Protein AF-A0A7J6SV86-F1 (afdb_monomer_lite)

Radius of gyration: 35.95 Å; chains: 1; bounding box: 94×72×112 Å

Foldseek 3Di:
DVPPPPPDDPQADEDAPPDDDDDDDPDDDPPDDDHDYDHCPWDWDADDLQKIWTDGPQWTKIKGKPAWDAQDDPSLVVQVVDQFEQEAEFEEEDPVAFDPDPVSRVVLNVLRVVLRVLLRQQQVVFFPGNVRHNIYIYMYMYGHHDPVVGRHSLQNNQRRNLRRQLSDLSRGATQWGKGKWKWKDWAPDIDIRDDDPDDDPDDDLQTKIKIWIWIATQVVRDTSDTDIDIDDRPDPDDPHDDTPVVVRVVVRSVNRNVSRVSSCPPPSSPVNPPPDDDPPPPPPDPDDPPDVVCCVPVVVVVVLVVVLVVVLVVVVVVVVVCAPDPPDDHDDDPVLLVVVCVVLVLVVPPDVVLSVVLSVLCVLPVPADPCQDPPDDPPPPPPPFFQHQLDRSSLLVVCLVVLLVLLVVLQVVLVVVDDWAFDFAFDPCDVDDDPVLVVLLVLLVCLLVCLVVVLQVVLVVCVVVCVDDQVSLQSNCLCLAVLSVLSVLVNVLSVPLVDPVSLVVLQLLQLQLVVLVVCLVVPPCPVVVVVVPVVVVVSSNSSSVSSNVVSLVCLLNSSHTHIQGDLSNSLSVVSNSCSVNVSSSCSSSSGCHPQSRHHDPDDLVVVRNCSVVVVSVVSSVSSCCSRVPVVVVSNVVSVVPRVVVVVVVVVVVVVVVVVPPDPDDPPDDDDD

Secondary structure (DSSP, 8-state):
--GGGS---S------------PPPS---TTS---------EEEEE-STTEEEEEETTEEEEEEE---EE--TTHHHHHHS-SSPEEEEEEEE-TTTS-S-HHHHHHHHHHHHHHHHHHHHHHHTTB-GGGSTTEEEEEEEEEEE--TT---HHHHHHHHHHHHHHHHHHHS-BSS-EEEEEEEEETTEEEESPPTT-PPTT--TTSPPEEEEEEEETTT--EEEEEEEEPPPS-TT--PPPP-HHHHHHHHHHHHHHHHHHHHHSTTTTTS--TTS-----SS----TTHHHIIIIIHHHHHHHHHHHHHHHHHHHHHHHHTTSTTSPPPPPHHHHHHHHHHTTGGG-SSHHHHHHHHHHHHT-TTS------TT----TT-TTB---SS-HHHHHHHHHHHHHHHHHHHHHHHHT--PEEEEPPPP--SSPPHHHHHHHHHHHHHHHHHHHHHHHHHHHHHHTT--THHHHHHHHGGGSHHHHHHHHHHHHHHTTTSHHHHHHHHHHHHHTHHHHHHHHT---HHHHHHT-HHHHHHHHHHHHHHHHHHHHHHHTT-S-EEE--HHHHHHHHHHIIIIIIHHHHHHH-B--TTSSSPPSSGGGGGGGGHHHHHHHHHHHHHHHIIIIIHHHHHHHIIIIIHHHHHHHHHHHHHHHHHSS-----------

Sequence (672 aa):
MAAHAFGLPADVSLYSPFSTTSTPSKGRPQDSTTPFGVRSGLNIRLAGEFAAVVEWGDYIVFAKASGPRQATGALVAVGRQHDRLALDVSVSASSLGVSQTEKEKNDAEAICEDIGSTIASGLSAVVVAEHYPKSVLPLNVSVVSCPPGGFSAERVLPCAMAAAMTATALCVHVSDIVSIANVVSRGNTVLADPAVGEDLPDGDKTERKHLTTLGLTYITKEVLLLRSASFPGESEGSRGGKPNMSKILSYGFSATTQVSREIEKEPVIVQVPSFMQHDEFNTGSSGRPSVIRTYCVVLPVVLVTLWIGTAIVLEAWKADRTRGQPGVPDALTRDEYLYREERLGIPNISFAPLRKAARWLFYCQPELSLDVGSAGGVHSAGDERFASWYLSPQQQILEYLIYSVIFVASIVGGVMRGHWTLRAPARDKSSKMSLIELLNATITTLLALGAICYKSATAILARREGLSSSADVLATWFLLQPCHVFCIALAVIYWSRRWKGSIYFFNLYLHLMWGVALALVFAEMEEYYKRQYPLEILHFYLDHWVLVIAPFVLIALRTYPVFKPRLWFCYSFAAAFHSCILQPLHFVLLVQINYQTHPPGGPLRHFGKLYRPVQYIFCWLLTYLFSQCIIPAWVSFCEAHIWPRLGRLQQSEDSSVKESDPVNGRVGKKTL

pLDDT: mean 76.04, std 20.12, range [24.56, 97.75]

Structure (mmCIF, N/CA/C/O backbone):
data_AF-A0A7J6SV86-F1
#
_entry.id   AF-A0A7J6SV86-F1
#
loop_
_atom_site.group_PDB
_atom_site.id
_atom_site.type_symbol
_atom_site.label_atom_id
_atom_site.label_alt_id
_atom_site.label_comp_id
_atom_site.label_asym_id
_atom_site.label_entity_id
_atom_site.label_seq_id
_atom_site.pdbx_PDB_ins_code
_atom_site.Cartn_x
_atom_site.Cartn_y
_atom_site.Cartn_z
_atom_site.occupancy
_atom_site.B_iso_or_equiv
_atom_site.auth_seq_id
_atom_site.auth_comp_id
_atom_site.auth_asym_id
_atom_site.auth_atom_id
_atom_site.pdbx_PDB_model_num
ATOM 1 N N . MET A 1 1 ? -11.188 28.694 5.144 1.00 28.52 1 MET A N 1
ATOM 2 C CA . MET A 1 1 ? -11.795 28.365 3.830 1.00 28.52 1 MET A CA 1
ATOM 3 C C . MET A 1 1 ? -12.749 27.162 3.849 1.00 28.52 1 MET A C 1
ATOM 5 O O . MET A 1 1 ? -13.603 27.121 2.982 1.00 28.52 1 MET A O 1
ATOM 9 N N . ALA A 1 2 ? -12.717 26.245 4.831 1.00 24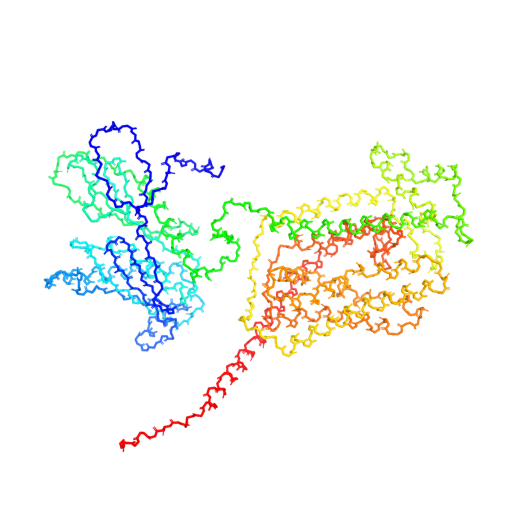.56 2 ALA A N 1
ATOM 10 C CA . ALA A 1 2 ? -13.707 25.153 4.935 1.00 24.56 2 ALA A CA 1
ATOM 11 C C . ALA A 1 2 ? -15.055 25.542 5.601 1.00 24.56 2 ALA A C 1
ATOM 13 O O . ALA A 1 2 ? -16.018 24.792 5.512 1.00 24.56 2 ALA A O 1
ATOM 14 N N . ALA A 1 3 ? -15.153 26.723 6.226 1.00 24.75 3 ALA A N 1
ATOM 15 C CA . ALA A 1 3 ? -16.362 27.179 6.928 1.00 24.75 3 ALA A CA 1
ATOM 16 C C . ALA A 1 3 ? -17.473 27.729 6.005 1.00 24.75 3 ALA A C 1
ATOM 18 O O . ALA A 1 3 ? -18.625 27.812 6.411 1.00 24.75 3 ALA A O 1
ATOM 19 N N . HIS A 1 4 ? -17.159 28.067 4.749 1.00 27.72 4 HIS A N 1
ATOM 20 C CA . HIS A 1 4 ? -18.119 28.693 3.827 1.00 27.72 4 HIS A CA 1
ATOM 21 C C . HIS A 1 4 ? -19.001 27.700 3.050 1.00 27.72 4 HIS A C 1
ATOM 23 O O . HIS A 1 4 ? -19.950 28.122 2.398 1.00 27.72 4 HIS A O 1
ATOM 29 N N . ALA A 1 5 ? -18.721 26.394 3.119 1.00 29.55 5 ALA A N 1
ATOM 30 C CA . ALA A 1 5 ? -19.434 25.386 2.329 1.00 29.55 5 ALA A CA 1
ATOM 31 C C . ALA A 1 5 ? -20.749 24.884 2.966 1.00 29.55 5 ALA A C 1
ATOM 33 O O . ALA A 1 5 ? -21.465 24.127 2.320 1.00 29.55 5 ALA A O 1
ATOM 34 N N . PHE A 1 6 ? -21.082 25.293 4.199 1.00 31.78 6 PHE A N 1
ATOM 35 C CA . PHE A 1 6 ? -22.169 24.665 4.973 1.00 31.78 6 PHE A CA 1
ATOM 36 C C . PHE A 1 6 ? -23.204 25.615 5.592 1.00 31.78 6 PHE A C 1
ATOM 38 O O . PHE A 1 6 ? -24.023 25.165 6.384 1.00 31.78 6 PHE A O 1
ATOM 45 N N . GLY A 1 7 ? -23.215 26.908 5.247 1.00 29.47 7 GLY A N 1
ATOM 46 C CA . GLY A 1 7 ? -24.296 27.814 5.676 1.00 29.47 7 GLY A CA 1
ATOM 47 C C . GLY A 1 7 ? -24.492 27.929 7.197 1.00 29.47 7 GLY A C 1
ATOM 48 O O . GLY A 1 7 ? -25.592 28.236 7.648 1.00 29.47 7 GLY A O 1
ATOM 49 N N . LEU A 1 8 ? -23.447 27.673 7.990 1.00 31.77 8 LEU A N 1
ATOM 50 C CA . LEU A 1 8 ? -23.462 27.912 9.432 1.00 31.77 8 LEU A CA 1
ATOM 51 C C . LEU A 1 8 ? -23.277 29.419 9.700 1.00 31.77 8 LEU A C 1
ATOM 53 O O . LEU A 1 8 ? -22.461 30.049 9.020 1.00 31.77 8 LEU A O 1
ATOM 57 N N . PRO A 1 9 ? -24.007 30.015 10.662 1.00 31.55 9 PRO A N 1
ATOM 58 C CA . PRO A 1 9 ? -23.822 31.417 11.026 1.00 31.55 9 PRO A CA 1
ATOM 59 C C . PRO A 1 9 ? -22.392 31.666 11.537 1.00 31.55 9 PRO A C 1
ATOM 61 O O . PRO A 1 9 ? -21.809 30.828 12.221 1.00 31.55 9 PRO A O 1
ATOM 64 N N . ALA A 1 10 ? -21.832 32.826 11.186 1.00 29.70 10 ALA A N 1
ATOM 65 C CA . ALA A 1 10 ? -20.411 33.170 11.314 1.00 29.70 10 ALA A CA 1
ATOM 66 C C . ALA A 1 10 ? -19.891 33.385 12.758 1.00 29.70 10 ALA A C 1
ATOM 68 O O . ALA A 1 10 ? -18.703 33.652 12.934 1.00 29.70 10 ALA A O 1
ATOM 69 N N . ASP A 1 11 ? -20.726 33.204 13.785 1.00 29.30 11 ASP A N 1
ATOM 70 C CA . ASP A 1 11 ? -20.453 33.647 15.163 1.00 29.30 11 ASP A CA 1
ATOM 71 C C . ASP A 1 11 ? -20.212 32.484 16.147 1.00 29.30 11 ASP A C 1
ATOM 73 O O . ASP A 1 11 ? -20.773 32.425 17.244 1.00 29.30 11 ASP A O 1
ATOM 77 N N . VAL A 1 12 ? -19.362 31.528 15.765 1.00 33.41 12 VAL A N 1
ATOM 78 C CA . VAL A 1 12 ? -18.951 30.415 16.637 1.00 33.41 12 VAL A CA 1
ATOM 79 C C . VAL A 1 12 ? -17.526 30.671 17.138 1.00 33.41 12 VAL A C 1
ATOM 81 O O . VAL A 1 12 ? -16.561 30.408 16.423 1.00 33.41 12 VAL A O 1
ATOM 84 N N . SER A 1 13 ? -17.379 31.196 18.359 1.00 27.39 13 SER A N 1
ATOM 85 C CA . SER A 1 13 ? -16.089 31.232 19.069 1.00 27.39 13 SER A CA 1
ATOM 86 C C . SER A 1 13 ? -16.009 30.073 20.074 1.00 27.39 13 SER A C 1
ATOM 88 O O . SER A 1 13 ? -17.021 29.471 20.408 1.00 27.39 13 SER A O 1
ATOM 90 N N . LEU A 1 14 ? -14.801 29.679 20.482 1.00 30.11 14 LEU A N 1
ATOM 91 C CA . LEU A 1 14 ? -14.562 28.618 21.465 1.00 30.11 14 LEU A CA 1
ATOM 92 C C . LEU A 1 14 ? -14.133 29.278 22.779 1.00 30.11 14 LEU A C 1
ATOM 94 O O . LEU A 1 14 ? -13.117 29.973 22.802 1.00 30.11 14 LEU A O 1
ATOM 98 N N . TYR A 1 15 ? -14.879 29.055 23.863 1.00 29.08 15 TYR A N 1
ATOM 99 C CA . TYR A 1 15 ? -14.507 29.508 25.206 1.00 29.08 15 TYR A CA 1
ATOM 100 C C . TYR A 1 15 ? -14.063 28.319 26.068 1.00 29.08 15 TYR A C 1
ATOM 102 O O . TYR A 1 15 ? -14.767 27.318 26.161 1.00 29.08 15 TYR A O 1
ATOM 110 N N . SER A 1 16 ? -12.901 28.442 26.713 1.00 26.31 16 SER A N 1
ATOM 111 C CA . SER A 1 16 ? -12.370 27.496 27.703 1.00 26.31 16 SER A CA 1
ATOM 112 C C . SER A 1 16 ? -12.603 28.067 29.106 1.00 26.31 16 SER A C 1
ATOM 114 O O . SER A 1 16 ? -12.048 29.129 29.399 1.00 26.31 16 SER A O 1
ATOM 116 N N . PRO A 1 17 ? -13.378 27.428 30.002 1.00 34.50 17 PRO A N 1
ATOM 117 C CA . PRO A 1 17 ? -13.576 27.943 31.345 1.00 34.50 17 PRO A CA 1
ATOM 118 C C . PRO A 1 17 ? -12.521 27.360 32.294 1.00 34.50 17 PRO A C 1
ATOM 120 O O . PRO A 1 17 ? -12.776 26.414 33.025 1.00 34.50 17 PRO A O 1
ATOM 123 N N . PHE A 1 18 ? -11.343 27.977 32.322 1.00 27.77 18 PHE A N 1
ATOM 124 C CA . PHE A 1 18 ? -10.531 28.048 33.540 1.00 27.77 18 PHE A CA 1
ATOM 125 C C . PHE A 1 18 ? -10.137 29.509 33.746 1.00 27.77 18 PHE A C 1
ATOM 127 O O . PHE A 1 18 ? -9.034 29.946 33.437 1.00 27.77 18 PHE A O 1
ATOM 134 N N . SER A 1 19 ? -11.103 30.285 34.227 1.00 25.47 19 SER A N 1
ATOM 135 C CA . SER A 1 19 ? -10.867 31.573 34.865 1.00 25.47 19 SER A CA 1
ATOM 136 C C . SER A 1 19 ? -11.749 31.607 36.102 1.00 25.47 19 SER A C 1
ATOM 138 O O . SER A 1 19 ? -12.959 31.826 36.037 1.00 25.47 19 SER A O 1
ATOM 140 N N . THR A 1 20 ? -11.148 31.294 37.244 1.00 32.44 20 THR A N 1
ATOM 141 C CA . THR A 1 20 ? -11.706 31.659 38.540 1.00 32.44 20 THR A CA 1
ATOM 142 C C . THR A 1 20 ? -11.816 33.181 38.587 1.00 32.44 20 THR A C 1
ATOM 144 O O . THR A 1 20 ? -10.837 33.876 38.329 1.00 32.44 20 THR A O 1
ATOM 147 N N . THR A 1 21 ? -12.997 33.677 38.961 1.00 33.81 21 THR A N 1
ATOM 148 C CA . THR A 1 21 ? -13.332 35.078 39.285 1.00 33.81 21 THR A CA 1
ATOM 149 C C . THR A 1 21 ? -13.441 36.075 38.120 1.00 33.81 21 THR A C 1
ATOM 151 O O . THR A 1 21 ? -12.511 36.796 37.790 1.00 33.81 21 THR A O 1
ATOM 154 N N . SER A 1 22 ? -14.653 36.235 37.582 1.00 27.25 22 SER A N 1
ATOM 155 C CA . SER A 1 22 ? -15.223 37.576 37.365 1.00 27.25 22 SER A CA 1
ATOM 156 C C . SER A 1 22 ? -16.747 37.492 37.259 1.00 27.25 22 SER A C 1
ATOM 158 O O . SER A 1 22 ? -17.307 36.761 36.447 1.00 27.25 22 SER A O 1
ATOM 160 N N . THR A 1 23 ? -17.430 38.212 38.141 1.00 30.78 23 THR A N 1
ATOM 161 C CA . THR A 1 23 ? -18.862 38.497 38.055 1.00 30.78 23 THR A CA 1
ATOM 162 C C . THR A 1 23 ? -19.131 39.369 36.821 1.00 30.78 23 THR A C 1
ATOM 164 O O . THR A 1 23 ? -18.391 40.329 36.594 1.00 30.78 23 THR A O 1
ATOM 167 N N . PRO A 1 24 ? -20.171 39.094 36.010 1.00 35.03 24 PRO A N 1
ATOM 168 C CA . PRO A 1 24 ? -20.488 39.945 34.873 1.00 35.03 24 PRO A CA 1
ATOM 169 C C . PRO A 1 24 ? -21.088 41.263 35.377 1.00 35.03 24 PRO A C 1
ATOM 171 O O . PRO A 1 24 ? -22.092 41.282 36.094 1.00 35.03 24 PRO A O 1
ATOM 174 N N . SER A 1 25 ? -20.456 42.380 35.019 1.00 29.36 25 SER A N 1
ATOM 175 C CA . SER A 1 25 ? -20.971 43.716 35.297 1.00 29.36 25 SER A CA 1
ATOM 176 C C . SER A 1 25 ? -22.229 43.987 34.463 1.00 29.36 25 SER A C 1
ATOM 178 O O . SER A 1 25 ? -22.278 43.757 33.254 1.00 29.36 25 SER A O 1
ATOM 180 N N . LYS A 1 26 ? -23.272 44.485 35.136 1.00 36.72 26 LYS A N 1
ATOM 181 C CA . LYS A 1 26 ? -24.512 44.974 34.524 1.00 36.72 26 LYS A CA 1
ATOM 182 C C . LYS A 1 26 ? -24.193 46.144 33.587 1.00 36.72 26 LYS A C 1
ATOM 184 O O . LYS A 1 26 ? -23.734 47.178 34.064 1.00 36.72 26 LYS A O 1
ATOM 189 N N . GLY A 1 27 ? -24.479 46.008 32.289 1.00 37.94 27 GLY A N 1
ATOM 190 C CA . GLY A 1 27 ? -24.518 47.159 31.375 1.00 37.94 27 GLY A CA 1
ATOM 191 C C . GLY A 1 27 ? -24.010 46.937 29.949 1.00 37.94 27 GLY A C 1
ATOM 192 O O . GLY A 1 27 ? -23.236 47.761 29.467 1.00 37.94 27 GLY A O 1
ATOM 193 N N . ARG A 1 28 ? -24.441 45.881 29.242 1.00 29.67 28 ARG A N 1
ATOM 194 C CA . ARG A 1 28 ? -24.240 45.783 27.782 1.00 29.67 28 ARG A CA 1
ATOM 195 C C . ARG A 1 28 ? -25.577 45.681 27.030 1.00 29.67 28 ARG A C 1
ATOM 197 O O . ARG A 1 28 ? -26.488 45.051 27.560 1.00 29.67 28 ARG A O 1
ATOM 204 N N . PRO A 1 29 ? -25.711 46.300 25.839 1.00 33.47 29 PRO A N 1
ATOM 205 C CA . PRO A 1 29 ? -26.968 46.342 25.089 1.00 33.47 29 PRO A CA 1
ATOM 206 C C . PRO A 1 29 ? -27.364 44.961 24.550 1.00 33.47 29 PRO A C 1
ATOM 208 O O . PRO A 1 29 ? -26.500 44.157 24.209 1.00 33.47 29 PRO A O 1
ATOM 211 N N . GLN A 1 30 ? -28.674 44.730 24.438 1.00 36.38 30 GLN A N 1
ATOM 212 C CA . GLN A 1 30 ? -29.340 43.458 24.109 1.00 36.38 30 GLN A CA 1
ATOM 213 C C . GLN A 1 30 ? -29.090 42.883 22.695 1.00 36.38 30 GLN A C 1
ATOM 215 O O . GLN A 1 30 ? -29.565 41.785 22.424 1.00 36.38 30 GLN A O 1
ATOM 220 N N . ASP A 1 31 ? -28.317 43.541 21.825 1.00 31.61 31 ASP A N 1
ATOM 221 C CA . ASP A 1 31 ? -28.204 43.154 20.404 1.00 31.61 31 ASP A CA 1
ATOM 222 C C . ASP A 1 31 ? -26.886 42.464 20.007 1.00 31.61 31 ASP A C 1
ATOM 224 O O . ASP A 1 31 ? -26.678 42.159 18.833 1.00 31.61 31 ASP A O 1
ATOM 228 N N . SER A 1 32 ? -25.981 42.172 20.949 1.00 32.66 32 SER A N 1
ATOM 229 C CA . SER A 1 32 ? -24.801 41.354 20.639 1.00 32.66 32 SER A CA 1
ATOM 230 C C . SER A 1 32 ? -25.089 39.880 20.911 1.00 32.66 32 SER A C 1
ATOM 232 O O . SER A 1 32 ? -25.159 39.474 22.073 1.00 32.66 32 SER A O 1
ATOM 234 N N . THR A 1 33 ? -25.219 39.084 19.849 1.00 36.44 33 THR A N 1
ATOM 235 C CA . THR A 1 33 ? -25.151 37.619 19.890 1.00 36.44 33 THR A CA 1
ATOM 236 C C . THR A 1 33 ? -23.920 37.206 20.694 1.00 36.44 33 THR A C 1
ATOM 238 O O . THR A 1 33 ? -22.780 37.391 20.270 1.00 36.44 33 THR A O 1
ATOM 241 N N . THR A 1 34 ? -24.131 36.715 21.916 1.00 36.31 34 THR A N 1
ATOM 242 C CA . THR A 1 34 ? -23.045 36.183 22.735 1.00 36.31 34 THR A CA 1
ATOM 243 C C . THR A 1 34 ? -22.427 35.002 21.988 1.00 36.31 34 THR A C 1
ATOM 245 O O . THR A 1 34 ? -23.156 34.094 21.577 1.00 36.31 34 THR A O 1
ATOM 248 N N . PRO A 1 35 ? -21.104 35.012 21.758 1.00 37.25 35 PRO A N 1
ATOM 249 C CA . PRO A 1 35 ? -20.469 33.948 21.013 1.00 37.25 35 PRO A CA 1
ATOM 250 C C . PRO A 1 35 ? -20.587 32.627 21.777 1.00 37.25 35 PRO A C 1
ATOM 252 O O . PRO A 1 35 ? -20.531 32.578 23.006 1.00 37.25 35 PRO A O 1
ATOM 255 N N . PHE A 1 36 ? -20.782 31.577 20.987 1.00 45.12 36 PHE A N 1
ATOM 256 C CA . PHE A 1 36 ? -20.874 30.174 21.366 1.00 45.12 36 PHE A CA 1
ATOM 257 C C . PHE A 1 36 ? -19.848 29.762 22.441 1.00 45.12 36 PHE A C 1
ATOM 259 O O . PHE A 1 36 ? -18.697 30.184 22.437 1.00 45.12 36 PHE A O 1
ATOM 266 N N . GLY A 1 37 ? -20.262 28.899 23.363 1.00 44.03 37 GLY A N 1
ATOM 267 C CA . GLY A 1 37 ? -19.377 28.281 24.341 1.00 44.03 37 GLY A CA 1
ATOM 268 C C . GLY A 1 37 ? -20.047 27.036 24.887 1.00 44.03 37 GLY A C 1
ATOM 269 O O . GLY A 1 37 ? -20.811 27.112 25.841 1.00 44.03 37 GLY A O 1
ATOM 270 N N . VAL A 1 38 ? -19.800 25.886 24.265 1.00 48.53 38 VAL A N 1
ATOM 271 C CA . VAL A 1 38 ? -20.107 24.605 24.908 1.00 48.53 38 VAL A CA 1
ATOM 272 C C . VAL A 1 38 ? -19.152 24.486 26.086 1.00 48.53 38 VAL A C 1
ATOM 274 O O . VAL A 1 38 ? -17.934 24.475 25.896 1.00 48.53 38 VAL A O 1
ATOM 277 N N . ARG A 1 39 ? -19.689 24.422 27.305 1.00 53.88 39 ARG A N 1
ATOM 278 C CA . ARG A 1 39 ? -18.903 24.061 28.485 1.00 53.88 39 ARG A CA 1
ATOM 279 C C . ARG A 1 39 ? -18.466 22.606 28.331 1.00 53.88 39 ARG A C 1
ATOM 281 O O . ARG A 1 39 ? -19.150 21.700 28.786 1.00 53.88 39 ARG A O 1
ATOM 288 N N . SER A 1 40 ? -17.317 22.351 27.713 1.00 54.72 40 SER A N 1
ATOM 289 C CA . SER A 1 40 ? -16.695 21.029 27.810 1.00 54.72 40 SER A CA 1
ATOM 290 C C . SER A 1 40 ? -15.988 20.921 29.160 1.00 54.72 40 SER A C 1
ATOM 292 O O . SER A 1 40 ? -14.767 20.995 29.248 1.00 54.72 40 SER A O 1
ATOM 294 N N . GLY A 1 41 ? -16.780 20.770 30.223 1.00 68.88 41 GLY A N 1
ATOM 295 C CA . GLY A 1 41 ? -16.324 20.209 31.497 1.00 68.88 41 GLY A CA 1
ATOM 296 C C . GLY A 1 41 ? -16.269 18.678 31.458 1.00 68.88 41 GLY A C 1
ATOM 297 O O . GLY A 1 41 ? -16.298 18.054 32.511 1.00 68.88 41 GLY A O 1
ATOM 298 N N . LEU A 1 42 ? -16.269 18.093 30.254 1.00 83.69 42 LEU A N 1
ATOM 299 C CA . LEU A 1 42 ? -16.159 16.664 30.015 1.00 83.69 42 LEU A CA 1
ATOM 300 C C . LEU A 1 42 ? -14.696 16.247 30.180 1.00 83.69 42 LEU A C 1
ATOM 302 O O . LEU A 1 42 ? -13.836 16.675 29.413 1.00 83.69 42 LEU A O 1
ATOM 306 N N . ASN A 1 43 ? -14.430 15.415 31.174 1.00 87.75 43 ASN A N 1
ATOM 307 C CA . ASN A 1 43 ? -13.122 14.852 31.467 1.00 87.75 43 ASN A CA 1
ATOM 308 C C . ASN A 1 43 ? -13.258 13.332 31.537 1.00 87.75 43 ASN A C 1
ATOM 310 O O . ASN A 1 43 ? -13.988 12.804 32.376 1.00 87.75 43 ASN A O 1
ATOM 314 N N . ILE A 1 44 ? -12.576 12.632 30.637 1.00 88.94 44 ILE A N 1
ATOM 315 C CA . ILE A 1 44 ? -12.610 11.175 30.543 1.00 88.94 44 ILE A CA 1
ATOM 316 C C . ILE A 1 44 ? -11.283 10.652 31.090 1.00 88.94 44 ILE A C 1
ATOM 318 O O . ILE A 1 44 ? -10.215 11.116 30.711 1.00 88.94 44 ILE A O 1
ATOM 322 N N . ARG A 1 45 ? -11.335 9.689 32.011 1.00 90.38 45 ARG A N 1
ATOM 323 C CA . ARG A 1 45 ? -10.150 9.035 32.576 1.00 90.38 45 ARG A CA 1
ATOM 324 C C . ARG A 1 45 ? -10.300 7.528 32.501 1.00 90.38 45 ARG A C 1
ATOM 326 O O . ARG A 1 45 ? -11.320 6.977 32.909 1.00 90.38 45 ARG A O 1
ATOM 333 N N . LEU A 1 46 ? -9.264 6.841 32.039 1.00 89.81 46 LEU A N 1
ATOM 334 C CA . LEU A 1 46 ? -9.240 5.380 32.024 1.00 89.81 46 LEU A CA 1
ATOM 335 C C . LEU A 1 46 ? -8.941 4.840 33.429 1.00 89.81 46 LEU A C 1
ATOM 337 O O . LEU A 1 46 ? -8.006 5.282 34.094 1.00 89.81 46 LEU A O 1
ATOM 341 N N . ALA A 1 47 ? -9.740 3.875 33.879 1.00 82.88 47 ALA A N 1
ATOM 342 C CA . ALA A 1 47 ? -9.712 3.323 35.234 1.00 82.88 47 ALA A CA 1
ATOM 343 C C . ALA A 1 47 ? -9.467 1.800 35.236 1.00 82.88 47 ALA A C 1
ATOM 345 O O . ALA A 1 47 ? -10.105 1.049 35.974 1.00 82.88 47 ALA A O 1
ATOM 346 N N . GLY A 1 48 ? -8.554 1.336 34.379 1.00 84.69 48 GLY A N 1
ATOM 347 C CA . GLY A 1 48 ? -8.216 -0.078 34.172 1.00 84.69 48 GLY A CA 1
ATOM 348 C C . GLY A 1 48 ? -8.300 -0.477 32.697 1.00 84.69 48 GLY A C 1
ATOM 349 O O . GLY A 1 48 ? -8.497 0.377 31.840 1.00 84.69 48 GLY A O 1
ATOM 350 N N . GLU A 1 49 ? -8.165 -1.775 32.398 1.00 78.75 49 GLU A N 1
ATOM 351 C CA . GLU A 1 49 ? -8.140 -2.274 31.007 1.00 78.75 49 GLU A CA 1
ATOM 352 C C . GLU A 1 49 ? -9.452 -2.018 30.249 1.00 78.75 49 GLU A C 1
ATOM 354 O O . GLU A 1 49 ? -9.427 -1.770 29.049 1.00 78.75 49 GLU A O 1
ATOM 359 N N . PHE A 1 50 ? -10.589 -2.011 30.950 1.00 92.19 50 PHE A N 1
ATOM 360 C CA . PHE A 1 50 ? -11.928 -1.939 30.352 1.00 92.19 50 PHE A CA 1
ATOM 361 C C . PHE A 1 50 ? -12.881 -1.035 31.138 1.00 92.19 50 PHE A C 1
ATOM 363 O O . PHE A 1 50 ? -14.078 -1.311 31.256 1.00 92.19 50 PHE A O 1
ATOM 370 N N . ALA A 1 51 ? -12.339 0.008 31.759 1.00 94.81 51 ALA A N 1
ATOM 371 C CA . ALA A 1 51 ? -13.115 0.900 32.602 1.00 94.81 51 ALA A CA 1
ATOM 372 C C . ALA A 1 51 ? -12.790 2.365 32.334 1.00 94.81 51 ALA A C 1
ATOM 374 O O . ALA A 1 51 ? -11.644 2.726 32.066 1.00 94.81 51 ALA A O 1
ATOM 375 N N . ALA A 1 52 ? -13.814 3.200 32.452 1.00 95.44 52 ALA A N 1
ATOM 376 C CA . ALA A 1 52 ? -13.750 4.631 32.233 1.00 95.44 52 ALA A CA 1
ATOM 377 C C . ALA A 1 52 ? -14.479 5.368 33.356 1.00 95.44 52 ALA A C 1
ATOM 379 O O . ALA A 1 52 ? -15.554 4.957 33.788 1.00 95.44 52 ALA A O 1
ATOM 380 N N . VAL A 1 53 ? -13.893 6.467 33.813 1.00 96.25 53 VAL A N 1
ATOM 381 C CA . VAL A 1 53 ? -14.532 7.473 34.658 1.00 96.25 53 VAL A CA 1
ATOM 382 C C . VAL A 1 53 ? -14.769 8.691 33.784 1.00 96.25 53 VAL A C 1
ATOM 384 O O . VAL A 1 53 ? -13.835 9.189 33.161 1.00 96.25 53 VAL A O 1
ATOM 387 N N . VAL A 1 54 ? -16.003 9.168 33.742 1.00 95.06 54 VAL A N 1
ATOM 388 C CA . VAL A 1 54 ? -16.371 10.398 33.052 1.00 95.06 54 VAL A CA 1
ATOM 389 C C . VAL A 1 54 ? -16.868 11.391 34.085 1.00 95.06 54 VAL A C 1
ATOM 391 O O . VAL A 1 54 ? -17.821 11.119 34.813 1.00 95.06 54 VAL A O 1
ATOM 394 N N . GLU A 1 55 ? -16.194 12.530 34.157 1.00 94.19 55 GLU A N 1
ATOM 395 C CA . GLU A 1 55 ? -16.637 13.707 34.893 1.00 94.19 55 GLU A CA 1
ATOM 396 C C . GLU A 1 55 ? -17.261 14.655 33.865 1.00 94.19 55 GLU A C 1
ATOM 398 O O . GLU A 1 55 ? -16.627 14.988 32.865 1.00 94.19 55 GLU A O 1
ATOM 403 N N . TRP A 1 56 ? -18.511 15.059 34.067 1.00 91.12 56 TRP A N 1
ATOM 404 C CA . TRP A 1 56 ? -19.202 15.999 33.189 1.00 91.12 56 TRP A CA 1
ATOM 405 C C . TRP A 1 56 ? -19.950 17.015 34.050 1.00 91.12 56 TRP A C 1
ATOM 407 O O . TRP A 1 56 ? -21.052 16.763 34.537 1.00 91.12 56 TRP 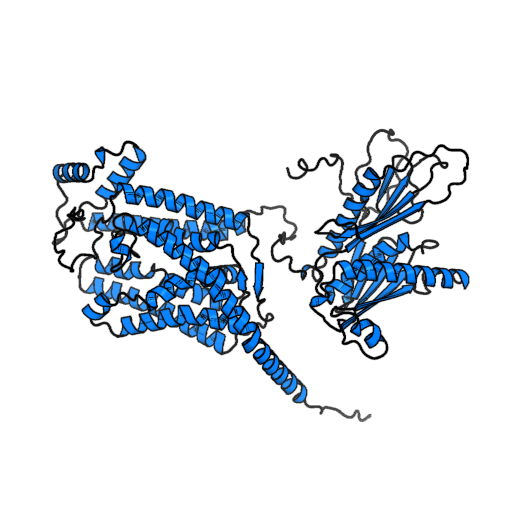A O 1
ATOM 417 N N . GLY A 1 57 ? -19.314 18.164 34.289 1.00 89.19 57 GLY A N 1
ATOM 418 C CA . GLY A 1 57 ? -19.770 19.093 35.327 1.00 89.19 57 GLY A CA 1
ATOM 419 C C . GLY A 1 57 ? -19.659 18.442 36.709 1.00 89.19 57 GLY A C 1
ATOM 420 O O . GLY A 1 57 ? -18.604 17.917 37.052 1.00 89.19 57 GLY A O 1
ATOM 421 N N . ASP A 1 58 ? -20.753 18.430 37.472 1.00 88.06 58 ASP A N 1
ATOM 422 C CA . ASP A 1 58 ? -20.815 17.802 38.805 1.00 88.06 58 ASP A CA 1
ATOM 423 C C . ASP A 1 58 ? -21.210 16.311 38.765 1.00 88.06 58 ASP A C 1
ATOM 425 O O . ASP A 1 58 ? -21.361 15.660 39.805 1.00 88.06 58 ASP A O 1
ATOM 429 N N . TYR A 1 59 ? -21.412 15.759 37.564 1.00 91.12 59 TYR A N 1
ATOM 430 C CA . TYR A 1 59 ? -21.736 14.351 37.368 1.00 91.12 59 TYR A CA 1
ATOM 431 C C . TYR A 1 59 ? -20.458 13.535 37.227 1.00 91.12 59 TYR A C 1
ATOM 433 O O . TYR A 1 59 ? -19.643 13.809 36.349 1.00 91.12 59 TYR A O 1
ATOM 441 N N . ILE A 1 60 ? -20.312 12.496 38.046 1.00 94.62 60 ILE A N 1
ATOM 442 C CA . ILE A 1 60 ? -19.211 11.536 37.939 1.00 94.62 60 ILE A CA 1
ATOM 443 C C . ILE A 1 60 ? -19.816 10.163 37.697 1.00 94.62 60 ILE A C 1
ATOM 445 O O . ILE A 1 60 ? -20.530 9.639 38.555 1.00 94.62 60 ILE A O 1
ATOM 449 N N . VAL A 1 61 ? -19.526 9.573 36.541 1.00 96.31 61 VAL A N 1
ATOM 450 C CA . VAL A 1 61 ? -20.002 8.241 36.167 1.00 96.31 61 VAL A CA 1
ATOM 451 C C . VAL A 1 61 ? -18.821 7.320 35.907 1.00 96.31 61 VAL A C 1
ATOM 453 O O . VAL A 1 61 ? -17.895 7.654 35.175 1.00 96.31 61 VAL A O 1
ATOM 456 N N . PHE A 1 62 ? -18.864 6.135 36.503 1.00 96.88 62 PHE A N 1
ATOM 457 C CA . PHE A 1 62 ? -17.911 5.061 36.275 1.00 96.88 62 PHE A CA 1
ATOM 458 C C . PHE A 1 62 ? -18.564 3.974 35.426 1.00 96.88 62 PHE A C 1
ATOM 460 O O . PHE A 1 62 ? -19.622 3.473 35.787 1.00 96.88 62 PHE A O 1
ATOM 467 N N . ALA A 1 63 ? -17.935 3.562 34.334 1.00 97.62 63 ALA A N 1
ATOM 468 C CA . ALA A 1 63 ? -18.376 2.431 33.530 1.00 97.62 63 ALA A CA 1
ATOM 469 C C . ALA A 1 63 ? -17.279 1.372 33.451 1.00 97.62 63 ALA A C 1
ATOM 471 O O . ALA A 1 63 ? -16.104 1.697 33.285 1.00 97.62 63 ALA A O 1
ATOM 472 N N . LYS A 1 64 ? -17.660 0.097 33.539 1.00 97.12 64 LYS A N 1
ATOM 473 C CA . LYS A 1 64 ? -16.755 -1.047 33.410 1.00 97.12 64 LYS A CA 1
ATOM 474 C C . LYS A 1 64 ? -17.380 -2.135 32.551 1.00 97.12 64 LYS A C 1
ATOM 476 O O . LYS A 1 64 ? -18.415 -2.696 32.907 1.00 97.12 64 LYS A O 1
ATOM 481 N N . ALA A 1 65 ? -16.698 -2.476 31.467 1.00 96.38 65 ALA A N 1
ATOM 482 C CA . ALA A 1 65 ? -17.016 -3.616 30.626 1.00 96.38 65 ALA A CA 1
ATOM 483 C C . ALA A 1 65 ? -16.166 -4.831 31.039 1.00 96.38 65 ALA A C 1
ATOM 485 O O . ALA A 1 65 ? -15.021 -4.701 31.466 1.00 96.38 65 ALA A O 1
ATOM 486 N N . SER A 1 66 ? -16.737 -6.034 30.964 1.00 91.69 66 SER A N 1
ATOM 487 C CA . SER A 1 66 ? -16.070 -7.276 31.405 1.00 91.69 66 SER A CA 1
ATOM 488 C C . SER A 1 66 ? -15.507 -8.134 30.262 1.00 91.69 66 SER A C 1
ATOM 490 O O . SER A 1 66 ? -15.190 -9.310 30.489 1.00 91.69 66 SER A O 1
ATOM 492 N N . GLY A 1 67 ? -15.396 -7.549 29.063 1.00 89.50 67 GLY A N 1
ATOM 493 C CA . GLY A 1 67 ? -15.084 -8.231 27.805 1.00 89.50 67 GLY A CA 1
ATOM 494 C C . GLY A 1 67 ? -16.209 -9.171 27.331 1.00 89.50 67 GLY A C 1
ATOM 495 O O . GLY A 1 67 ? -17.067 -9.556 28.132 1.00 89.50 67 GLY A O 1
ATOM 496 N N . PRO A 1 68 ? -16.232 -9.563 26.043 1.00 91.44 68 PRO A N 1
ATOM 497 C CA . PRO A 1 68 ? -17.150 -10.588 25.551 1.00 91.44 68 PRO A CA 1
ATOM 498 C C . PRO A 1 68 ? -16.909 -11.918 26.266 1.00 91.44 68 PRO A C 1
ATOM 500 O O . PRO A 1 68 ? -15.789 -12.429 26.293 1.00 91.44 68 PRO A O 1
ATOM 503 N N . ARG A 1 69 ? -17.963 -12.498 26.837 1.00 91.38 69 ARG A N 1
ATOM 504 C CA . ARG A 1 69 ? -17.933 -13.814 27.486 1.00 91.38 69 ARG A CA 1
ATOM 505 C C . ARG A 1 69 ? -18.946 -14.726 26.831 1.00 91.38 69 ARG A C 1
ATOM 507 O O . ARG A 1 69 ? -20.012 -14.279 26.422 1.00 91.38 69 ARG A O 1
ATOM 514 N N . GLN A 1 70 ? -18.637 -16.013 26.759 1.00 88.50 70 GLN A N 1
ATOM 515 C CA . GLN A 1 70 ? -19.601 -16.993 26.277 1.00 88.50 70 GLN A CA 1
ATOM 516 C C . GLN A 1 70 ? -20.836 -16.984 27.189 1.00 88.50 70 GLN A C 1
ATOM 518 O O . GLN A 1 70 ? -20.698 -17.008 28.414 1.00 88.50 70 GLN A O 1
ATOM 523 N N . ALA A 1 71 ? -22.033 -16.929 26.601 1.00 81.31 71 ALA A N 1
ATOM 524 C CA . ALA A 1 71 ? -23.271 -16.945 27.372 1.00 81.31 71 ALA A CA 1
ATOM 525 C C . ALA A 1 71 ? -23.363 -18.244 28.198 1.00 81.31 71 ALA A C 1
ATOM 527 O O . ALA A 1 71 ? -23.293 -19.339 27.636 1.00 81.31 71 ALA A O 1
ATOM 528 N N . THR A 1 72 ? -23.524 -18.143 29.520 1.00 78.88 72 THR A N 1
ATOM 529 C CA . THR A 1 72 ? -23.720 -19.289 30.427 1.00 78.88 72 THR A CA 1
ATOM 530 C C . THR A 1 72 ? -24.999 -19.117 31.255 1.00 78.88 72 THR A C 1
ATOM 532 O O . THR A 1 72 ? -25.430 -18.002 31.543 1.00 78.88 72 THR A O 1
ATOM 535 N N . GLY A 1 73 ? -25.659 -20.226 31.608 1.00 78.12 73 GLY A N 1
ATOM 536 C CA . GLY A 1 73 ? -26.875 -20.207 32.435 1.00 78.12 73 GLY A CA 1
ATOM 537 C C . GLY A 1 73 ? -28.085 -19.530 31.774 1.00 78.12 73 GLY A C 1
ATOM 538 O O . GLY A 1 73 ? -28.357 -19.754 30.597 1.00 78.12 73 GLY A O 1
ATOM 539 N N . ALA A 1 74 ? -28.825 -18.708 32.528 1.00 64.69 74 ALA A N 1
ATOM 540 C CA . ALA A 1 74 ? -30.033 -18.017 32.051 1.00 64.69 74 ALA A CA 1
ATOM 541 C C . ALA A 1 74 ? -29.766 -17.079 30.854 1.00 64.69 74 ALA A C 1
ATOM 543 O O . ALA A 1 74 ? -30.621 -16.922 29.983 1.00 64.69 74 ALA A O 1
ATOM 544 N N . LEU A 1 75 ? -28.543 -16.549 30.743 1.00 62.06 75 LEU A N 1
ATOM 545 C CA . LEU A 1 75 ? -28.098 -15.733 29.609 1.00 62.06 75 LEU A CA 1
ATOM 546 C C . LEU A 1 75 ? -27.987 -16.535 28.301 1.00 62.06 75 LEU A C 1
ATOM 548 O O . LEU A 1 75 ? -27.962 -15.947 27.223 1.00 62.06 75 LEU A O 1
ATOM 552 N N . VAL A 1 76 ? -27.975 -17.874 28.357 1.00 62.41 76 VAL A N 1
ATOM 553 C CA . VAL A 1 76 ? -28.021 -18.737 27.164 1.00 62.41 76 VAL A CA 1
ATOM 554 C C . VAL A 1 76 ? -29.347 -18.582 26.424 1.00 62.41 76 VAL A C 1
ATOM 556 O O . VAL A 1 76 ? -29.357 -18.706 25.205 1.00 62.41 76 VAL A O 1
ATOM 559 N N . ALA A 1 77 ? -30.458 -18.291 27.109 1.00 61.72 77 ALA A N 1
ATOM 560 C CA . ALA A 1 77 ? -31.743 -18.066 26.444 1.00 61.72 77 ALA A CA 1
ATOM 561 C C . ALA A 1 77 ? -31.726 -16.774 25.608 1.00 61.72 77 ALA A C 1
ATOM 563 O O . ALA A 1 77 ? -32.188 -16.779 24.470 1.00 61.72 77 ALA A O 1
ATOM 564 N N . VAL A 1 78 ? -31.099 -15.717 26.137 1.00 56.84 78 VAL A N 1
ATOM 565 C CA . VAL A 1 78 ? -30.907 -14.429 25.450 1.00 56.84 78 VAL A CA 1
ATOM 566 C C . VAL A 1 78 ? -29.877 -14.561 24.317 1.00 56.84 78 VAL A C 1
ATOM 568 O O . VAL A 1 78 ? -30.111 -14.106 23.202 1.00 56.84 78 VAL A O 1
ATOM 571 N N . GLY A 1 79 ? -28.764 -15.263 24.560 1.00 53.34 79 GLY A N 1
ATOM 572 C CA . GLY A 1 79 ? -27.700 -15.479 23.573 1.00 53.34 79 GLY A CA 1
ATOM 573 C C . GLY A 1 79 ? -28.002 -16.528 22.491 1.00 53.34 79 GLY A C 1
ATOM 574 O O . GLY A 1 79 ? -27.328 -16.543 21.467 1.00 53.34 79 GLY A O 1
ATOM 575 N N . ARG A 1 80 ? -28.988 -17.421 22.678 1.00 51.12 80 ARG A N 1
ATOM 576 C CA . ARG A 1 80 ? -29.382 -18.426 21.665 1.00 51.12 80 ARG A CA 1
ATOM 577 C C . ARG A 1 80 ? -30.291 -17.874 20.572 1.00 51.12 80 ARG A C 1
ATOM 579 O O . ARG A 1 80 ? -30.367 -18.501 19.521 1.00 51.12 80 ARG A O 1
ATOM 586 N N . GLN A 1 81 ? -30.978 -16.755 20.801 1.00 53.06 81 GLN A N 1
ATOM 587 C CA . GLN A 1 81 ? -31.860 -16.168 19.787 1.00 53.06 81 GLN A CA 1
ATOM 588 C C . GLN A 1 81 ? -31.114 -15.341 18.734 1.00 53.06 81 GLN A C 1
ATOM 590 O O . GLN A 1 81 ? -31.681 -15.064 17.678 1.00 53.06 81 GLN A O 1
ATOM 595 N N . HIS A 1 82 ? -29.846 -14.989 18.967 1.00 57.38 82 HIS A N 1
ATOM 596 C CA . HIS A 1 82 ? -29.106 -14.105 18.076 1.00 57.38 82 HIS A CA 1
ATOM 597 C C . HIS A 1 82 ? -27.689 -14.631 17.811 1.00 57.38 82 HIS A C 1
ATOM 599 O O . HIS A 1 82 ? -26.901 -14.821 18.732 1.00 57.38 82 HIS A O 1
ATOM 605 N N . ASP A 1 83 ? -27.322 -14.795 16.535 1.00 79.31 83 ASP A N 1
ATOM 606 C CA . ASP A 1 83 ? -25.945 -15.063 16.070 1.00 79.31 83 ASP A CA 1
ATOM 607 C C . ASP A 1 83 ? -25.005 -13.847 16.269 1.00 79.31 83 ASP A C 1
ATOM 609 O O . ASP A 1 83 ? -24.052 -13.629 15.523 1.00 79.31 83 ASP A O 1
ATOM 613 N N . ARG A 1 84 ? -25.289 -13.013 17.271 1.00 86.69 84 ARG A N 1
ATOM 614 C CA . ARG A 1 84 ? -24.700 -11.697 17.518 1.00 86.69 84 ARG A CA 1
ATOM 615 C C . ARG A 1 84 ? -24.373 -11.541 19.004 1.00 86.69 84 ARG A C 1
ATOM 617 O O . ARG A 1 84 ? -24.969 -12.210 19.845 1.00 86.69 84 ARG A O 1
ATOM 624 N N . LEU A 1 85 ? -23.425 -10.662 19.317 1.00 91.25 85 LEU A N 1
ATOM 625 C CA . LEU A 1 85 ? -23.121 -10.239 20.686 1.00 91.25 85 LEU A CA 1
ATOM 626 C C . LEU A 1 85 ? -24.363 -9.641 21.369 1.00 91.25 85 LEU A C 1
ATOM 628 O O . LEU A 1 85 ? -24.955 -8.699 20.843 1.00 91.25 85 LEU A O 1
ATOM 632 N N . ALA A 1 86 ? -24.718 -10.138 22.553 1.00 91.88 86 ALA A N 1
ATOM 633 C CA . ALA A 1 86 ? -25.732 -9.528 23.411 1.00 91.88 86 ALA A CA 1
ATOM 634 C C . ALA A 1 86 ? -25.086 -8.519 24.376 1.00 91.88 86 ALA A C 1
ATOM 636 O O . ALA A 1 86 ? -24.045 -8.803 24.969 1.00 91.88 86 ALA A O 1
ATOM 637 N N . LEU A 1 87 ? -25.696 -7.348 24.550 1.00 94.12 87 LEU A N 1
ATOM 638 C CA . LEU A 1 87 ? -25.264 -6.340 25.523 1.00 94.12 87 LEU A CA 1
ATOM 639 C C . LEU A 1 87 ? -26.081 -6.503 26.806 1.00 94.12 87 LEU A C 1
ATOM 641 O O . LEU A 1 87 ? -27.306 -6.448 26.757 1.00 94.12 87 LEU A O 1
ATOM 645 N N . ASP A 1 88 ? -25.402 -6.697 27.934 1.00 95.00 88 ASP A N 1
ATOM 646 C CA . ASP A 1 88 ? -26.023 -6.793 29.258 1.00 95.00 88 ASP A CA 1
ATOM 647 C C . ASP A 1 88 ? -25.615 -5.559 30.066 1.00 95.00 88 ASP A C 1
ATOM 649 O O . ASP A 1 88 ? -24.499 -5.487 30.585 1.00 95.00 88 ASP A O 1
ATOM 653 N N . VAL A 1 89 ? -26.472 -4.535 30.053 1.00 97.12 89 VAL A N 1
ATOM 654 C CA . VAL A 1 89 ? -26.180 -3.218 30.632 1.00 97.12 89 VAL A CA 1
ATOM 655 C C . VAL A 1 89 ? -26.896 -3.072 31.969 1.00 97.12 89 VAL A C 1
ATOM 657 O O . VAL A 1 89 ? -28.121 -3.015 32.015 1.00 97.12 89 VAL A O 1
ATOM 660 N N . SER A 1 90 ? -26.127 -2.938 33.047 1.00 97.25 90 SER A N 1
ATOM 661 C CA . SER A 1 90 ? -26.633 -2.667 34.394 1.00 97.25 90 SER A CA 1
ATOM 662 C C . SER A 1 90 ? -26.231 -1.261 34.820 1.00 97.25 90 SER A C 1
ATOM 664 O O . SER A 1 90 ? -25.040 -0.945 34.859 1.00 97.25 90 SER A O 1
ATOM 666 N N . VAL A 1 91 ? -27.206 -0.425 35.179 1.00 97.25 91 VAL A N 1
ATOM 667 C CA . VAL A 1 91 ? -26.965 0.934 35.680 1.00 97.25 91 VAL A CA 1
ATOM 668 C C . VAL A 1 91 ? -27.346 1.008 37.153 1.00 97.25 91 VAL A C 1
ATOM 670 O O . VAL A 1 91 ? -28.410 0.540 37.539 1.00 97.25 91 VAL A O 1
ATOM 673 N N . SER A 1 92 ? -26.490 1.602 37.980 1.00 95.81 92 SER A N 1
ATOM 674 C CA . SER A 1 92 ? -26.741 1.791 39.411 1.00 95.81 92 SER A CA 1
ATOM 675 C C . SER A 1 92 ? -26.356 3.195 39.865 1.00 95.81 92 SER A C 1
ATOM 677 O O . SER A 1 92 ? -25.357 3.746 39.403 1.00 95.81 92 SER A O 1
ATOM 679 N N . ALA A 1 93 ? -27.090 3.760 40.818 1.00 92.81 93 ALA A N 1
ATOM 680 C CA . ALA A 1 93 ? -26.719 5.005 41.484 1.00 92.81 93 ALA A CA 1
ATOM 681 C C . ALA A 1 93 ? -26.045 4.716 42.831 1.00 92.81 93 ALA A C 1
ATOM 683 O O . ALA A 1 93 ? -26.513 3.874 43.598 1.00 92.81 93 ALA A O 1
ATOM 684 N N . SER A 1 94 ? -24.940 5.402 43.131 1.00 86.81 94 SER A N 1
ATOM 685 C CA . SER A 1 94 ? -24.308 5.300 44.445 1.00 86.81 94 SER A CA 1
ATOM 686 C C . SER A 1 94 ? -25.174 5.991 45.503 1.00 86.81 94 SER A C 1
ATOM 688 O O . SER A 1 94 ? -25.755 7.054 45.268 1.00 86.81 94 SER A O 1
ATOM 690 N N . SER A 1 95 ? -25.216 5.419 46.708 1.00 72.88 95 SER A N 1
ATOM 691 C CA . SER A 1 95 ? -25.955 5.976 47.848 1.00 72.88 95 SER A CA 1
ATOM 692 C C . SER A 1 95 ? -25.423 7.331 48.333 1.00 72.88 95 SER A C 1
ATOM 694 O O . SER A 1 95 ? -26.039 7.948 49.192 1.00 72.88 95 SER A O 1
ATOM 696 N N . LEU A 1 96 ? -24.267 7.784 47.834 1.00 65.62 96 LEU A N 1
ATOM 697 C CA . LEU A 1 96 ? -23.664 9.069 48.199 1.00 65.62 96 LEU A CA 1
ATOM 698 C C . LEU A 1 96 ? -24.273 10.251 47.424 1.00 65.62 96 LEU A C 1
ATOM 700 O O . LEU A 1 96 ? -24.098 11.387 47.853 1.00 65.62 96 LEU A O 1
ATOM 704 N N . GLY A 1 97 ? -24.976 9.999 46.311 1.00 58.66 97 GLY A N 1
ATOM 705 C CA . GLY A 1 97 ? -25.583 11.044 45.472 1.00 58.66 97 GLY A CA 1
ATOM 706 C C . GLY A 1 97 ? -27.112 11.121 45.524 1.00 58.66 97 GLY A C 1
ATOM 707 O O . GLY A 1 97 ? -27.683 12.152 45.175 1.00 58.66 97 GLY A O 1
ATOM 708 N N . VAL A 1 98 ? -27.783 10.053 45.965 1.00 64.81 98 VAL A N 1
ATOM 709 C CA . VAL A 1 98 ? -29.250 9.984 46.052 1.00 64.81 98 VAL A CA 1
ATOM 710 C C . VAL A 1 98 ? -29.684 10.239 47.497 1.00 64.81 98 VAL A C 1
ATOM 712 O O . VAL A 1 98 ? -29.105 9.698 48.436 1.00 64.81 98 VAL A O 1
ATOM 715 N N . SER A 1 99 ? -30.682 11.104 47.672 1.00 64.06 99 SER A N 1
ATOM 716 C CA . SER A 1 99 ? -31.322 11.422 48.954 1.00 64.06 99 SER A CA 1
ATOM 717 C C . SER A 1 99 ? -31.734 10.181 49.758 1.00 64.06 99 SER A C 1
ATOM 719 O O . SER A 1 99 ? -31.996 9.114 49.209 1.00 64.06 99 SER A O 1
ATOM 721 N N . GLN A 1 100 ? -31.843 10.340 51.080 1.00 68.94 100 GLN A N 1
ATOM 722 C CA . GLN A 1 100 ? -32.079 9.254 52.038 1.00 68.94 100 GLN A CA 1
ATOM 723 C C . GLN A 1 100 ? -33.512 8.692 52.054 1.00 68.94 100 GLN A C 1
ATOM 725 O O . GLN A 1 100 ? -33.770 7.746 52.801 1.00 68.94 100 GLN A O 1
ATOM 730 N N . THR A 1 101 ? -34.462 9.247 51.294 1.00 83.62 101 THR A N 1
ATOM 731 C CA . THR A 1 101 ? -35.845 8.747 51.330 1.00 83.62 101 THR A CA 1
ATOM 732 C C . THR A 1 101 ? -36.014 7.493 50.465 1.00 83.62 101 THR A C 1
ATOM 734 O O . THR A 1 101 ? -35.496 7.398 49.354 1.00 83.62 101 THR A O 1
ATOM 737 N N . GLU A 1 102 ? -36.775 6.511 50.959 1.00 84.62 102 GLU A N 1
ATOM 738 C CA . GLU A 1 102 ? -37.052 5.251 50.243 1.00 84.62 102 GLU A CA 1
ATOM 739 C C . GLU A 1 102 ? -37.739 5.491 48.889 1.00 84.62 102 GLU A C 1
ATOM 741 O O . GLU A 1 102 ? -37.472 4.795 47.913 1.00 84.62 102 GLU A O 1
ATOM 746 N N . LYS A 1 103 ? -38.564 6.542 48.805 1.00 86.12 103 LYS A N 1
ATOM 747 C CA . LYS A 1 103 ? -39.198 6.968 47.558 1.00 86.12 103 LYS A CA 1
ATOM 748 C C . LYS A 1 103 ? -38.171 7.426 46.519 1.00 86.12 103 LYS A C 1
ATOM 750 O O . LYS A 1 103 ? -38.227 6.967 45.388 1.00 86.12 103 LYS A O 1
ATOM 755 N N . GLU A 1 104 ? -37.224 8.281 46.899 1.00 82.75 104 GLU A N 1
ATOM 756 C CA . GLU A 1 104 ? -36.192 8.770 45.974 1.00 82.75 104 GLU A CA 1
ATOM 757 C C . GLU A 1 104 ? -35.242 7.657 45.529 1.00 82.75 104 GLU A C 1
ATOM 759 O O . GLU A 1 104 ? -34.770 7.671 44.395 1.00 82.75 104 GLU A O 1
ATOM 764 N N . LYS A 1 105 ? -35.019 6.650 46.380 1.00 86.06 105 LYS A N 1
ATOM 765 C CA . LYS A 1 105 ? -34.308 5.433 45.987 1.00 86.06 105 LYS A CA 1
ATOM 766 C C . LYS A 1 105 ? -35.074 4.645 44.917 1.00 86.06 105 LYS A C 1
ATOM 768 O O . LYS A 1 105 ? -34.479 4.288 43.905 1.00 86.06 105 LYS A O 1
ATOM 773 N N . ASN A 1 106 ? -36.374 4.415 45.111 1.00 88.62 106 ASN A N 1
ATOM 774 C CA . ASN A 1 106 ? -37.209 3.706 44.133 1.00 88.62 106 ASN A CA 1
ATOM 775 C C . ASN A 1 106 ? -37.309 4.478 42.804 1.00 88.62 106 ASN A C 1
ATOM 777 O O . ASN A 1 106 ? -37.206 3.884 41.732 1.00 88.62 106 ASN A O 1
ATOM 781 N N . ASP A 1 107 ? -37.445 5.806 42.868 1.00 88.12 107 ASP A N 1
ATOM 782 C CA . ASP A 1 107 ? -37.442 6.673 41.686 1.00 88.12 107 ASP A CA 1
ATOM 783 C C . ASP A 1 107 ? -36.080 6.613 40.963 1.00 88.12 107 ASP A C 1
ATOM 785 O O . ASP A 1 107 ? -36.025 6.549 39.733 1.00 88.12 107 ASP A O 1
ATOM 789 N N . ALA A 1 108 ? -34.968 6.566 41.708 1.00 89.50 108 ALA A N 1
ATOM 790 C CA . ALA A 1 108 ? -33.632 6.421 41.136 1.00 89.50 108 ALA A CA 1
ATOM 791 C C . ALA A 1 108 ? -33.416 5.056 40.464 1.00 89.50 108 ALA A C 1
ATOM 793 O O . ALA A 1 108 ? -32.798 5.004 39.401 1.00 89.50 108 ALA A O 1
ATOM 794 N N . GLU A 1 109 ? -33.940 3.968 41.036 1.00 92.38 109 GLU A N 1
ATOM 795 C CA . GLU A 1 109 ? -33.891 2.630 40.430 1.00 92.38 109 GLU A CA 1
ATOM 796 C C . GLU A 1 109 ? -34.649 2.594 39.092 1.00 92.38 109 GLU A C 1
ATOM 798 O O . GLU A 1 109 ? -34.092 2.138 38.092 1.00 92.38 109 GLU A O 1
ATOM 803 N N . ALA A 1 110 ? -35.853 3.175 39.032 1.00 93.94 110 ALA A N 1
ATOM 804 C CA . ALA A 1 110 ? -36.624 3.282 37.790 1.00 93.94 110 ALA A CA 1
ATOM 805 C C . ALA A 1 110 ? -35.904 4.129 36.719 1.00 93.94 110 ALA A C 1
ATOM 807 O O . ALA A 1 110 ? -35.882 3.775 35.539 1.00 93.94 110 ALA A O 1
ATOM 808 N N . ILE A 1 111 ? -35.266 5.233 37.126 1.00 92.88 111 ILE A N 1
ATOM 809 C CA . ILE A 1 111 ? -34.445 6.065 36.233 1.00 92.88 111 ILE A CA 1
ATOM 810 C C . ILE A 1 111 ? -33.222 5.288 35.724 1.00 92.88 111 ILE A C 1
ATOM 812 O O . ILE A 1 111 ? -32.889 5.370 34.542 1.00 92.88 111 ILE A O 1
ATOM 816 N N . CYS A 1 112 ? -32.545 4.528 36.587 1.00 95.50 112 CYS A N 1
ATOM 817 C CA . CYS A 1 112 ? -31.409 3.695 36.196 1.00 95.50 112 CYS A CA 1
ATOM 818 C C . CYS A 1 112 ? -31.807 2.626 35.170 1.00 95.50 112 CYS A C 1
ATOM 820 O O . CYS A 1 112 ? -31.062 2.409 34.214 1.00 95.50 112 CYS A O 1
ATOM 822 N N . GLU A 1 113 ? -32.977 2.004 35.319 1.00 95.88 113 GLU A N 1
ATOM 823 C CA . GLU A 1 113 ? -33.495 1.029 34.355 1.00 95.88 113 GLU A CA 1
ATOM 824 C C . GLU A 1 113 ? -33.740 1.664 32.972 1.00 95.88 113 GLU A C 1
ATOM 826 O O . GLU A 1 113 ? -33.278 1.141 31.950 1.00 95.88 113 GLU A O 1
ATOM 831 N N . ASP A 1 114 ? -34.366 2.846 32.924 1.00 95.19 114 ASP A N 1
ATOM 832 C CA . ASP A 1 114 ? -34.574 3.593 31.674 1.00 95.19 114 ASP A CA 1
ATOM 833 C C . ASP A 1 114 ? -33.243 3.996 31.008 1.00 95.19 114 ASP A C 1
ATOM 835 O O . ASP A 1 114 ? -33.053 3.796 29.800 1.00 95.19 114 ASP A O 1
ATOM 839 N N . ILE A 1 115 ? -32.275 4.487 31.790 1.00 96.25 115 ILE A N 1
ATOM 840 C CA . ILE A 1 115 ? -30.926 4.803 31.295 1.00 96.25 115 ILE A CA 1
ATOM 841 C C . ILE A 1 115 ? -30.251 3.539 30.743 1.00 96.25 115 ILE A C 1
ATOM 843 O O . ILE A 1 115 ? -29.673 3.585 29.656 1.00 96.25 115 ILE A O 1
ATOM 847 N N . GLY A 1 116 ? -30.344 2.410 31.450 1.00 97.12 116 GLY A N 1
ATOM 848 C CA . GLY A 1 116 ? -29.755 1.136 31.035 1.00 97.12 116 GLY A CA 1
ATOM 849 C C . GLY A 1 116 ? -30.304 0.646 29.702 1.00 97.12 116 GLY A C 1
ATOM 850 O O . GLY A 1 116 ? -29.527 0.332 28.798 1.00 97.12 116 GLY A O 1
ATOM 851 N N . SER A 1 117 ? -31.629 0.682 29.535 1.00 96.25 117 SER A N 1
ATOM 852 C CA . SER A 1 117 ? -32.282 0.316 28.272 1.00 96.25 117 SER A CA 1
ATOM 853 C C . SER A 1 117 ? -31.853 1.225 27.110 1.00 96.25 117 SER A C 1
ATOM 855 O O . SER A 1 117 ? -31.576 0.753 26.003 1.00 96.25 117 SER A O 1
ATOM 857 N N . THR A 1 118 ? -31.701 2.527 27.374 1.00 96.19 118 THR A N 1
ATOM 858 C CA . THR A 1 118 ? -31.282 3.519 26.375 1.00 96.19 118 THR A CA 1
ATOM 859 C C . THR A 1 118 ? -29.825 3.323 25.956 1.00 96.19 118 THR A C 1
ATOM 861 O O . THR A 1 118 ? -29.512 3.382 24.765 1.00 96.19 118 THR A O 1
ATOM 864 N N . ILE A 1 119 ? -28.934 3.046 26.914 1.00 97.44 119 ILE A N 1
ATOM 865 C CA . ILE A 1 119 ? -27.525 2.731 26.647 1.00 97.44 119 ILE A CA 1
ATOM 866 C C . ILE A 1 119 ? -27.414 1.438 25.838 1.00 97.44 119 ILE A C 1
ATOM 868 O O . ILE A 1 119 ? -26.719 1.421 24.823 1.00 97.44 119 ILE A O 1
ATOM 872 N N . ALA A 1 120 ? -28.129 0.381 26.234 1.00 96.44 120 ALA A N 1
ATOM 873 C CA . ALA A 1 120 ? -28.131 -0.889 25.512 1.00 96.44 120 ALA A CA 1
ATOM 874 C C . ALA A 1 120 ? -28.585 -0.709 24.055 1.00 96.44 120 ALA A C 1
ATOM 876 O O . ALA A 1 120 ? -27.901 -1.164 23.136 1.00 96.44 120 ALA A O 1
ATOM 877 N N . SER A 1 121 ? -29.682 0.025 23.832 1.00 95.56 121 SER A N 1
ATOM 878 C CA . SER A 1 121 ? -30.183 0.326 22.488 1.00 95.56 121 SER A CA 1
ATOM 879 C C . SER A 1 121 ? -29.173 1.132 21.667 1.00 95.56 121 SER A C 1
ATOM 881 O O . SER A 1 121 ? -28.886 0.761 20.529 1.00 95.56 121 SER A O 1
ATOM 883 N N . GLY A 1 122 ? -28.602 2.204 22.227 1.00 95.75 122 GLY A N 1
ATOM 884 C CA . GLY A 1 122 ? -27.633 3.048 21.523 1.00 95.75 122 GLY A CA 1
ATOM 885 C C . GLY A 1 122 ? -26.356 2.296 21.145 1.00 95.75 122 GLY A C 1
ATOM 886 O O . GLY A 1 122 ? -25.917 2.360 19.999 1.00 95.75 122 GLY A O 1
ATOM 887 N N . LEU A 1 123 ? -25.794 1.519 22.074 1.00 96.31 123 LEU A N 1
ATOM 888 C CA . LEU A 1 123 ? -24.591 0.725 21.819 1.00 96.31 123 LEU A CA 1
ATOM 889 C C . LEU A 1 123 ? -24.847 -0.415 20.828 1.00 96.31 123 LEU A C 1
ATOM 891 O O . LEU A 1 123 ? -23.992 -0.690 19.989 1.00 96.31 123 LEU A O 1
ATOM 895 N N . SER A 1 124 ? -26.026 -1.044 20.860 1.00 94.88 124 SER A N 1
ATOM 896 C CA . SER A 1 124 ? -26.368 -2.115 19.911 1.00 94.88 124 SER A CA 1
ATOM 897 C C . SER A 1 124 ? -26.370 -1.654 18.449 1.00 94.88 124 SER A C 1
ATOM 899 O O . SER A 1 124 ? -26.135 -2.468 17.558 1.00 94.88 124 SER A O 1
ATOM 901 N N . ALA A 1 125 ? -26.579 -0.355 18.202 1.00 94.44 125 ALA A N 1
ATOM 902 C CA . ALA A 1 125 ? -26.551 0.230 16.865 1.00 94.44 125 ALA A CA 1
ATOM 903 C C . ALA A 1 125 ? -25.128 0.417 16.309 1.00 94.44 125 ALA A C 1
ATOM 905 O O . ALA A 1 125 ? -24.962 0.490 15.094 1.00 94.44 125 ALA A O 1
ATOM 906 N N . VAL A 1 126 ? -24.105 0.495 17.172 1.00 95.00 126 VAL A N 1
ATOM 907 C CA . VAL A 1 126 ? -22.714 0.768 16.760 1.00 95.00 126 VAL A CA 1
ATOM 908 C C . VAL A 1 126 ? -21.737 -0.362 17.058 1.00 95.00 126 VAL A C 1
ATOM 910 O O . VAL A 1 126 ? -20.640 -0.380 16.509 1.00 95.00 126 VAL A O 1
ATOM 913 N N . VAL A 1 127 ? -22.075 -1.317 17.921 1.00 94.56 127 VAL A N 1
ATOM 914 C CA . VAL A 1 127 ? -21.211 -2.472 18.188 1.00 94.56 127 VAL A CA 1
ATOM 915 C C . VAL A 1 127 ? -21.311 -3.464 17.027 1.00 94.56 127 VAL A C 1
ATOM 917 O O . VAL A 1 127 ? -22.402 -3.901 16.664 1.00 94.56 127 VAL A O 1
ATOM 920 N N . VAL A 1 128 ? -20.166 -3.878 16.470 1.00 91.31 128 VAL A N 1
ATOM 921 C CA . VAL A 1 128 ? -20.111 -4.872 15.382 1.00 91.31 128 VAL A CA 1
ATOM 922 C C . VAL A 1 128 ? -20.298 -6.269 15.966 1.00 91.31 128 VAL A C 1
ATOM 924 O O . VAL A 1 128 ? -19.356 -7.030 16.196 1.00 91.31 128 VAL A O 1
ATOM 927 N N . ALA A 1 129 ? -21.555 -6.580 16.268 1.00 87.50 129 ALA A N 1
ATOM 928 C CA . ALA A 1 129 ? -21.950 -7.757 17.023 1.00 87.50 129 ALA A CA 1
ATOM 929 C C . ALA A 1 129 ? -21.623 -9.083 16.307 1.00 87.50 129 ALA A C 1
ATOM 931 O O . ALA A 1 129 ? -21.490 -10.108 16.977 1.00 87.50 129 ALA A O 1
ATOM 932 N N . GLU A 1 130 ? -21.445 -9.074 14.977 1.00 87.06 130 GLU A N 1
ATOM 933 C CA . GLU A 1 130 ? -21.056 -10.260 14.198 1.00 87.06 130 GLU A CA 1
ATOM 934 C C . GLU A 1 130 ? -19.652 -10.784 14.534 1.00 87.06 130 GLU A C 1
ATOM 936 O O . GLU A 1 130 ? -19.371 -11.963 14.322 1.00 87.06 130 GLU A O 1
ATOM 941 N N . HIS A 1 131 ? -18.763 -9.948 15.079 1.00 88.75 131 HIS A N 1
ATOM 942 C CA . HIS A 1 131 ? -17.412 -10.380 15.453 1.00 88.75 131 HIS A CA 1
ATOM 943 C C . HIS A 1 131 ? -17.386 -11.281 16.700 1.00 88.75 131 HIS A C 1
ATOM 945 O O . HIS A 1 131 ? -16.380 -11.945 16.949 1.00 88.75 131 HIS A O 1
ATOM 951 N N . TYR A 1 132 ? -18.476 -11.324 17.474 1.00 90.19 132 TYR A N 1
ATOM 952 C CA . TYR A 1 132 ? -18.541 -12.033 18.755 1.00 90.19 132 TYR A CA 1
ATOM 953 C C . TYR A 1 132 ? -19.841 -12.852 18.882 1.00 90.19 132 TYR A C 1
ATOM 955 O O . TYR A 1 132 ? -20.679 -12.571 19.746 1.00 90.19 132 TYR A O 1
ATOM 963 N N . PRO A 1 133 ? -20.047 -13.875 18.033 1.00 86.56 133 PRO A N 1
ATOM 964 C CA . PRO A 1 133 ? -21.268 -14.673 18.062 1.00 86.56 133 PRO A CA 1
ATOM 965 C C . PRO A 1 133 ? -21.417 -15.406 19.401 1.00 86.56 133 PRO A C 1
ATOM 967 O O . PRO A 1 133 ? -20.431 -15.854 19.996 1.00 86.56 133 PRO A O 1
ATOM 970 N N . LYS A 1 134 ? -22.664 -15.560 19.870 1.00 87.50 134 LYS A N 1
ATOM 971 C CA . LYS A 1 134 ? -23.014 -16.324 21.089 1.00 87.50 134 LYS A CA 1
ATOM 972 C C . LYS A 1 134 ? -22.300 -15.833 22.357 1.00 87.50 134 LYS A C 1
ATOM 974 O O . LYS A 1 134 ? -22.082 -16.599 23.302 1.00 87.50 134 LYS A O 1
ATOM 979 N N . SER A 1 135 ? -21.919 -14.561 22.362 1.00 90.56 135 SER A N 1
ATOM 980 C CA . SER A 1 135 ? -21.253 -13.906 23.480 1.00 90.56 135 SER A CA 1
ATOM 981 C C . SER A 1 135 ? -22.175 -12.868 24.115 1.00 90.56 135 SER A C 1
ATOM 983 O O . SER A 1 135 ? -23.077 -12.344 23.466 1.00 90.56 135 SER A O 1
ATOM 985 N N . VAL A 1 136 ? -21.930 -12.560 25.382 1.00 93.69 136 VAL A N 1
ATOM 986 C CA . VAL A 1 136 ? -22.544 -11.459 26.124 1.00 93.69 136 VAL A CA 1
ATOM 987 C C . VAL A 1 136 ? -21.431 -10.496 26.520 1.00 93.69 136 VAL A C 1
ATOM 989 O O . VAL A 1 136 ? -20.353 -10.945 26.915 1.00 93.69 136 VAL A O 1
ATOM 992 N N . LEU A 1 137 ? -21.671 -9.192 26.421 1.00 95.31 137 LEU A N 1
ATOM 993 C CA . LEU A 1 137 ? -20.801 -8.152 26.960 1.00 95.31 137 LEU A CA 1
ATOM 994 C C . LEU A 1 137 ? -21.474 -7.532 28.194 1.00 95.31 137 LEU A C 1
ATOM 996 O O . LEU A 1 137 ? -22.355 -6.686 28.030 1.00 95.31 137 LEU A O 1
ATOM 1000 N N . PRO A 1 138 ? -21.069 -7.932 29.415 1.00 96.44 138 PRO A N 1
ATOM 1001 C CA . PRO A 1 138 ? -21.547 -7.304 30.638 1.00 96.44 138 PRO A CA 1
ATOM 1002 C C . PRO A 1 138 ? -20.928 -5.914 30.785 1.00 96.44 138 PRO A C 1
ATOM 1004 O O . PRO A 1 138 ? -19.696 -5.780 30.814 1.00 96.44 138 PRO A O 1
ATOM 1007 N N . LEU A 1 139 ? -21.781 -4.901 30.904 1.00 97.38 139 LEU A N 1
ATOM 1008 C CA . LEU A 1 139 ? -21.428 -3.497 31.054 1.00 97.38 139 LEU A CA 1
ATOM 1009 C C . LEU A 1 139 ? -22.108 -2.928 32.302 1.00 97.38 139 LEU A C 1
ATOM 1011 O O . LEU A 1 139 ? -23.322 -2.753 32.341 1.00 97.38 139 LEU A O 1
ATOM 1015 N N . ASN A 1 140 ? -21.309 -2.596 33.311 1.00 97.75 140 ASN A N 1
ATOM 1016 C CA . ASN A 1 140 ? -21.795 -1.983 34.543 1.00 97.75 140 ASN A CA 1
ATOM 1017 C C . ASN A 1 140 ? -21.517 -0.482 34.517 1.00 97.75 140 ASN A C 1
ATOM 1019 O O . ASN A 1 140 ? -20.364 -0.082 34.349 1.00 97.75 140 ASN A O 1
ATOM 1023 N N . VAL A 1 141 ? -22.545 0.337 34.719 1.00 97.69 141 VAL A N 1
ATOM 1024 C CA . VAL A 1 141 ? -22.463 1.801 34.763 1.00 97.69 141 VAL A CA 1
ATOM 1025 C C . VAL A 1 141 ? -22.929 2.276 36.137 1.00 97.69 141 VAL A C 1
ATOM 1027 O O . VAL A 1 141 ? -24.076 2.090 36.519 1.00 97.69 141 VAL A O 1
ATOM 1030 N N . SER A 1 142 ? -22.040 2.895 36.901 1.00 96.75 142 SER A N 1
ATOM 1031 C CA . SER A 1 142 ? -22.309 3.398 38.242 1.00 96.75 142 SER A CA 1
ATOM 1032 C C . SER A 1 142 ? -22.243 4.920 38.266 1.00 96.75 142 SER A C 1
ATOM 1034 O O . SER A 1 142 ? -21.185 5.502 38.030 1.00 96.75 142 SER A O 1
ATOM 1036 N N . VAL A 1 143 ? -23.346 5.575 38.618 1.00 95.62 143 VAL A N 1
ATOM 1037 C CA . VAL A 1 143 ? -23.383 7.019 38.876 1.00 95.62 143 VAL A CA 1
ATOM 1038 C C . VAL A 1 143 ? -22.800 7.258 40.264 1.00 95.62 143 VAL A C 1
ATOM 1040 O O . VAL A 1 143 ? -23.421 6.930 41.272 1.00 95.62 143 VAL A O 1
ATOM 1043 N N . VAL A 1 144 ? -21.566 7.755 40.324 1.00 94.19 144 VAL A N 1
ATOM 1044 C CA . VAL A 1 144 ? -20.805 7.923 41.569 1.00 94.19 144 VAL A CA 1
ATOM 1045 C C . VAL A 1 144 ? -21.244 9.186 42.301 1.00 94.19 144 VAL A C 1
ATOM 1047 O O . VAL A 1 144 ? -21.494 9.129 43.503 1.00 94.19 144 VAL A O 1
ATOM 1050 N N . SER A 1 145 ? -21.369 10.295 41.571 1.00 91.31 145 SER A N 1
ATOM 1051 C CA . SER A 1 145 ? -21.747 11.606 42.103 1.00 91.31 145 SER A CA 1
ATOM 1052 C C . SER A 1 145 ? -22.736 12.295 41.171 1.00 91.31 145 SER A C 1
ATOM 1054 O O . SER A 1 145 ? -22.593 12.225 39.948 1.00 91.31 145 SER A O 1
ATOM 1056 N N . CYS A 1 146 ? -23.713 12.983 41.756 1.00 88.56 146 CYS A N 1
ATOM 1057 C CA . CYS A 1 146 ? -24.611 13.896 41.065 1.00 88.56 146 CYS A CA 1
ATOM 1058 C C . CYS A 1 146 ? -24.890 15.124 41.948 1.00 88.56 146 CYS A C 1
ATOM 1060 O O . CYS A 1 146 ? -24.906 15.001 43.176 1.00 88.56 146 CYS A O 1
ATOM 1062 N N . PRO A 1 147 ? -25.139 16.300 41.354 1.00 82.81 147 PRO A N 1
ATOM 1063 C CA . PRO A 1 147 ? -25.507 17.491 42.108 1.00 82.81 147 PRO A CA 1
ATOM 1064 C C . PRO A 1 147 ? -26.851 17.303 42.846 1.00 82.81 147 PRO A C 1
ATOM 1066 O O . PRO A 1 147 ? -27.724 16.575 42.353 1.00 82.81 147 PRO A O 1
ATOM 1069 N N . PRO A 1 148 ? -27.060 17.971 44.000 1.00 73.19 148 PRO A N 1
ATOM 1070 C CA . PRO A 1 148 ? -28.307 17.888 44.763 1.00 73.19 148 PRO A CA 1
ATOM 1071 C C . PRO A 1 148 ? -29.528 18.251 43.907 1.00 73.19 148 PRO A C 1
ATOM 1073 O O . PRO A 1 148 ? -29.520 19.262 43.205 1.00 73.19 148 PRO A O 1
ATOM 1076 N N . GLY A 1 149 ? -30.578 17.423 43.942 1.00 68.50 149 GLY A N 1
ATOM 1077 C CA . GLY A 1 149 ? -31.778 17.608 43.108 1.00 68.50 149 GLY A CA 1
ATOM 1078 C C . GLY A 1 149 ? -31.545 17.400 41.602 1.00 68.50 149 GLY A C 1
ATOM 1079 O O . GLY A 1 149 ? -32.379 17.787 40.785 1.00 68.50 149 GLY A O 1
ATOM 1080 N N . GLY A 1 150 ? -30.398 16.828 41.217 1.00 66.31 150 GLY A N 1
ATOM 1081 C CA . GLY A 1 150 ? -29.955 16.669 39.833 1.00 66.31 150 GLY A CA 1
ATOM 1082 C C . GLY A 1 150 ? -30.074 15.259 39.254 1.00 66.31 150 GLY A C 1
ATOM 1083 O O . GLY A 1 150 ? -29.618 15.058 38.125 1.00 66.31 150 GLY A O 1
ATOM 1084 N N . PHE A 1 151 ? -30.648 14.295 39.982 1.00 81.69 151 PHE A N 1
ATOM 1085 C CA . PHE A 1 151 ? -30.820 12.923 39.498 1.00 81.69 151 PHE A CA 1
ATOM 1086 C C . PHE A 1 151 ? -32.084 12.815 38.630 1.00 81.69 151 PHE A C 1
ATOM 1088 O O . PHE A 1 151 ? -33.176 12.547 39.121 1.00 81.69 151 PHE A O 1
ATOM 1095 N N . SER A 1 152 ? -31.940 13.074 37.329 1.00 86.06 152 SER A N 1
ATOM 1096 C CA . SER A 1 152 ? -32.978 12.835 36.320 1.00 86.06 152 SER A CA 1
ATOM 1097 C C . SER A 1 152 ? -32.390 12.055 35.148 1.00 86.06 152 SER A C 1
ATOM 1099 O O . SER A 1 152 ? -31.194 12.185 34.857 1.00 86.06 152 SER A O 1
ATOM 1101 N N . ALA A 1 153 ? -33.226 11.268 34.464 1.00 86.44 153 ALA A N 1
ATOM 1102 C CA . ALA A 1 153 ? -32.799 10.472 33.317 1.00 86.44 153 ALA A CA 1
ATOM 1103 C C . ALA A 1 153 ? -32.120 11.347 32.258 1.00 86.44 153 ALA A C 1
ATOM 1105 O O . ALA A 1 153 ? -31.027 11.036 31.797 1.00 86.44 153 ALA A O 1
ATOM 1106 N N . GLU A 1 154 ? -32.713 12.497 31.937 1.00 86.06 154 GLU A N 1
ATOM 1107 C CA . GLU A 1 154 ? -32.203 13.406 30.915 1.00 86.06 154 GLU A CA 1
ATOM 1108 C C . GLU A 1 154 ? -30.826 13.949 31.282 1.00 86.06 154 GLU A C 1
ATOM 1110 O O . GLU A 1 154 ? -29.969 14.052 30.413 1.00 86.06 154 GLU A O 1
ATOM 1115 N N . ARG A 1 155 ? -30.576 14.273 32.555 1.00 86.81 155 ARG A N 1
ATOM 1116 C CA . ARG A 1 155 ? -29.310 14.888 32.981 1.00 86.81 155 ARG A CA 1
ATOM 1117 C C . ARG A 1 155 ? -28.173 13.890 33.141 1.00 86.81 155 ARG A C 1
ATOM 1119 O O . ARG A 1 155 ? -27.036 14.210 32.817 1.00 86.81 155 ARG A O 1
ATOM 1126 N N . VAL A 1 156 ? -28.471 12.686 33.620 1.00 92.06 156 VAL A N 1
ATOM 1127 C CA . VAL A 1 156 ? -27.455 11.651 33.859 1.00 92.06 156 VAL A CA 1
ATOM 1128 C C . VAL A 1 156 ? -27.071 10.937 32.558 1.00 92.06 156 VAL A C 1
ATOM 1130 O O . VAL A 1 156 ? -25.914 10.546 32.387 1.00 92.06 156 VAL A O 1
ATOM 1133 N N . LEU A 1 157 ? -28.012 10.794 31.619 1.00 95.25 157 LEU A N 1
ATOM 1134 C CA . LEU A 1 157 ? -27.837 10.003 30.402 1.00 95.25 157 LEU A CA 1
ATOM 1135 C C . LEU A 1 157 ? -26.653 10.429 29.506 1.00 95.25 157 LEU A C 1
ATOM 1137 O O . LEU A 1 157 ? -25.936 9.527 29.075 1.00 95.25 157 LEU A O 1
ATOM 1141 N N . PRO A 1 158 ? -26.374 11.723 29.228 1.00 95.19 158 PRO A N 1
ATOM 1142 C CA . PRO A 1 158 ? -25.194 12.128 28.456 1.00 95.19 158 PRO A CA 1
ATOM 1143 C C . PRO A 1 158 ? -23.877 11.608 29.043 1.00 95.19 158 PRO A C 1
ATOM 1145 O O . PRO A 1 158 ? -23.083 10.979 28.339 1.00 95.19 158 PRO A O 1
ATOM 1148 N N . CYS A 1 159 ? -23.678 11.803 30.350 1.00 95.38 159 CYS A N 1
ATOM 1149 C CA . CYS A 1 159 ? -22.474 11.373 31.060 1.00 95.38 159 CYS A CA 1
ATOM 1150 C C . CYS A 1 159 ? -22.387 9.842 31.143 1.00 95.38 159 CYS A C 1
ATOM 1152 O O . CYS A 1 159 ? -21.339 9.256 30.861 1.00 95.38 159 CYS A O 1
ATOM 1154 N N . ALA A 1 160 ? -23.512 9.179 31.427 1.00 96.88 160 ALA A N 1
ATOM 1155 C CA . ALA A 1 160 ? -23.583 7.724 31.471 1.00 96.88 160 ALA A CA 1
ATOM 1156 C C . ALA A 1 160 ? -23.314 7.070 30.110 1.00 96.88 160 ALA A C 1
ATOM 1158 O O . ALA A 1 160 ? -22.559 6.100 30.043 1.00 96.88 160 ALA A O 1
ATOM 1159 N N . MET A 1 161 ? -23.856 7.624 29.022 1.00 97.44 161 MET A N 1
ATOM 1160 C CA . MET A 1 161 ? -23.587 7.150 27.666 1.00 97.44 161 MET A CA 1
ATOM 1161 C C . MET A 1 161 ? -22.124 7.370 27.275 1.00 97.44 161 MET A C 1
ATOM 1163 O O . MET A 1 161 ? -21.514 6.460 26.725 1.00 97.44 161 MET A O 1
ATOM 1167 N N . ALA A 1 162 ? -21.527 8.524 27.593 1.00 96.12 162 ALA A N 1
ATOM 1168 C CA . ALA A 1 162 ? -20.112 8.773 27.312 1.00 96.12 162 ALA A CA 1
ATOM 1169 C C . ALA A 1 162 ? -19.197 7.766 28.037 1.00 96.12 162 ALA A C 1
ATOM 1171 O O . ALA A 1 162 ? -18.283 7.206 27.424 1.00 96.12 162 ALA A O 1
ATOM 1172 N N . ALA A 1 163 ? -19.476 7.469 29.312 1.00 96.69 163 ALA A N 1
ATOM 1173 C CA . ALA A 1 163 ? -18.733 6.468 30.078 1.00 96.69 163 ALA A CA 1
ATOM 1174 C C . ALA A 1 163 ? -18.919 5.056 29.502 1.00 96.69 163 ALA A C 1
ATOM 1176 O O . ALA A 1 163 ? -17.942 4.337 29.282 1.00 96.69 163 ALA A O 1
ATOM 1177 N N . ALA A 1 164 ? -20.164 4.676 29.208 1.00 97.56 164 ALA A N 1
ATOM 1178 C CA . ALA A 1 164 ? -20.529 3.384 28.637 1.00 97.56 164 ALA A CA 1
ATOM 1179 C C . ALA A 1 164 ? -19.900 3.150 27.255 1.00 97.56 164 ALA A C 1
ATOM 1181 O O . ALA A 1 164 ? -19.310 2.094 27.018 1.00 97.56 164 ALA A O 1
ATOM 1182 N N . MET A 1 165 ? -19.982 4.143 26.365 1.00 96.88 165 MET A N 1
ATOM 1183 C CA . MET A 1 165 ? -19.368 4.131 25.037 1.00 96.88 165 MET A CA 1
ATOM 1184 C C . MET A 1 165 ? -17.853 3.967 25.143 1.00 96.88 165 MET A C 1
ATOM 1186 O O . MET A 1 165 ? -17.280 3.119 24.460 1.00 96.88 165 MET A O 1
ATOM 1190 N N . THR A 1 166 ? -17.221 4.711 26.057 1.00 95.44 166 THR A N 1
ATOM 1191 C CA . THR A 1 166 ? -15.779 4.623 26.301 1.00 95.44 166 THR A CA 1
ATOM 1192 C C . THR A 1 166 ? -15.383 3.229 26.767 1.00 95.44 166 THR A C 1
ATOM 1194 O O . THR A 1 166 ? -14.565 2.583 26.122 1.00 95.44 166 THR A O 1
ATOM 1197 N N . ALA A 1 167 ? -16.008 2.709 27.827 1.00 95.62 167 ALA A N 1
ATOM 1198 C CA . ALA A 1 167 ? -15.703 1.376 28.347 1.00 95.62 167 ALA A CA 1
ATOM 1199 C C . ALA A 1 167 ? -15.962 0.257 27.318 1.00 95.62 167 ALA A C 1
ATOM 1201 O O . ALA A 1 167 ? -15.208 -0.715 27.252 1.00 95.62 167 ALA A O 1
ATOM 1202 N N . THR A 1 168 ? -17.000 0.404 26.489 1.00 96.06 168 THR A N 1
ATOM 1203 C CA . THR A 1 168 ? -17.350 -0.555 25.430 1.00 96.06 168 THR A CA 1
ATOM 1204 C C . THR A 1 168 ? -16.308 -0.563 24.315 1.00 96.06 168 THR A C 1
ATOM 1206 O O . THR A 1 168 ? -15.841 -1.637 23.935 1.00 96.06 168 THR A O 1
ATOM 1209 N N . ALA A 1 169 ? -15.880 0.609 23.839 1.00 94.38 169 ALA A N 1
ATOM 1210 C CA . ALA A 1 169 ? -14.876 0.727 22.782 1.00 94.38 169 ALA A CA 1
ATOM 1211 C C . ALA A 1 169 ? -13.493 0.174 23.182 1.00 94.38 169 ALA A C 1
ATOM 1213 O O . ALA A 1 169 ? -12.727 -0.229 22.312 1.00 94.38 169 ALA A O 1
ATOM 1214 N N . LEU A 1 170 ? -13.188 0.092 24.485 1.00 92.44 170 LEU A N 1
ATOM 1215 C CA . LEU A 1 170 ? -11.981 -0.583 24.991 1.00 92.44 170 LEU A CA 1
ATOM 1216 C C . LEU A 1 170 ? -12.045 -2.115 24.851 1.00 92.44 170 LEU A C 1
ATOM 1218 O O . LEU A 1 170 ? -11.008 -2.772 24.810 1.00 92.44 170 LEU A O 1
ATOM 1222 N N . CYS A 1 171 ? -13.249 -2.699 24.825 1.00 92.38 171 CYS A N 1
ATOM 1223 C CA . CYS A 1 171 ? -13.456 -4.152 24.835 1.00 92.38 171 CYS A CA 1
ATOM 1224 C C . CYS A 1 171 ? -13.794 -4.746 23.472 1.00 92.38 171 CYS A C 1
ATOM 1226 O O . CYS A 1 171 ? -13.448 -5.897 23.197 1.00 92.38 171 CYS A O 1
ATOM 1228 N N . VAL A 1 172 ? -14.581 -4.025 22.674 1.00 93.25 172 VAL A N 1
ATOM 1229 C CA . VAL A 1 172 ? -15.204 -4.555 21.461 1.00 93.25 172 VAL A CA 1
ATOM 1230 C C . VAL A 1 172 ? -15.099 -3.577 20.309 1.00 93.25 172 VAL A C 1
ATOM 1232 O O . VAL A 1 172 ? -15.076 -2.363 20.487 1.00 93.25 172 VAL A O 1
ATOM 1235 N N . HIS A 1 173 ? -15.077 -4.129 19.100 1.00 91.75 173 HIS A N 1
ATOM 1236 C CA . HIS A 1 173 ? -15.083 -3.333 17.885 1.00 91.75 173 HIS A CA 1
ATOM 1237 C C . HIS A 1 173 ? -16.419 -2.589 17.714 1.00 91.75 173 HIS A C 1
ATOM 1239 O O . HIS A 1 173 ? -17.476 -3.212 17.566 1.00 91.75 173 HIS A O 1
ATOM 1245 N N . VAL A 1 174 ? -16.353 -1.260 17.669 1.00 94.25 174 VAL A N 1
ATOM 1246 C CA . VAL A 1 174 ? -17.480 -0.368 17.364 1.00 94.25 174 VAL A CA 1
ATOM 1247 C C . VAL A 1 174 ? -17.281 0.262 15.984 1.00 94.25 174 VAL A C 1
ATOM 1249 O O . VAL A 1 174 ? -16.161 0.597 15.610 1.00 94.25 174 VAL A O 1
ATOM 1252 N N . SER A 1 175 ? -18.344 0.375 15.190 1.00 93.06 175 SER A N 1
ATOM 1253 C CA . SER A 1 175 ? -18.321 0.984 13.855 1.00 93.06 175 SER A CA 1
ATOM 1254 C C . SER A 1 175 ? -18.415 2.508 13.889 1.00 93.06 175 SER A C 1
ATOM 1256 O O . SER A 1 175 ? -18.021 3.155 12.923 1.00 93.06 175 SER A O 1
ATOM 1258 N N . ASP A 1 176 ? -18.954 3.075 14.971 1.00 96.00 176 ASP A N 1
ATOM 1259 C CA . ASP A 1 176 ? -19.152 4.513 15.161 1.00 96.00 176 ASP A CA 1
ATOM 1260 C C . ASP A 1 176 ? -19.156 4.867 16.667 1.00 96.00 176 ASP A C 1
ATOM 1262 O O . ASP A 1 176 ? -19.240 3.983 17.521 1.00 96.00 176 ASP A O 1
ATOM 1266 N N . ILE A 1 177 ? -19.065 6.157 16.999 1.00 95.62 177 ILE A N 1
ATOM 1267 C CA . ILE A 1 177 ? -19.177 6.687 18.364 1.00 95.62 177 ILE A CA 1
ATOM 1268 C C . ILE A 1 177 ? -20.585 7.245 18.560 1.00 95.62 177 ILE A C 1
ATOM 1270 O O . ILE A 1 177 ? -20.997 8.148 17.832 1.00 95.62 177 ILE A O 1
ATOM 1274 N N . VAL A 1 178 ? -21.296 6.760 19.579 1.00 96.62 178 VAL A N 1
ATOM 1275 C CA . VAL A 1 178 ? -22.573 7.345 20.008 1.00 96.62 178 VAL A CA 1
ATOM 1276 C C . VAL A 1 178 ? -22.314 8.392 21.077 1.00 96.62 178 VAL A C 1
ATOM 1278 O O . VAL A 1 178 ? -21.702 8.106 22.104 1.00 96.62 178 VAL A O 1
ATOM 1281 N N . SER A 1 179 ? -22.811 9.603 20.854 1.00 96.31 179 SER A N 1
ATOM 1282 C CA . SER A 1 179 ? -22.799 10.673 21.847 1.00 96.31 179 SER A CA 1
ATOM 1283 C C . SER A 1 179 ? -24.205 11.211 22.064 1.00 96.31 179 SER A C 1
ATOM 1285 O O . SER A 1 179 ? -25.016 11.291 21.140 1.00 96.31 179 SER A O 1
ATOM 1287 N N . ILE A 1 180 ? -24.502 11.565 23.312 1.00 96.19 180 ILE A N 1
ATOM 1288 C CA . ILE A 1 180 ? -25.769 12.171 23.713 1.00 96.19 180 ILE A CA 1
ATOM 1289 C C . ILE A 1 180 ? -25.465 13.543 24.303 1.00 96.19 180 ILE A C 1
ATOM 1291 O O . ILE A 1 180 ? -24.506 13.691 25.054 1.00 96.19 180 ILE A O 1
ATOM 1295 N N . ALA A 1 181 ? -26.280 14.537 23.965 1.00 94.94 181 ALA A N 1
ATOM 1296 C CA . ALA A 1 181 ? -26.229 15.863 24.559 1.00 94.94 181 ALA A CA 1
ATOM 1297 C C . ALA A 1 181 ? -27.641 16.370 24.860 1.00 94.94 181 ALA A C 1
ATOM 1299 O O . ALA A 1 181 ? -28.602 16.070 24.145 1.00 94.94 181 ALA A O 1
ATOM 1300 N N . ASN A 1 182 ? -27.752 17.177 25.909 1.00 93.38 182 ASN A N 1
ATOM 1301 C CA . ASN A 1 182 ? -28.977 17.887 26.235 1.00 93.38 182 ASN A CA 1
ATOM 1302 C C . ASN A 1 182 ? -28.993 19.259 25.577 1.00 93.38 182 ASN A C 1
ATOM 1304 O O . ASN A 1 182 ? -27.976 19.937 25.489 1.00 93.38 182 ASN A O 1
ATOM 1308 N N . VAL A 1 183 ? -30.166 19.695 25.147 1.00 91.88 183 VAL A N 1
ATOM 1309 C CA . VAL A 1 183 ? -30.386 21.024 24.591 1.00 91.88 183 VAL A CA 1
ATOM 1310 C C . VAL A 1 183 ? -31.639 21.590 25.226 1.00 91.88 183 VAL A C 1
ATOM 1312 O O . VAL A 1 183 ? -32.723 21.027 25.079 1.00 91.88 183 VAL A O 1
ATOM 1315 N N . VAL A 1 184 ? -31.506 22.711 25.928 1.00 88.75 184 VAL A N 1
ATOM 1316 C CA . VAL A 1 184 ? -32.656 23.432 26.471 1.00 88.75 184 VAL A CA 1
ATOM 1317 C C . VAL A 1 184 ? -32.965 24.631 25.600 1.00 88.75 184 VAL A C 1
ATOM 1319 O O . VAL A 1 184 ? -32.079 25.385 25.208 1.00 88.75 184 VAL A O 1
ATOM 1322 N N . SER A 1 185 ? -34.246 24.817 25.309 1.00 85.81 185 SER A N 1
ATOM 1323 C CA . SER A 1 185 ? -34.761 25.995 24.627 1.00 85.81 185 SER A CA 1
ATOM 1324 C C . SER A 1 185 ? -35.753 26.733 25.516 1.00 85.81 185 SER A C 1
ATOM 1326 O O . SER A 1 185 ? -36.599 26.120 26.176 1.00 85.81 185 SER A O 1
ATOM 1328 N N . ARG A 1 186 ? -35.636 28.061 25.510 1.00 78.81 186 ARG A N 1
ATOM 1329 C CA . ARG A 1 186 ? -36.588 29.005 26.098 1.00 78.81 186 ARG A CA 1
ATOM 1330 C C . ARG A 1 186 ? -36.727 30.181 25.135 1.00 78.81 186 ARG A C 1
ATOM 1332 O O . ARG A 1 186 ? -35.742 30.869 24.857 1.00 78.81 186 ARG A O 1
ATOM 1339 N N . GLY A 1 187 ? -37.912 30.326 24.550 1.00 78.38 187 GLY A N 1
ATOM 1340 C CA . GLY A 1 187 ? -38.165 31.307 23.498 1.00 78.38 187 GLY A CA 1
ATOM 1341 C C . GLY A 1 187 ? -37.227 31.115 22.302 1.00 78.38 187 GLY A C 1
ATOM 1342 O O . GLY A 1 187 ? -37.136 30.032 21.723 1.00 78.38 187 GLY A O 1
ATOM 1343 N N . ASN A 1 188 ? -36.500 32.172 21.937 1.00 77.75 188 ASN A N 1
ATOM 1344 C CA . ASN A 1 188 ? -35.514 32.150 20.849 1.00 77.75 188 ASN A CA 1
ATOM 1345 C C . ASN A 1 188 ? -34.101 31.728 21.281 1.00 77.75 188 ASN A C 1
ATOM 1347 O O . ASN A 1 188 ? -33.227 31.591 20.414 1.00 77.75 188 ASN A O 1
ATOM 1351 N N . THR A 1 189 ? -33.889 31.516 22.580 1.00 80.69 189 THR A N 1
ATOM 1352 C CA . THR A 1 189 ? -32.596 31.156 23.160 1.00 80.69 189 THR A CA 1
ATOM 1353 C C . THR A 1 189 ? -32.495 29.642 23.296 1.00 80.69 189 THR A C 1
ATOM 1355 O O . THR A 1 189 ? -33.425 28.968 23.749 1.00 80.69 189 THR A O 1
ATOM 1358 N N . VAL A 1 190 ? -31.355 29.098 22.879 1.00 85.25 190 VAL A N 1
ATOM 1359 C CA . VAL A 1 190 ? -31.038 27.671 22.939 1.00 85.25 190 VAL A CA 1
ATOM 1360 C C . VAL A 1 190 ? -29.688 27.523 23.627 1.00 85.25 190 VAL A C 1
ATOM 1362 O O . VAL A 1 190 ? -28.728 28.190 23.243 1.00 85.25 190 VAL A O 1
ATOM 1365 N N . LEU A 1 191 ? -29.623 26.664 24.639 1.00 86.00 191 LEU A N 1
ATOM 1366 C CA . LEU A 1 191 ? -28.413 26.350 25.387 1.00 86.00 191 LEU A CA 1
ATOM 1367 C C . LEU A 1 191 ? -28.138 24.852 25.276 1.00 86.00 191 LEU A C 1
ATOM 1369 O O . LEU A 1 191 ? -29.027 24.031 25.511 1.00 86.00 191 LEU A O 1
ATOM 1373 N N . ALA A 1 192 ? -26.912 24.506 24.897 1.00 86.88 192 ALA A N 1
ATOM 1374 C CA . ALA A 1 192 ? -26.443 23.131 24.923 1.00 86.88 192 ALA A CA 1
ATOM 1375 C C . ALA A 1 192 ? -25.905 22.812 26.320 1.00 86.88 192 ALA A C 1
ATOM 1377 O O . ALA A 1 192 ? -25.099 23.569 26.852 1.00 86.88 192 ALA A O 1
ATOM 1378 N N . ASP A 1 193 ? -26.365 21.692 26.860 1.00 84.31 193 ASP A N 1
ATOM 1379 C CA . ASP A 1 193 ? -25.933 21.075 28.108 1.00 84.31 193 ASP A CA 1
ATOM 1380 C C . ASP A 1 193 ? -25.942 22.007 29.340 1.00 84.31 193 ASP A C 1
ATOM 1382 O O . ASP A 1 193 ? -24.896 22.366 29.879 1.00 84.31 193 ASP A O 1
ATOM 1386 N N . PRO A 1 194 ? -27.133 22.455 29.783 1.00 81.56 194 PRO A N 1
ATOM 1387 C CA . PRO A 1 194 ? -27.251 23.349 30.933 1.00 81.56 194 PRO A CA 1
ATOM 1388 C C . PRO A 1 194 ? -26.874 22.665 32.249 1.00 81.56 194 PRO A C 1
ATOM 1390 O O . PRO A 1 194 ? -27.338 21.556 32.533 1.00 81.56 194 PRO A O 1
ATOM 1393 N N . ALA A 1 195 ? -26.143 23.376 33.112 1.00 75.56 195 ALA A N 1
ATOM 1394 C CA . ALA A 1 195 ? -25.909 22.921 34.479 1.00 75.56 195 ALA A CA 1
ATOM 1395 C C . ALA A 1 195 ? -27.182 23.007 35.344 1.00 75.56 195 ALA A C 1
ATOM 1397 O O . ALA A 1 195 ? -28.155 23.707 35.036 1.00 75.56 195 ALA A O 1
ATOM 1398 N N . VAL A 1 196 ? -27.179 22.298 36.475 1.00 66.12 196 VAL A N 1
ATOM 1399 C CA . VAL A 1 196 ? -28.274 22.359 37.450 1.00 66.12 196 VAL A CA 1
ATOM 1400 C C . VAL A 1 196 ? -28.394 23.780 38.001 1.00 66.12 196 VAL A C 1
ATOM 1402 O O . VAL A 1 196 ? -27.457 24.306 38.588 1.00 66.12 196 VAL A O 1
ATOM 1405 N N . GLY A 1 197 ? -29.559 24.401 37.807 1.00 63.66 197 GLY A N 1
ATOM 1406 C CA . GLY A 1 197 ? -29.818 25.765 38.275 1.00 63.66 197 GLY A CA 1
ATOM 1407 C C . GLY A 1 197 ? -29.317 26.872 37.343 1.00 63.66 197 GLY A C 1
ATOM 1408 O O . GLY A 1 197 ? -29.515 28.041 37.661 1.00 63.66 197 GLY A O 1
ATOM 1409 N N . GLU A 1 198 ? -28.729 26.547 36.184 1.00 64.69 198 GLU A N 1
ATOM 1410 C CA . GLU A 1 198 ? -28.500 27.556 35.148 1.00 64.69 198 GLU A CA 1
ATOM 1411 C C . GLU A 1 198 ? -29.834 27.961 34.518 1.00 64.69 198 GLU A C 1
ATOM 1413 O O . GLU A 1 198 ? -30.415 27.272 33.673 1.00 64.69 198 GLU A O 1
ATOM 1418 N N . ASP A 1 199 ? -30.343 29.105 34.965 1.00 52.50 199 ASP A N 1
ATOM 1419 C CA . ASP A 1 199 ? -31.437 29.783 34.300 1.00 52.50 199 ASP A CA 1
ATOM 1420 C C . ASP A 1 199 ? -30.931 30.435 33.010 1.00 52.50 199 ASP A C 1
ATOM 1422 O O . ASP A 1 199 ? -29.975 31.210 33.004 1.00 52.50 199 ASP A O 1
ATOM 1426 N N . LEU A 1 200 ? -31.607 30.128 31.898 1.00 54.53 200 LEU A N 1
ATOM 1427 C CA . LEU A 1 200 ? -31.471 30.886 30.655 1.00 54.53 200 LEU A CA 1
ATOM 1428 C C . LEU A 1 200 ? -31.676 32.380 30.969 1.00 54.53 200 LEU A C 1
ATOM 1430 O O . LEU A 1 200 ? -32.698 32.701 31.592 1.00 54.53 200 LEU A O 1
ATOM 1434 N N . PRO A 1 201 ? -30.743 33.263 30.561 1.00 48.88 201 PRO A N 1
ATOM 1435 C CA . PRO A 1 201 ? -30.722 34.662 30.979 1.00 48.88 201 PRO A CA 1
ATOM 1436 C C . PRO A 1 201 ? -32.045 35.357 30.650 1.00 48.88 201 PRO A C 1
ATOM 1438 O O . PRO A 1 201 ? -32.509 35.263 29.516 1.00 48.88 201 PRO A O 1
ATOM 1441 N N . ASP A 1 202 ? -32.639 36.000 31.664 1.00 44.25 202 ASP A N 1
ATOM 1442 C CA . ASP A 1 202 ? -33.745 36.976 31.632 1.00 44.25 202 ASP A CA 1
ATOM 1443 C C . ASP A 1 202 ? -34.811 36.807 30.528 1.00 44.25 202 ASP A C 1
ATOM 1445 O O . ASP A 1 202 ? -35.308 37.776 29.957 1.00 44.25 202 ASP A O 1
ATOM 1449 N N . GLY A 1 203 ? -35.214 35.567 30.242 1.00 50.22 203 GLY A N 1
ATOM 1450 C CA . GLY A 1 203 ? -36.468 35.294 29.544 1.00 50.22 203 GLY A CA 1
ATOM 1451 C C . GLY A 1 203 ? -37.647 35.497 30.494 1.00 50.22 203 GLY A C 1
ATOM 1452 O O . GLY A 1 203 ? -37.529 35.221 31.694 1.00 50.22 203 GLY A O 1
ATOM 1453 N N . ASP A 1 204 ? -38.791 35.939 29.971 1.00 48.47 204 ASP A N 1
ATOM 1454 C CA . ASP A 1 204 ? -40.025 36.085 30.744 1.00 48.47 204 ASP A CA 1
ATOM 1455 C C . ASP A 1 204 ? -40.317 34.777 31.508 1.00 48.47 204 ASP A C 1
ATOM 1457 O O . ASP A 1 204 ? -40.234 33.673 30.951 1.00 48.47 204 ASP A O 1
ATOM 1461 N N . LYS A 1 205 ? -40.576 34.863 32.822 1.00 56.84 205 LYS A N 1
ATOM 1462 C CA . LYS A 1 205 ? -40.798 33.692 33.708 1.00 56.84 205 LYS A CA 1
ATOM 1463 C C . LYS A 1 205 ? -41.982 32.826 33.253 1.00 56.84 205 LYS A C 1
ATOM 1465 O O . LYS A 1 205 ? -42.137 31.706 33.722 1.00 56.84 205 LYS A O 1
ATOM 1470 N N . THR A 1 206 ? -42.771 33.338 32.314 1.00 51.94 206 THR A N 1
ATOM 1471 C CA . THR A 1 206 ? -43.938 32.712 31.697 1.00 51.94 206 THR A CA 1
ATOM 1472 C C . THR A 1 206 ? -43.611 31.725 30.564 1.00 51.94 206 THR A C 1
ATOM 1474 O O . THR A 1 206 ? -44.479 30.939 30.185 1.00 51.94 206 THR A O 1
ATOM 1477 N N . GLU A 1 207 ? -42.393 31.716 30.006 1.00 55.22 207 GLU A N 1
ATOM 1478 C CA . GLU A 1 207 ? -42.053 30.825 28.884 1.00 55.22 207 GLU A CA 1
ATOM 1479 C C . GLU A 1 207 ? -41.736 29.386 29.327 1.00 55.22 207 GLU A C 1
ATOM 1481 O O . GLU A 1 207 ? -40.890 29.150 30.195 1.00 55.22 207 GLU A O 1
ATOM 1486 N N . ARG A 1 208 ? -42.371 28.402 28.667 1.00 58.50 208 ARG A N 1
ATOM 1487 C CA . ARG A 1 208 ? -42.121 26.969 28.899 1.00 58.50 208 ARG A CA 1
ATOM 1488 C C . ARG A 1 208 ? -40.679 26.603 28.540 1.00 58.50 208 ARG A C 1
ATOM 1490 O O . ARG A 1 208 ? -40.216 26.871 27.432 1.00 58.50 208 ARG A O 1
ATOM 1497 N N . LYS A 1 209 ? -39.992 25.928 29.466 1.00 74.62 209 LYS A N 1
ATOM 1498 C CA . LYS A 1 209 ? -38.675 25.327 29.225 1.00 74.62 209 LYS A CA 1
ATOM 1499 C C . LYS A 1 209 ? -38.861 23.986 28.508 1.00 74.62 209 LYS A C 1
ATOM 1501 O O . LYS A 1 209 ? -39.539 23.092 29.019 1.00 74.62 209 LYS A O 1
ATOM 1506 N N . HIS A 1 210 ? -38.245 23.851 27.337 1.00 81.81 210 HIS A N 1
ATOM 1507 C CA . HIS A 1 210 ? -38.187 22.598 26.584 1.00 81.81 210 HIS A CA 1
ATOM 1508 C C . HIS A 1 210 ? -36.790 22.000 26.707 1.00 81.81 210 HIS A C 1
ATOM 1510 O O . HIS A 1 210 ? -35.828 22.628 26.272 1.00 81.81 210 HIS A O 1
ATOM 1516 N N . LEU A 1 211 ? -36.678 20.797 27.268 1.00 87.19 211 LEU A N 1
ATOM 1517 C CA . LEU A 1 211 ? -35.437 20.027 27.311 1.00 87.19 211 LEU A CA 1
ATOM 1518 C C . LEU A 1 211 ? -35.506 18.938 26.248 1.00 87.19 211 LEU A C 1
ATOM 1520 O O . LEU A 1 211 ? -36.429 18.132 26.232 1.00 87.19 211 LEU A O 1
ATOM 1524 N N . THR A 1 212 ? -34.542 18.936 25.338 1.00 91.62 212 THR A N 1
ATOM 1525 C CA . THR A 1 212 ? -34.423 17.930 24.286 1.00 91.62 212 THR A CA 1
ATOM 1526 C C . THR A 1 212 ? -33.101 17.203 24.444 1.00 91.62 212 THR A C 1
ATOM 1528 O O . THR A 1 212 ? -32.044 17.821 24.363 1.00 91.62 212 THR A O 1
ATOM 1531 N N . THR A 1 213 ? -33.155 15.896 24.657 1.00 93.44 213 THR A N 1
ATOM 1532 C CA . THR A 1 213 ? -31.986 15.020 24.676 1.00 93.44 213 THR A CA 1
ATOM 1533 C C . THR A 1 213 ? -31.817 14.419 23.288 1.00 93.44 213 THR A C 1
ATOM 1535 O O . THR A 1 213 ? -32.721 13.751 22.777 1.00 93.44 213 THR A O 1
ATOM 1538 N N . LEU A 1 214 ? -30.669 14.681 22.668 1.00 95.62 214 LEU A N 1
ATOM 1539 C CA . LEU A 1 214 ? -30.339 14.250 21.314 1.00 95.62 214 LEU A CA 1
ATOM 1540 C C . LEU A 1 214 ? -29.151 13.288 21.356 1.00 95.62 214 LEU A C 1
ATOM 1542 O O . LEU A 1 214 ? -28.096 13.644 21.876 1.00 95.62 214 LEU A O 1
ATOM 1546 N N . GLY A 1 215 ? -29.321 12.094 20.791 1.00 95.94 215 GLY A N 1
ATOM 1547 C CA . GLY A 1 215 ? -28.277 11.087 20.615 1.00 95.94 215 GLY A CA 1
ATOM 1548 C C . GLY A 1 215 ? -27.976 10.848 19.145 1.00 95.94 215 GLY A C 1
ATOM 1549 O O . GLY A 1 215 ? -28.891 10.609 18.355 1.00 95.94 215 GLY A O 1
ATOM 1550 N N . LEU A 1 216 ? -26.699 10.920 18.787 1.00 95.25 216 LEU A N 1
ATOM 1551 C CA . LEU A 1 216 ? -26.219 10.886 17.411 1.00 95.25 216 LEU A CA 1
ATOM 1552 C C . LEU A 1 216 ? -25.015 9.958 17.272 1.00 95.25 216 LEU A C 1
ATOM 1554 O O . LEU A 1 216 ? -24.189 9.860 18.181 1.00 95.25 216 LEU A O 1
ATOM 1558 N N . THR A 1 217 ? -24.888 9.335 16.106 1.00 94.31 217 THR A N 1
ATOM 1559 C CA . THR A 1 217 ? -23.633 8.712 15.677 1.00 94.31 217 THR A CA 1
ATOM 1560 C C . THR A 1 217 ? -22.662 9.766 15.137 1.00 94.31 217 THR A C 1
ATOM 1562 O O . THR A 1 217 ? -23.058 10.772 14.533 1.00 94.31 217 THR A O 1
ATOM 1565 N N . TYR A 1 218 ? -21.364 9.576 15.363 1.00 91.69 218 TYR A N 1
ATOM 1566 C CA . TYR A 1 218 ? -20.353 10.567 15.014 1.00 91.69 218 TYR A CA 1
ATOM 1567 C C . TYR A 1 218 ? -20.042 10.609 13.516 1.00 91.69 218 TYR A C 1
ATOM 1569 O O . TYR A 1 218 ? -19.955 11.710 12.964 1.00 91.69 218 TYR A O 1
ATOM 1577 N N . ILE A 1 219 ? -19.894 9.455 12.863 1.00 87.44 219 ILE A N 1
ATOM 1578 C CA . ILE A 1 219 ? -19.518 9.330 11.450 1.00 87.44 219 ILE A CA 1
ATOM 1579 C C . ILE A 1 219 ? -20.762 9.404 10.564 1.00 87.44 219 ILE A C 1
ATOM 1581 O O . ILE A 1 219 ? -20.790 10.224 9.645 1.00 87.44 219 ILE A O 1
ATOM 1585 N N . THR A 1 220 ? -21.796 8.593 10.831 1.00 88.50 220 THR A N 1
ATOM 1586 C CA . THR A 1 220 ? -22.999 8.555 9.972 1.00 88.50 220 THR A CA 1
ATOM 1587 C C . THR A 1 220 ? -23.955 9.725 10.210 1.00 88.50 220 THR A C 1
ATOM 1589 O O . THR A 1 220 ? -24.759 10.033 9.331 1.00 88.50 220 THR A O 1
ATOM 1592 N N . LYS A 1 221 ? -23.829 10.433 11.346 1.00 91.38 221 LYS A N 1
ATOM 1593 C CA . LYS A 1 221 ? -24.716 11.539 11.761 1.00 91.38 221 LYS A CA 1
ATOM 1594 C C . LYS A 1 221 ? -26.191 11.128 11.858 1.00 91.38 221 LYS A C 1
ATOM 1596 O O . LYS A 1 221 ? -27.082 11.964 11.706 1.00 91.38 221 LYS A O 1
ATOM 1601 N N . GLU A 1 222 ? -26.452 9.855 12.129 1.00 93.44 222 GLU A N 1
ATOM 1602 C CA . GLU A 1 222 ? -27.790 9.302 12.308 1.00 93.44 222 GLU A CA 1
ATOM 1603 C C . GLU A 1 222 ? -28.305 9.594 13.718 1.00 93.44 222 GLU A C 1
ATOM 1605 O O . GLU A 1 222 ? -27.588 9.440 14.709 1.00 93.44 222 GLU A O 1
ATOM 1610 N N . VAL A 1 223 ? -29.564 10.032 13.810 1.00 94.44 223 VAL A N 1
ATOM 1611 C CA . VAL A 1 223 ? -30.243 10.290 15.086 1.00 94.44 223 VAL A CA 1
ATOM 1612 C C . VAL A 1 223 ? -30.707 8.959 15.666 1.00 94.44 223 VAL A C 1
ATOM 1614 O O . VAL A 1 223 ? -31.648 8.358 15.155 1.00 94.44 223 VAL A O 1
ATOM 1617 N N . LEU A 1 224 ? -30.061 8.519 16.745 1.00 93.31 224 LEU A N 1
ATOM 1618 C CA . LEU A 1 224 ? -30.418 7.292 17.465 1.00 93.31 224 LEU A CA 1
ATOM 1619 C C . LEU A 1 224 ? -31.402 7.551 18.607 1.00 93.31 224 LEU A C 1
ATOM 1621 O O . LEU A 1 224 ? -32.175 6.670 18.975 1.00 93.31 224 LEU A O 1
ATOM 1625 N N . LEU A 1 225 ? -31.366 8.755 19.182 1.00 94.00 225 LEU A N 1
ATOM 1626 C CA . LEU A 1 225 ? -32.214 9.132 20.304 1.00 94.00 225 LEU A CA 1
ATOM 1627 C C . LEU A 1 225 ? -32.710 10.564 20.132 1.00 94.00 225 LEU A C 1
ATOM 1629 O O . LEU A 1 225 ? -31.921 11.486 19.936 1.00 94.00 225 LEU A O 1
ATOM 1633 N N . LEU A 1 226 ? -34.016 10.755 20.270 1.00 94.31 226 LEU A N 1
ATOM 1634 C CA . LEU A 1 226 ? -34.626 12.073 20.368 1.00 94.31 226 LEU A CA 1
ATOM 1635 C C . LEU A 1 226 ? -35.712 12.022 21.440 1.00 94.31 226 LEU A C 1
ATOM 1637 O O . LEU A 1 226 ? -36.798 11.496 21.207 1.00 94.31 226 LEU A O 1
ATOM 1641 N N . ARG A 1 227 ? -35.412 12.556 22.624 1.00 92.00 227 ARG A N 1
ATOM 1642 C CA . ARG A 1 227 ? -36.375 12.686 23.724 1.00 92.00 227 ARG A CA 1
ATOM 1643 C C . ARG A 1 227 ? -36.641 14.158 23.968 1.00 92.00 227 ARG A C 1
ATOM 1645 O O . ARG A 1 227 ? -35.705 14.946 24.026 1.00 92.00 227 ARG A O 1
ATOM 1652 N N . SER A 1 228 ? -37.907 14.537 24.097 1.00 88.06 228 SER A N 1
ATOM 1653 C CA . SER A 1 228 ? -38.289 15.907 24.430 1.00 88.06 228 SER A CA 1
ATOM 1654 C C . SER A 1 228 ? -39.167 15.892 25.670 1.00 88.06 228 SER A C 1
ATOM 1656 O O . SER A 1 228 ? -40.237 15.289 25.665 1.00 88.06 228 SER A O 1
ATOM 1658 N N . ALA A 1 229 ? -38.698 16.550 26.724 1.00 83.06 229 ALA A N 1
ATOM 1659 C CA . ALA A 1 229 ? -39.434 16.779 27.952 1.00 83.06 229 ALA A CA 1
ATOM 1660 C C . ALA A 1 229 ? -39.871 18.248 27.998 1.00 83.06 229 ALA A C 1
ATOM 1662 O O . ALA A 1 229 ? -39.064 19.176 27.864 1.00 83.06 229 ALA A O 1
ATOM 1663 N N . SER A 1 230 ? -41.171 18.470 28.174 1.00 77.31 230 SER A N 1
ATOM 1664 C CA . SER A 1 230 ? -41.722 19.792 28.463 1.00 77.31 230 SER A CA 1
ATOM 1665 C C . SER A 1 230 ? -42.004 19.900 29.951 1.00 77.31 230 SER A C 1
ATOM 1667 O O . SER A 1 230 ? -42.798 19.120 30.477 1.00 77.31 230 SER A O 1
ATOM 1669 N N . PHE A 1 231 ? -41.407 20.885 30.615 1.00 70.81 231 PHE A N 1
ATOM 1670 C CA . PHE A 1 231 ? -41.731 21.164 32.009 1.00 70.81 231 PHE A CA 1
ATOM 1671 C C . PHE A 1 231 ? -42.956 22.087 32.076 1.00 70.81 231 PHE A C 1
ATOM 1673 O O . PHE A 1 231 ? -43.011 23.072 31.326 1.00 70.81 231 PHE A O 1
ATOM 1680 N N . PRO A 1 232 ? -43.953 21.792 32.931 1.00 60.28 232 PRO A N 1
ATOM 1681 C CA . PRO A 1 232 ? -45.075 22.695 33.141 1.00 60.28 232 PRO A CA 1
ATOM 1682 C C . PRO A 1 232 ? -44.552 24.019 33.716 1.00 60.28 232 PRO A C 1
ATOM 1684 O O . PRO A 1 232 ? -43.940 24.047 34.778 1.00 60.28 232 PRO A O 1
ATOM 1687 N N . GLY A 1 233 ? -44.749 25.111 32.975 1.00 57.47 233 GLY A N 1
ATOM 1688 C CA . GLY A 1 233 ? -44.544 26.470 33.479 1.00 57.47 233 GLY A CA 1
ATOM 1689 C C . GLY A 1 233 ? -45.816 26.966 34.167 1.00 57.47 233 GLY A C 1
ATOM 1690 O O . GLY A 1 233 ? -46.910 26.694 33.678 1.00 57.47 233 GLY A O 1
ATOM 1691 N N . GLU A 1 234 ? -45.670 27.693 35.275 1.00 47.03 234 GLU A N 1
ATOM 1692 C CA . GLU A 1 234 ? -46.740 28.148 36.185 1.00 47.03 234 GLU A CA 1
ATOM 1693 C C . GLU A 1 234 ? -47.735 29.188 35.608 1.00 47.03 234 GLU A C 1
ATOM 1695 O O . GLU A 1 234 ? -48.348 29.935 36.366 1.00 47.03 234 GLU A O 1
ATOM 1700 N N . SER A 1 235 ? -47.968 29.277 34.293 1.00 50.22 235 SER A N 1
ATOM 1701 C CA . SER A 1 235 ? -49.067 30.122 33.799 1.00 50.22 235 SER A CA 1
ATOM 1702 C C . SER A 1 235 ? -49.833 29.522 32.617 1.00 50.22 235 SER A C 1
ATOM 1704 O O . SER A 1 235 ? -49.318 29.312 31.520 1.00 50.22 235 SER A O 1
ATOM 1706 N N . GLU A 1 236 ? -51.123 29.267 32.846 1.00 49.62 236 GLU A N 1
ATOM 1707 C CA . GLU A 1 236 ? -52.085 28.737 31.867 1.00 49.62 236 GLU A CA 1
ATOM 1708 C C . GLU A 1 236 ? -52.541 29.772 30.812 1.00 49.62 236 GLU A C 1
ATOM 1710 O O . GLU A 1 236 ? -53.459 29.507 30.042 1.00 49.62 236 GLU A O 1
ATOM 1715 N N . GLY A 1 237 ? -51.910 30.949 30.723 1.00 56.22 237 GLY A N 1
ATOM 1716 C CA . GLY A 1 237 ? -52.420 32.066 29.911 1.00 56.22 237 GLY A CA 1
ATOM 1717 C C . GLY A 1 237 ? -51.612 32.460 28.670 1.00 56.22 237 GLY A C 1
ATOM 1718 O O . GLY A 1 237 ? -52.112 33.222 27.844 1.00 56.22 237 GLY A O 1
ATOM 1719 N N . SER A 1 238 ? -50.369 31.993 28.511 1.00 52.78 238 SER A N 1
ATOM 1720 C CA . SER A 1 238 ? -49.483 32.497 27.450 1.00 52.78 238 SER A CA 1
ATOM 1721 C C . SER A 1 238 ? -49.549 31.640 26.181 1.00 52.78 238 SER A C 1
ATOM 1723 O O . SER A 1 238 ? -49.324 30.428 26.220 1.00 52.78 238 SER A O 1
ATOM 1725 N N . ARG A 1 239 ? -49.823 32.274 25.027 1.00 56.47 239 ARG A N 1
ATOM 1726 C CA . ARG A 1 239 ? -49.651 31.696 23.679 1.00 56.47 239 ARG A CA 1
ATOM 1727 C C . ARG A 1 239 ? -48.156 31.446 23.425 1.00 56.47 239 ARG A C 1
ATOM 1729 O O . ARG A 1 239 ? -47.508 32.201 22.707 1.00 56.47 239 ARG A O 1
ATOM 1736 N N . GLY A 1 240 ? -47.608 30.397 24.034 1.00 57.09 240 GLY A N 1
ATOM 1737 C CA . GLY A 1 240 ? -46.211 30.006 23.879 1.00 57.09 240 GLY A CA 1
ATOM 1738 C C . GLY A 1 240 ? -45.890 29.673 22.422 1.00 57.09 240 GLY A C 1
ATOM 1739 O O . GLY A 1 240 ? -46.531 28.809 21.817 1.00 57.09 240 GLY A O 1
ATOM 1740 N N . GLY A 1 241 ? -44.906 30.370 21.850 1.00 66.44 241 GLY A N 1
ATOM 1741 C CA . GLY A 1 241 ? -44.370 30.054 20.529 1.00 66.44 241 GLY A CA 1
ATOM 1742 C C . GLY A 1 241 ? -43.844 28.618 20.492 1.00 66.44 241 GLY A C 1
ATOM 1743 O O . GLY A 1 241 ? -43.222 28.153 21.446 1.00 66.44 241 GLY A O 1
ATOM 1744 N N . LYS A 1 242 ? -44.108 27.894 19.397 1.00 73.19 242 LYS A N 1
ATOM 1745 C CA . LYS A 1 242 ? -43.564 26.542 19.209 1.00 73.19 242 LYS A CA 1
ATOM 1746 C C . LYS A 1 242 ? -42.029 26.606 19.271 1.00 73.19 242 LYS A C 1
ATOM 1748 O O . LYS A 1 242 ? -41.459 27.482 18.616 1.00 73.19 242 LYS A O 1
ATOM 1753 N N . PRO A 1 243 ? -41.359 25.694 20.000 1.00 75.69 243 PRO A N 1
ATOM 1754 C CA . PRO A 1 243 ? -39.904 25.668 20.055 1.00 75.69 243 PRO A CA 1
ATOM 1755 C C . PRO A 1 243 ? -39.329 25.561 18.641 1.00 75.69 243 PRO A C 1
ATOM 1757 O O . PRO A 1 243 ? -39.812 24.778 17.816 1.00 75.69 243 PRO A O 1
ATOM 1760 N N . ASN A 1 244 ? -38.299 26.355 18.346 1.00 85.25 244 ASN A N 1
ATOM 1761 C CA . ASN A 1 244 ? -37.636 26.323 17.047 1.00 85.25 244 ASN A CA 1
ATOM 1762 C C . ASN A 1 244 ? -36.782 25.051 16.941 1.00 85.25 244 ASN A C 1
ATOM 1764 O O . ASN A 1 244 ? -35.586 25.055 17.234 1.00 85.25 244 ASN A O 1
ATOM 1768 N N . MET A 1 245 ? -37.417 23.954 16.525 1.00 87.00 245 MET A N 1
ATOM 1769 C CA . MET A 1 245 ? -36.794 22.632 16.455 1.00 87.00 245 MET A CA 1
ATOM 1770 C C . MET A 1 245 ? -35.554 22.617 15.552 1.00 87.00 245 MET A C 1
ATOM 1772 O O . MET A 1 245 ? -34.588 21.925 15.850 1.00 87.00 245 MET A O 1
ATOM 1776 N N . SER A 1 246 ? -35.526 23.441 14.498 1.00 88.12 246 SER A N 1
ATOM 1777 C CA . SER A 1 246 ? -34.346 23.572 13.637 1.00 88.12 246 SER A CA 1
ATOM 1778 C C . SER A 1 246 ? -33.134 24.101 14.404 1.00 88.12 246 SER A C 1
ATOM 1780 O O . SER A 1 246 ? -32.029 23.595 14.214 1.00 88.12 246 SER A O 1
ATOM 1782 N N . LYS A 1 247 ? -33.324 25.094 15.286 1.00 87.94 247 LYS A N 1
ATOM 1783 C CA . LYS A 1 247 ? -32.248 25.588 16.155 1.00 87.94 247 LYS A CA 1
ATOM 1784 C C . LYS A 1 247 ? -31.855 24.532 17.185 1.00 87.94 247 LYS A C 1
ATOM 1786 O O . LYS A 1 247 ? -30.672 24.253 17.322 1.00 87.94 247 LYS A O 1
ATOM 1791 N N . ILE A 1 248 ? -32.820 23.904 17.857 1.00 88.75 248 ILE A N 1
ATOM 1792 C CA . ILE A 1 248 ? -32.547 22.864 18.866 1.00 88.75 248 ILE A CA 1
ATOM 1793 C C . ILE A 1 248 ? -31.701 21.735 18.272 1.00 88.75 248 ILE A C 1
ATOM 1795 O O . ILE A 1 248 ? -30.668 21.385 18.837 1.00 88.75 248 ILE A O 1
ATOM 1799 N N . LEU A 1 249 ? -32.088 21.222 17.101 1.00 91.69 249 LEU A N 1
ATOM 1800 C CA . LEU A 1 249 ? -31.340 20.178 16.410 1.00 91.69 249 LEU A CA 1
ATOM 1801 C C . LEU A 1 249 ? -29.946 20.664 16.018 1.00 91.69 249 LEU A C 1
ATOM 1803 O O . LEU A 1 249 ? -28.975 19.995 16.345 1.00 91.69 249 LEU A O 1
ATOM 1807 N N . SER A 1 250 ? -29.815 21.840 15.393 1.00 90.81 250 SER A N 1
ATOM 1808 C CA . SER A 1 250 ? -28.504 22.381 15.001 1.00 90.81 250 SER A CA 1
ATOM 1809 C C . SER A 1 250 ? -27.538 22.508 16.184 1.00 90.81 250 SER A C 1
ATOM 1811 O O . SER A 1 250 ? -26.354 22.202 16.044 1.00 90.81 250 SER A O 1
ATOM 1813 N N . TYR A 1 251 ? -28.028 22.950 17.345 1.00 88.56 251 TYR A N 1
ATOM 1814 C CA . TYR A 1 251 ? -27.217 23.059 18.558 1.00 88.56 251 TYR A CA 1
ATOM 1815 C C . TYR A 1 251 ? -26.895 21.682 19.138 1.00 88.56 251 TYR A C 1
ATOM 1817 O O . TYR A 1 251 ? -25.753 21.439 19.523 1.00 88.56 251 TYR A O 1
ATOM 1825 N N . GLY A 1 252 ? -27.862 20.764 19.123 1.00 91.62 252 GLY A N 1
ATOM 1826 C CA . GLY A 1 252 ? -27.656 19.381 19.534 1.00 91.62 252 GLY A CA 1
ATOM 1827 C C . GLY A 1 252 ? -26.596 18.675 18.692 1.00 91.62 252 GLY A C 1
ATOM 1828 O O . GLY A 1 252 ? -25.688 18.087 19.263 1.00 91.62 252 GLY A O 1
ATOM 1829 N N . PHE A 1 253 ? -26.641 18.799 17.360 1.00 92.75 253 PHE A N 1
ATOM 1830 C CA . PHE A 1 253 ? -25.630 18.244 16.448 1.00 92.75 253 PHE A CA 1
ATOM 1831 C C . PHE A 1 253 ? -24.223 18.768 16.747 1.00 92.75 253 PHE A C 1
ATOM 1833 O O . PHE A 1 253 ? -23.248 18.017 16.671 1.00 92.75 253 PHE A O 1
ATOM 1840 N N . SER A 1 254 ? -24.108 20.059 17.070 1.00 91.31 254 SER A N 1
ATOM 1841 C CA . SER A 1 254 ? -22.828 20.671 17.429 1.00 91.31 254 SER A CA 1
ATOM 1842 C C . SER A 1 254 ? -22.302 20.115 18.756 1.00 91.31 254 SER A C 1
ATOM 1844 O O . SER A 1 254 ? -21.152 19.680 18.834 1.00 91.31 254 SER A O 1
ATOM 1846 N N . ALA A 1 255 ? -23.169 20.043 19.772 1.00 91.19 255 ALA A N 1
ATOM 1847 C CA . ALA A 1 255 ? -22.825 19.547 21.100 1.00 91.19 255 ALA A CA 1
ATOM 1848 C C . ALA A 1 255 ? -22.431 18.061 21.089 1.00 91.19 255 ALA A C 1
ATOM 1850 O O . ALA A 1 255 ? -21.368 17.707 21.595 1.00 91.19 255 ALA A O 1
ATOM 1851 N N . THR A 1 256 ? -23.218 17.193 20.445 1.00 93.31 256 THR A N 1
ATOM 1852 C CA . THR A 1 256 ? -22.892 15.761 20.311 1.00 93.31 256 THR A CA 1
ATOM 1853 C C . THR A 1 256 ? -21.596 15.550 19.534 1.00 93.31 256 THR A C 1
ATOM 1855 O O . THR A 1 256 ? -20.752 14.758 19.943 1.00 93.31 256 THR A O 1
ATOM 1858 N N . THR A 1 257 ? -21.365 16.311 18.459 1.00 91.31 257 THR A N 1
ATOM 1859 C CA . THR A 1 257 ? -20.111 16.234 17.693 1.00 91.31 257 THR A CA 1
ATOM 1860 C C . THR A 1 257 ? -18.900 16.607 18.550 1.00 91.31 257 THR A C 1
ATOM 1862 O O . THR A 1 257 ? -17.845 15.991 18.407 1.00 91.31 257 THR A O 1
ATOM 1865 N N . GLN A 1 258 ? -19.027 17.588 19.446 1.00 91.06 258 GLN A N 1
ATOM 1866 C CA . GLN A 1 258 ? -17.952 17.939 20.372 1.00 91.06 258 GLN A CA 1
ATOM 1867 C C . GLN A 1 258 ? -17.701 16.836 21.403 1.00 91.06 258 GLN A C 1
ATOM 1869 O O . GLN A 1 258 ? -16.550 16.472 21.618 1.00 91.06 258 GLN A O 1
ATOM 1874 N N . VAL A 1 259 ? -18.755 16.254 21.974 1.00 91.94 259 VAL A N 1
ATOM 1875 C CA . VAL A 1 259 ? -18.646 15.124 22.913 1.00 91.94 259 VAL A CA 1
ATOM 1876 C C . VAL A 1 259 ? -17.970 13.926 22.246 1.00 91.94 259 VAL A C 1
ATOM 1878 O O . VAL A 1 259 ? -17.042 13.356 22.811 1.00 91.94 259 VAL A O 1
ATOM 1881 N N . SER A 1 260 ? -18.357 13.587 21.012 1.00 93.88 260 SER A N 1
ATOM 1882 C CA . SER A 1 260 ? -17.712 12.517 20.244 1.00 93.88 260 SER A CA 1
ATOM 1883 C C . SER A 1 260 ? -16.224 12.771 20.015 1.00 93.88 260 SER A C 1
ATOM 1885 O O . SER A 1 260 ? -15.446 11.828 20.083 1.00 93.88 260 SER A O 1
ATOM 1887 N N . ARG A 1 261 ? -15.814 14.027 19.784 1.00 90.38 261 ARG A N 1
ATOM 1888 C CA . ARG A 1 261 ? -14.393 14.385 19.650 1.00 90.38 261 ARG A CA 1
ATOM 1889 C C . ARG A 1 261 ? -13.623 14.203 20.950 1.00 90.38 261 ARG A C 1
ATOM 1891 O O . ARG A 1 261 ? -12.477 13.787 20.894 1.00 90.38 261 ARG A O 1
ATOM 1898 N N . GLU A 1 262 ? -14.212 14.524 22.100 1.00 89.94 262 GLU A N 1
ATOM 1899 C CA . GLU A 1 262 ? -13.550 14.278 23.388 1.00 89.94 262 GLU A CA 1
ATOM 1900 C C . GLU A 1 262 ? -13.427 12.776 23.677 1.00 89.94 262 GLU A C 1
ATOM 1902 O O . GLU A 1 262 ? -12.370 12.336 24.112 1.00 89.94 262 GLU A O 1
ATOM 1907 N N . ILE A 1 263 ? -14.449 11.976 23.344 1.00 91.25 263 ILE A N 1
ATOM 1908 C CA . ILE A 1 263 ? -14.364 10.506 23.400 1.00 91.25 263 ILE A CA 1
ATOM 1909 C C . ILE A 1 263 ? -13.251 10.003 22.458 1.00 91.25 263 ILE A C 1
ATOM 1911 O O . ILE A 1 263 ? -12.419 9.197 22.856 1.00 91.25 263 ILE A O 1
ATOM 1915 N N . GLU A 1 264 ? -13.181 10.514 21.226 1.00 88.62 264 GLU A N 1
ATOM 1916 C CA . GLU A 1 264 ? -12.166 10.137 20.230 1.00 88.62 264 GLU A CA 1
ATOM 1917 C C . GLU A 1 264 ? -10.733 10.518 20.642 1.00 88.62 264 GLU A C 1
ATOM 1919 O O . GLU A 1 264 ? -9.794 9.822 20.272 1.00 88.62 264 GLU A O 1
ATOM 1924 N N . LYS A 1 265 ? -10.529 11.591 21.419 1.00 85.50 265 LYS A N 1
ATOM 1925 C CA . LYS A 1 265 ? -9.184 12.006 21.864 1.00 85.50 265 LYS A CA 1
ATOM 1926 C C . LYS A 1 265 ? -8.520 11.011 22.809 1.00 85.50 265 LYS A C 1
ATOM 1928 O O . LYS A 1 265 ? -7.290 11.014 22.899 1.00 85.50 265 LYS A O 1
ATOM 1933 N N . GLU A 1 266 ? -9.290 10.184 23.513 1.00 81.31 266 GLU A N 1
ATOM 1934 C CA . GLU A 1 266 ? -8.716 9.203 24.422 1.00 81.31 266 GLU A CA 1
ATOM 1935 C C . GLU A 1 266 ? -7.971 8.120 23.620 1.00 81.31 266 GLU A C 1
ATOM 1937 O O . GLU A 1 266 ? -8.577 7.399 22.819 1.00 81.31 266 GLU A O 1
ATOM 1942 N N . PRO A 1 267 ? -6.648 7.960 23.829 1.00 55.09 267 PRO A N 1
ATOM 1943 C CA . PRO A 1 267 ? -5.733 7.275 22.907 1.00 55.09 267 PRO A CA 1
ATOM 1944 C C . PRO A 1 267 ? -6.019 5.781 22.702 1.00 55.09 267 PRO A C 1
ATOM 1946 O O . PRO A 1 267 ? -5.391 5.142 21.857 1.00 55.09 267 PRO A O 1
ATOM 1949 N N . VAL A 1 268 ? -6.946 5.210 23.472 1.00 57.78 268 VAL A N 1
ATOM 1950 C CA . VAL A 1 268 ? -7.316 3.794 23.404 1.00 57.78 268 VAL A CA 1
ATOM 1951 C C . VAL A 1 268 ? -8.585 3.563 22.569 1.00 57.78 268 VAL A C 1
ATOM 1953 O O . VAL A 1 268 ? -8.726 2.493 21.985 1.00 57.78 268 VAL A O 1
ATOM 1956 N N . ILE A 1 269 ? -9.463 4.564 22.409 1.00 54.47 269 ILE A N 1
ATOM 1957 C CA . ILE A 1 269 ? -10.690 4.446 21.592 1.00 54.47 269 ILE A CA 1
ATOM 1958 C C . ILE A 1 269 ? -10.389 4.593 20.091 1.00 54.47 269 ILE A C 1
ATOM 1960 O O . ILE A 1 269 ? -11.098 4.040 19.249 1.00 54.47 269 ILE A O 1
ATOM 1964 N N . VAL A 1 270 ? -9.256 5.206 19.737 1.00 47.47 270 VAL A N 1
ATOM 1965 C CA . VAL A 1 270 ? -8.726 5.300 18.357 1.00 47.47 270 VAL A CA 1
ATOM 1966 C C . VAL A 1 270 ? -8.168 3.953 17.840 1.00 47.47 270 VAL A C 1
ATOM 1968 O O . VAL A 1 270 ? -7.282 3.900 16.990 1.00 47.47 270 VAL A O 1
ATOM 1971 N N . GLN A 1 271 ? -8.666 2.827 18.364 1.00 44.44 271 GLN A N 1
ATOM 1972 C CA . GLN A 1 271 ? -8.520 1.498 17.759 1.00 44.44 271 GLN A CA 1
ATOM 1973 C C . GLN A 1 271 ? -9.785 1.012 17.034 1.00 44.44 271 GLN A C 1
ATOM 1975 O O . GLN A 1 271 ? -9.755 -0.059 16.424 1.00 44.44 271 GLN A O 1
ATOM 1980 N N . VAL A 1 272 ? -10.858 1.815 16.983 1.00 39.88 272 VAL A N 1
ATOM 1981 C CA . VAL A 1 272 ? -11.755 1.783 15.811 1.00 39.88 272 VAL A CA 1
ATOM 1982 C C . VAL A 1 272 ? -10.862 1.999 14.586 1.00 39.88 272 VAL A C 1
ATOM 1984 O O . VAL A 1 272 ? -9.982 2.856 14.657 1.00 39.88 272 VAL A O 1
ATOM 1987 N N . PRO A 1 273 ? -10.983 1.240 13.482 1.00 36.28 273 PRO A N 1
ATOM 1988 C CA . PRO A 1 273 ? -10.047 1.318 12.368 1.00 36.28 273 PRO A CA 1
ATOM 1989 C C . PRO A 1 273 ? -10.249 2.603 11.545 1.00 36.28 273 PRO A C 1
ATOM 1991 O O . PRO A 1 273 ? -10.484 2.561 10.343 1.00 36.28 273 PRO A O 1
ATOM 1994 N N . SER A 1 274 ? -10.028 3.767 12.153 1.00 36.34 274 SER A N 1
ATOM 1995 C CA . SER A 1 274 ? -9.599 5.012 11.523 1.00 36.34 274 SER A CA 1
ATOM 1996 C C . SER A 1 274 ? -8.125 4.902 11.097 1.00 36.34 274 SER A C 1
ATOM 1998 O O . SER A 1 274 ? -7.312 5.814 11.239 1.00 36.34 274 SER A O 1
ATOM 2000 N N . PHE A 1 275 ? -7.771 3.787 10.448 1.00 38.91 275 PHE A N 1
ATOM 2001 C CA . PHE A 1 275 ? -6.648 3.757 9.521 1.00 38.91 275 PHE A CA 1
ATOM 2002 C C . PHE A 1 275 ? -7.037 4.658 8.336 1.00 38.91 275 PHE A C 1
ATOM 2004 O O . PHE A 1 275 ? -7.552 4.161 7.342 1.00 38.91 275 PHE A O 1
ATOM 2011 N N . MET A 1 276 ? -6.837 5.980 8.470 1.00 36.44 276 MET A N 1
ATOM 2012 C CA . MET A 1 276 ? -6.617 6.989 7.406 1.00 36.44 276 MET A CA 1
ATOM 2013 C C . MET A 1 276 ? -7.250 8.381 7.592 1.00 36.44 276 MET A C 1
ATOM 2015 O O . MET A 1 276 ? -7.300 9.135 6.621 1.00 36.44 276 MET A O 1
ATOM 2019 N N . GLN A 1 277 ? -7.603 8.827 8.798 1.00 34.81 277 GLN A N 1
ATOM 2020 C CA . GLN A 1 277 ? -7.749 10.273 9.022 1.00 34.81 277 GLN A CA 1
ATOM 2021 C C . GLN A 1 277 ? -6.811 10.769 10.117 1.00 34.81 277 GLN A C 1
ATOM 2023 O O . GLN A 1 277 ? -7.089 10.678 11.296 1.00 34.81 277 GLN A O 1
ATOM 2028 N N . HIS A 1 278 ? -5.671 11.277 9.638 1.00 37.72 278 HIS A N 1
ATOM 2029 C CA . HIS A 1 278 ? -4.916 12.380 10.221 1.00 37.72 278 HIS A CA 1
ATOM 2030 C C . HIS A 1 278 ? -4.726 12.364 11.751 1.00 37.72 278 HIS A C 1
ATOM 2032 O O . HIS A 1 278 ? -5.359 13.133 12.463 1.00 37.72 278 HIS A O 1
ATOM 2038 N N . ASP A 1 279 ? -3.701 11.635 12.209 1.00 35.25 279 ASP A N 1
ATOM 2039 C CA . ASP A 1 279 ? -2.892 12.088 13.348 1.00 35.25 279 ASP A CA 1
ATOM 2040 C C . ASP A 1 279 ? -2.258 13.438 12.967 1.00 35.25 279 ASP A C 1
ATOM 2042 O O . ASP A 1 279 ? -1.168 13.511 12.382 1.00 35.25 279 ASP A O 1
ATOM 2046 N N . GLU A 1 280 ? -2.971 14.526 13.250 1.00 36.81 280 GLU A N 1
ATOM 2047 C CA . GLU A 1 280 ? -2.323 15.788 13.562 1.00 36.81 280 GLU A CA 1
ATOM 2048 C C . GLU A 1 280 ? -1.506 15.575 14.836 1.00 36.81 280 GLU A C 1
ATOM 2050 O O . GLU A 1 280 ? -2.024 15.328 15.922 1.00 36.81 280 GLU A O 1
ATOM 2055 N N . PHE A 1 281 ? -0.188 15.655 14.667 1.00 36.97 281 PHE A N 1
ATOM 2056 C CA . PHE A 1 281 ? 0.773 15.836 15.741 1.00 36.97 281 PHE A CA 1
ATOM 2057 C C . PHE A 1 281 ? 0.383 17.077 16.555 1.00 36.97 281 PHE A C 1
ATOM 2059 O O . PHE A 1 281 ? 0.804 18.191 16.251 1.00 36.97 281 PHE A O 1
ATOM 2066 N N . ASN A 1 282 ? -0.374 16.881 17.632 1.00 36.66 282 ASN A N 1
ATOM 2067 C CA . ASN A 1 282 ? -0.486 17.842 18.723 1.00 36.66 282 ASN A CA 1
ATOM 2068 C C . ASN A 1 282 ? 0.777 17.764 19.600 1.00 36.66 282 ASN A C 1
ATOM 2070 O O . ASN A 1 282 ? 0.744 17.468 20.788 1.00 36.66 282 ASN A O 1
ATOM 2074 N N . THR A 1 283 ? 1.931 18.043 18.997 1.00 37.12 283 THR A N 1
ATOM 2075 C CA . THR A 1 283 ? 3.024 18.700 19.714 1.00 37.12 283 THR A CA 1
ATOM 2076 C C . THR A 1 283 ? 2.876 20.170 19.377 1.00 37.12 283 THR A C 1
ATOM 2078 O O . THR A 1 283 ? 3.046 20.528 18.213 1.00 37.12 283 THR A O 1
ATOM 2081 N N . GLY A 1 284 ? 2.495 20.990 20.357 1.00 38.19 284 GLY A N 1
ATOM 2082 C CA . GLY A 1 284 ? 2.142 22.404 20.206 1.00 38.19 284 GLY A CA 1
ATOM 2083 C C . GLY A 1 284 ? 3.245 23.292 19.625 1.00 38.19 284 GLY A C 1
ATOM 2084 O O . GLY A 1 284 ? 3.799 24.136 20.319 1.00 38.19 284 GLY A O 1
ATOM 2085 N N . SER A 1 285 ? 3.528 23.152 18.333 1.00 33.72 285 SER A N 1
ATOM 2086 C CA . SER A 1 285 ? 4.184 24.168 17.527 1.00 33.72 285 SER A CA 1
ATOM 2087 C C . SER A 1 285 ? 3.362 24.390 16.260 1.00 33.72 285 SER A C 1
ATOM 2089 O O . SER A 1 285 ? 3.187 23.520 15.408 1.00 33.72 285 SER A O 1
ATOM 2091 N N . SER A 1 286 ? 2.789 25.583 16.169 1.00 40.84 286 SER A N 1
ATOM 2092 C CA . SER A 1 286 ? 2.129 26.122 14.989 1.00 40.84 286 SER A CA 1
ATOM 2093 C C . SER A 1 286 ? 3.152 26.256 13.854 1.00 40.84 286 SER A C 1
ATOM 2095 O O . SER A 1 286 ? 3.775 27.297 13.667 1.00 40.84 286 SER A O 1
ATOM 2097 N N . GLY A 1 287 ? 3.376 25.183 13.091 1.00 41.38 287 GLY A N 1
ATOM 2098 C CA . GLY A 1 287 ? 4.444 25.181 12.092 1.00 41.38 287 GLY A CA 1
ATOM 2099 C C . GLY A 1 287 ? 4.387 24.060 11.057 1.00 41.38 287 GLY A C 1
ATOM 2100 O O . GLY A 1 287 ? 5.164 23.121 11.122 1.00 41.38 287 GLY A O 1
ATOM 2101 N N . ARG A 1 288 ? 3.562 24.260 10.020 1.00 39.78 288 ARG A N 1
ATOM 2102 C CA . ARG A 1 288 ? 3.666 23.692 8.652 1.00 39.78 288 ARG A CA 1
ATOM 2103 C C . ARG A 1 288 ? 3.461 22.169 8.471 1.00 39.78 288 ARG A C 1
ATOM 2105 O O . ARG A 1 288 ? 4.407 21.394 8.588 1.00 39.78 288 ARG A O 1
ATOM 2112 N N . PRO A 1 289 ? 2.308 21.740 7.917 1.00 40.00 289 PRO A N 1
ATOM 2113 C CA . PRO A 1 289 ? 2.081 20.360 7.472 1.00 40.00 289 PRO A CA 1
ATOM 2114 C C . PRO A 1 289 ? 2.779 19.995 6.136 1.00 40.00 289 PRO A C 1
ATOM 2116 O O . PRO A 1 289 ? 2.321 19.103 5.423 1.00 40.00 289 PRO A O 1
ATOM 2119 N N . SER A 1 290 ? 3.882 20.653 5.750 1.00 52.50 290 SER A N 1
ATOM 2120 C CA . SER A 1 290 ? 4.483 20.475 4.414 1.00 52.50 290 SER A CA 1
ATOM 2121 C C . SER A 1 290 ? 5.790 19.684 4.382 1.00 52.50 290 SER A C 1
ATOM 2123 O O . SER A 1 290 ? 6.098 19.103 3.346 1.00 52.50 290 SER A O 1
ATOM 2125 N N . VAL A 1 291 ? 6.554 19.584 5.472 1.00 48.19 291 VAL A N 1
ATOM 2126 C CA . VAL A 1 291 ? 7.925 19.050 5.392 1.00 48.19 291 VAL A CA 1
ATOM 2127 C C . VAL A 1 291 ? 7.920 17.534 5.178 1.00 48.19 291 VAL A C 1
ATOM 2129 O O . VAL A 1 291 ? 8.460 17.064 4.196 1.00 48.19 291 VAL A O 1
ATOM 2132 N N . ILE A 1 292 ? 7.221 16.725 5.971 1.00 45.62 292 ILE A N 1
ATOM 2133 C CA . ILE A 1 292 ? 7.335 15.257 5.826 1.00 45.62 292 ILE A CA 1
ATOM 2134 C C . ILE A 1 292 ? 6.699 14.739 4.518 1.00 45.62 292 ILE A C 1
ATOM 2136 O O . ILE A 1 292 ? 7.266 13.866 3.867 1.00 45.62 292 ILE A O 1
ATOM 2140 N N . ARG A 1 293 ? 5.576 15.315 4.056 1.00 47.56 293 ARG A N 1
ATOM 2141 C CA . ARG A 1 293 ? 4.985 14.958 2.745 1.00 47.56 293 ARG A CA 1
ATOM 2142 C C . ARG A 1 293 ? 5.868 15.390 1.572 1.00 47.56 293 ARG A C 1
ATOM 2144 O O . ARG A 1 293 ? 6.010 14.631 0.617 1.00 47.56 293 ARG A O 1
ATOM 2151 N N . THR A 1 294 ? 6.493 16.565 1.664 1.00 50.06 294 THR A N 1
ATOM 2152 C CA . THR A 1 294 ? 7.448 17.024 0.647 1.00 50.06 294 THR A CA 1
ATOM 2153 C C . THR A 1 294 ? 8.700 16.153 0.687 1.00 50.06 294 THR A C 1
ATOM 2155 O O . THR A 1 294 ? 9.107 15.619 -0.328 1.00 50.06 294 THR A O 1
ATOM 2158 N N . TYR A 1 295 ? 9.276 15.867 1.848 1.00 46.97 295 TYR A N 1
ATOM 2159 C CA . TYR A 1 295 ? 10.527 15.121 1.921 1.00 46.97 295 TYR A CA 1
ATOM 2160 C C . TYR A 1 295 ? 10.360 13.613 1.676 1.00 46.97 295 TYR A C 1
ATOM 2162 O O . TYR A 1 295 ? 11.278 13.000 1.164 1.00 46.97 295 TYR A O 1
ATOM 2170 N N . CYS A 1 296 ? 9.219 12.978 1.949 1.00 42.75 296 CYS A N 1
ATOM 2171 C CA . CYS A 1 296 ? 9.067 11.543 1.655 1.00 42.75 296 CYS A CA 1
ATOM 2172 C C . CYS A 1 296 ? 8.714 11.237 0.190 1.00 42.75 296 CYS A C 1
ATOM 2174 O O . CYS A 1 296 ? 8.944 10.116 -0.252 1.00 42.75 296 CYS A O 1
ATOM 2176 N N . VAL A 1 297 ? 8.169 12.201 -0.561 1.00 48.06 297 VAL A N 1
ATOM 2177 C CA . VAL A 1 297 ? 7.789 12.011 -1.977 1.00 48.06 297 VAL A CA 1
ATOM 2178 C C . VAL A 1 297 ? 8.657 12.856 -2.906 1.00 48.06 297 VAL A C 1
ATOM 2180 O O . VAL A 1 297 ? 9.188 12.342 -3.884 1.00 48.06 297 VAL A O 1
ATOM 2183 N N . VAL A 1 298 ? 8.861 14.134 -2.587 1.00 50.69 298 VAL A N 1
ATOM 2184 C CA . VAL A 1 298 ? 9.681 15.049 -3.391 1.00 50.69 298 VAL A CA 1
ATOM 2185 C C . VAL A 1 298 ? 11.166 14.772 -3.194 1.00 50.69 298 VAL A C 1
ATOM 2187 O O . VAL A 1 298 ? 11.880 14.824 -4.180 1.00 50.69 298 VAL A O 1
ATOM 2190 N N . LEU A 1 299 ? 11.658 14.405 -2.000 1.00 46.59 299 LEU A N 1
ATOM 2191 C CA . LEU A 1 299 ? 13.100 14.145 -1.835 1.00 46.59 299 LEU A CA 1
ATOM 2192 C C . LEU A 1 299 ? 13.579 12.915 -2.618 1.00 46.59 299 LEU A C 1
ATOM 2194 O O . LEU A 1 299 ? 14.569 13.067 -3.318 1.00 46.59 299 LEU A O 1
ATOM 2198 N N . PRO A 1 300 ? 12.930 11.730 -2.593 1.00 45.84 300 PRO A N 1
ATOM 2199 C CA . PRO A 1 300 ? 13.382 10.613 -3.419 1.00 45.84 300 PRO A CA 1
ATOM 2200 C C . PRO A 1 300 ? 13.271 10.932 -4.907 1.00 45.84 300 PRO A C 1
ATOM 2202 O O . PRO A 1 300 ? 14.184 10.617 -5.656 1.00 45.84 300 PRO A O 1
ATOM 2205 N N . VAL A 1 301 ? 12.207 11.622 -5.335 1.00 49.69 301 VAL A N 1
ATOM 2206 C CA . VAL A 1 301 ? 12.052 12.053 -6.733 1.00 49.69 301 VAL A CA 1
ATOM 2207 C C . VAL A 1 301 ? 13.143 13.048 -7.125 1.00 49.69 301 VAL A C 1
ATOM 2209 O O . VAL A 1 301 ? 13.753 12.881 -8.172 1.00 49.69 301 VAL A O 1
ATOM 2212 N N . VAL A 1 302 ? 13.453 14.038 -6.288 1.00 52.44 302 VAL A N 1
ATOM 2213 C CA . VAL A 1 302 ? 14.516 15.026 -6.526 1.00 52.44 302 VAL A CA 1
ATOM 2214 C C . VAL A 1 302 ? 15.892 14.377 -6.471 1.00 52.44 302 VAL A C 1
ATOM 2216 O O . VAL A 1 302 ? 16.702 14.658 -7.338 1.00 52.44 302 VAL A O 1
ATOM 2219 N N . LEU A 1 303 ? 16.164 13.481 -5.521 1.00 46.44 303 LEU A N 1
ATOM 2220 C CA . LEU A 1 303 ? 17.436 12.764 -5.422 1.00 46.44 303 LEU A CA 1
ATOM 2221 C C . LEU A 1 303 ? 17.640 11.817 -6.604 1.00 46.44 303 LEU A C 1
ATOM 2223 O O . LEU A 1 303 ? 18.730 11.790 -7.159 1.00 46.44 303 LEU A O 1
ATOM 2227 N N . VAL A 1 304 ? 16.601 11.100 -7.039 1.00 47.41 304 VAL A N 1
ATOM 2228 C CA . VAL A 1 304 ? 16.647 10.280 -8.256 1.00 47.41 304 VAL A CA 1
ATOM 2229 C C . VAL A 1 304 ? 16.827 11.173 -9.481 1.00 47.41 304 VAL A C 1
ATOM 2231 O O . VAL A 1 304 ? 17.679 10.884 -10.306 1.00 47.41 304 VAL A O 1
ATOM 2234 N N . THR A 1 305 ? 16.123 12.302 -9.576 1.00 52.06 305 THR A N 1
ATOM 2235 C CA . THR A 1 305 ? 16.273 13.251 -10.695 1.00 52.06 305 THR A CA 1
ATOM 2236 C C . THR A 1 305 ? 17.664 13.890 -10.721 1.00 52.06 305 THR A C 1
ATOM 2238 O O . THR A 1 305 ? 18.242 14.033 -11.792 1.00 52.06 305 THR A O 1
ATOM 2241 N N . LEU A 1 306 ? 18.236 14.242 -9.566 1.00 49.88 306 LEU A N 1
ATOM 2242 C CA . LEU A 1 306 ? 19.590 14.790 -9.437 1.00 49.88 306 LEU A CA 1
ATOM 2243 C C . LEU A 1 306 ? 20.657 13.735 -9.724 1.00 49.88 306 LEU A C 1
ATOM 2245 O O . LEU A 1 306 ? 21.648 14.043 -10.381 1.00 49.88 306 LEU A O 1
ATOM 2249 N N . TRP A 1 307 ? 20.460 12.501 -9.260 1.00 51.38 307 TRP A N 1
ATOM 2250 C CA . TRP A 1 307 ? 21.348 11.378 -9.548 1.00 51.38 307 TRP A CA 1
ATOM 2251 C C . TRP A 1 307 ? 21.338 11.039 -11.039 1.00 51.38 307 TRP A C 1
ATOM 2253 O O . TRP A 1 307 ? 22.403 10.980 -11.648 1.00 51.38 307 TRP A O 1
ATOM 2263 N N . ILE A 1 308 ? 20.148 10.936 -11.645 1.00 48.53 308 ILE A N 1
ATOM 2264 C CA . ILE A 1 308 ? 19.971 10.803 -13.094 1.00 48.53 308 ILE A CA 1
ATOM 2265 C C . ILE A 1 308 ? 20.649 11.986 -13.790 1.00 48.53 308 ILE A C 1
ATOM 2267 O O . ILE A 1 308 ? 21.527 11.769 -14.608 1.00 48.53 308 ILE A O 1
ATOM 2271 N N . GLY A 1 309 ? 20.347 13.230 -13.411 1.00 57.47 309 GLY A N 1
ATOM 2272 C CA . GLY A 1 309 ? 20.952 14.438 -13.982 1.00 57.47 309 GLY A CA 1
ATOM 2273 C C . GLY A 1 309 ? 22.479 14.459 -13.912 1.00 57.47 309 GLY A C 1
ATOM 2274 O O . GLY A 1 309 ? 23.143 14.820 -14.878 1.00 57.47 309 GLY A O 1
ATOM 2275 N N . THR A 1 310 ? 23.056 14.015 -12.799 1.00 51.59 310 THR A N 1
ATOM 2276 C CA . THR A 1 310 ? 24.511 13.956 -12.618 1.00 51.59 310 THR A CA 1
ATOM 2277 C C . THR A 1 310 ? 25.121 12.843 -13.464 1.00 51.59 310 THR A C 1
ATOM 2279 O O . THR A 1 310 ? 26.153 13.058 -14.092 1.00 51.59 310 THR A O 1
ATOM 2282 N N . ALA A 1 311 ? 24.466 11.684 -13.558 1.00 48.78 311 ALA A N 1
ATOM 2283 C CA . ALA A 1 311 ? 24.888 10.617 -14.458 1.00 48.78 311 ALA A CA 1
ATOM 2284 C C . ALA A 1 311 ? 24.822 11.038 -15.935 1.00 48.78 311 ALA A C 1
ATOM 2286 O O . ALA A 1 311 ? 25.755 10.760 -16.683 1.00 48.78 311 ALA A O 1
ATOM 2287 N N . ILE A 1 312 ? 23.775 11.776 -16.329 1.00 50.84 312 ILE A N 1
ATOM 2288 C CA . ILE A 1 312 ? 23.629 12.373 -17.665 1.00 50.84 312 ILE A CA 1
ATOM 2289 C C . ILE A 1 312 ? 24.818 13.272 -17.985 1.00 50.84 312 ILE A C 1
ATOM 2291 O O . ILE A 1 312 ? 25.445 13.132 -19.032 1.00 50.84 312 ILE A O 1
ATOM 2295 N N . VAL A 1 313 ? 25.130 14.200 -17.080 1.00 56.34 313 VAL A N 1
ATOM 2296 C CA . VAL A 1 313 ? 26.213 15.170 -17.271 1.00 56.34 313 VAL A CA 1
ATOM 2297 C C . VAL A 1 313 ? 27.573 14.476 -17.320 1.00 56.34 313 VAL A C 1
ATOM 2299 O O . VAL A 1 313 ? 28.398 14.825 -18.160 1.00 56.34 313 VAL A O 1
ATOM 2302 N N . LEU A 1 314 ? 27.805 13.479 -16.463 1.00 48.69 314 LEU A N 1
ATOM 2303 C CA . LEU A 1 314 ? 29.059 12.727 -16.436 1.00 48.69 314 LEU A CA 1
ATOM 2304 C C . LEU A 1 314 ? 29.270 11.895 -17.706 1.00 48.69 314 LEU A C 1
ATOM 2306 O O . LEU A 1 314 ? 30.382 11.888 -18.230 1.00 48.69 314 LEU A O 1
ATOM 2310 N N . GLU A 1 315 ? 28.232 11.240 -18.231 1.00 55.16 315 GLU A N 1
ATOM 2311 C CA . GLU A 1 315 ? 28.338 10.480 -19.484 1.00 55.16 315 GLU A CA 1
ATOM 2312 C C . GLU A 1 315 ? 28.439 11.400 -20.707 1.00 55.16 315 GLU A C 1
ATOM 2314 O O . GLU A 1 315 ? 29.262 11.148 -21.583 1.00 55.16 315 GLU A O 1
ATOM 2319 N N . ALA A 1 316 ? 27.717 12.526 -20.743 1.00 52.84 316 ALA A N 1
ATOM 2320 C CA . ALA A 1 316 ? 27.876 13.526 -21.803 1.00 52.84 316 ALA A CA 1
ATOM 2321 C C . ALA A 1 316 ? 29.295 14.125 -21.823 1.00 52.84 316 ALA A C 1
ATOM 2323 O O . ALA A 1 316 ? 29.900 14.275 -22.884 1.00 52.84 316 ALA A O 1
ATOM 2324 N N . TRP A 1 317 ? 29.856 14.419 -20.646 1.00 58.16 317 TRP A N 1
ATOM 2325 C CA . TRP A 1 317 ? 31.236 14.888 -20.500 1.00 58.16 317 TRP A CA 1
ATOM 2326 C C . TRP A 1 317 ? 32.261 13.830 -20.930 1.00 58.16 317 TRP A C 1
ATOM 2328 O O . TRP A 1 317 ? 33.282 14.146 -21.543 1.00 58.16 317 TRP A O 1
ATOM 2338 N N . LYS A 1 318 ? 31.983 12.558 -20.635 1.00 52.19 318 LYS A N 1
ATOM 2339 C CA . LYS A 1 318 ? 32.832 11.429 -21.017 1.00 52.19 318 LYS A CA 1
ATOM 2340 C C . LYS A 1 318 ? 32.799 11.177 -22.525 1.00 52.19 318 LYS A C 1
ATOM 2342 O O . LYS A 1 318 ? 33.868 11.030 -23.108 1.00 52.19 318 LYS A O 1
ATOM 2347 N N . ALA A 1 319 ? 31.617 11.204 -23.142 1.00 53.66 319 ALA A N 1
ATOM 2348 C CA . ALA A 1 319 ? 31.434 11.063 -24.585 1.00 53.66 319 ALA A CA 1
ATOM 2349 C C . ALA A 1 319 ? 32.206 12.138 -25.365 1.00 53.66 319 ALA A C 1
ATOM 2351 O O . ALA A 1 319 ? 32.814 11.840 -26.390 1.00 53.66 319 ALA A O 1
ATOM 2352 N N . ASP A 1 320 ? 32.247 13.370 -24.850 1.00 54.75 320 ASP A N 1
ATOM 2353 C CA . ASP A 1 320 ? 33.020 14.458 -25.452 1.00 54.75 320 ASP A CA 1
ATOM 2354 C C . ASP A 1 320 ? 34.540 14.232 -25.347 1.00 54.75 320 ASP A C 1
ATOM 2356 O O . ASP A 1 320 ? 35.273 14.497 -26.296 1.00 54.75 320 ASP A O 1
ATOM 2360 N N . ARG A 1 321 ? 35.025 13.653 -24.237 1.00 55.66 321 ARG A N 1
ATOM 2361 C CA . ARG A 1 321 ? 36.452 13.323 -24.049 1.00 55.66 321 ARG A CA 1
ATOM 2362 C C . ARG A 1 321 ? 36.934 12.087 -24.803 1.00 55.66 321 ARG A C 1
ATOM 2364 O O . ARG A 1 321 ? 38.135 11.966 -25.031 1.00 55.66 321 ARG A O 1
ATOM 2371 N N . THR A 1 322 ? 36.046 11.158 -25.142 1.00 50.91 322 THR A N 1
ATOM 2372 C CA . THR A 1 322 ? 36.401 9.955 -25.912 1.00 50.91 322 THR A CA 1
ATOM 2373 C C . THR A 1 322 ? 36.424 10.194 -27.423 1.00 50.91 322 THR A C 1
ATOM 2375 O O . THR A 1 322 ? 36.887 9.326 -28.161 1.00 50.91 322 THR A O 1
ATOM 2378 N N . ARG A 1 323 ? 35.979 11.369 -27.898 1.00 50.50 323 ARG A N 1
ATOM 2379 C CA . ARG A 1 323 ? 36.096 11.772 -29.308 1.00 50.50 323 ARG A CA 1
ATOM 2380 C C . ARG A 1 323 ? 37.569 11.823 -29.724 1.00 50.50 323 ARG A C 1
ATOM 2382 O O . ARG A 1 323 ? 38.367 12.524 -29.109 1.00 50.50 323 ARG A O 1
ATOM 2389 N N . GLY A 1 324 ? 37.917 11.075 -30.773 1.00 51.75 324 GLY A N 1
ATOM 2390 C CA . GLY A 1 324 ? 39.278 10.991 -31.317 1.00 51.75 324 GLY A CA 1
ATOM 2391 C C . GLY A 1 324 ? 40.119 9.809 -30.819 1.00 51.75 324 GLY A C 1
ATOM 2392 O O . GLY A 1 324 ? 41.289 9.714 -31.183 1.00 51.75 324 GLY A O 1
ATOM 2393 N N . GLN A 1 325 ? 39.562 8.898 -30.008 1.00 57.03 325 GLN A N 1
ATOM 2394 C CA . GLN A 1 325 ? 40.230 7.625 -29.715 1.00 57.03 325 GLN A CA 1
ATOM 2395 C C . GLN A 1 325 ? 40.081 6.637 -30.890 1.00 57.03 325 GLN A C 1
ATOM 2397 O O . GLN A 1 325 ? 39.005 6.558 -31.486 1.00 57.03 325 GLN A O 1
ATOM 2402 N N . PRO A 1 326 ? 41.129 5.861 -31.226 1.00 41.53 326 PRO A N 1
ATOM 2403 C CA . PRO A 1 326 ? 41.067 4.875 -32.304 1.00 41.53 326 PRO A CA 1
ATOM 2404 C C . PRO A 1 326 ? 39.961 3.840 -32.038 1.00 41.53 326 PRO A C 1
ATOM 2406 O O . PRO A 1 326 ? 39.944 3.207 -30.985 1.00 41.53 326 PRO A O 1
ATOM 2409 N N . GLY A 1 327 ? 39.041 3.681 -32.997 1.00 49.97 327 GLY A N 1
ATOM 2410 C CA . GLY A 1 327 ? 37.880 2.783 -32.904 1.00 49.97 327 GLY A CA 1
ATOM 2411 C C . GLY A 1 327 ? 36.549 3.465 -32.558 1.00 49.97 327 GLY A C 1
ATOM 2412 O O . GLY A 1 327 ? 35.514 2.804 -32.606 1.00 49.97 327 GLY A O 1
ATOM 2413 N N . VAL A 1 328 ? 36.549 4.766 -32.249 1.00 51.34 328 VAL A N 1
ATOM 2414 C CA . VAL A 1 328 ? 35.328 5.587 -32.179 1.00 51.34 328 VAL A CA 1
ATOM 2415 C C . VAL A 1 328 ? 35.075 6.181 -33.574 1.00 51.34 328 VAL A C 1
ATOM 2417 O O . VAL A 1 328 ? 36.025 6.718 -34.147 1.00 51.34 328 VAL A O 1
ATOM 2420 N N . PRO A 1 329 ? 33.861 6.075 -34.150 1.00 52.59 329 PRO A N 1
ATOM 2421 C CA . PRO A 1 329 ? 33.556 6.645 -35.462 1.00 52.59 329 PRO A CA 1
ATOM 2422 C C . PRO A 1 329 ? 33.897 8.137 -35.534 1.00 52.59 329 PRO A C 1
ATOM 2424 O O . PRO A 1 329 ? 33.698 8.878 -34.568 1.00 52.59 329 PRO A O 1
ATOM 2427 N N . ASP A 1 330 ? 34.394 8.588 -36.687 1.00 62.28 330 ASP A N 1
ATOM 2428 C CA . ASP A 1 330 ? 34.602 10.015 -36.921 1.00 62.28 330 ASP A CA 1
ATOM 2429 C C . ASP A 1 330 ? 33.274 10.769 -36.792 1.00 62.28 330 ASP A C 1
ATOM 2431 O O . ASP A 1 330 ? 32.201 10.271 -37.152 1.00 62.28 330 ASP A O 1
ATOM 2435 N N . ALA A 1 331 ? 33.342 11.993 -36.265 1.00 63.28 331 ALA A N 1
ATOM 2436 C CA . ALA A 1 331 ? 32.164 12.834 -36.141 1.00 63.28 331 ALA A CA 1
ATOM 2437 C C . ALA A 1 331 ? 31.524 13.030 -37.523 1.00 63.28 331 ALA A C 1
ATOM 2439 O O . ALA A 1 331 ? 32.182 13.495 -38.454 1.00 63.28 331 ALA A O 1
ATOM 2440 N N . LEU A 1 332 ? 30.232 12.704 -37.629 1.00 69.12 332 LEU A N 1
ATOM 2441 C CA . LEU A 1 332 ? 29.443 12.935 -38.838 1.00 69.12 332 LEU A CA 1
ATOM 2442 C C . LEU A 1 332 ? 29.628 14.375 -39.322 1.00 69.12 332 LEU A C 1
ATOM 2444 O O . LEU A 1 332 ? 29.575 15.335 -38.544 1.00 69.12 332 LEU A O 1
ATOM 2448 N N . THR A 1 333 ? 29.839 14.528 -40.622 1.00 79.50 333 THR A N 1
ATOM 2449 C CA . THR A 1 333 ? 29.926 15.847 -41.237 1.00 79.50 333 THR A CA 1
ATOM 2450 C C . THR A 1 333 ? 28.588 16.571 -41.096 1.00 79.50 333 THR A C 1
ATOM 2452 O O . THR A 1 333 ? 27.521 15.961 -40.974 1.00 79.50 333 THR A O 1
ATOM 2455 N N . ARG A 1 334 ? 28.617 17.907 -41.114 1.00 78.25 334 ARG A N 1
ATOM 2456 C CA . ARG A 1 334 ? 27.401 18.730 -41.010 1.00 78.25 334 ARG A CA 1
ATOM 2457 C C . ARG A 1 334 ? 26.333 18.328 -42.037 1.00 78.25 334 ARG A C 1
ATOM 2459 O O . ARG A 1 334 ? 25.149 18.338 -41.706 1.00 78.25 334 ARG A O 1
ATOM 2466 N N . ASP A 1 335 ? 26.745 17.964 -43.245 1.00 80.81 335 ASP A N 1
ATOM 2467 C CA . ASP A 1 335 ? 25.831 17.585 -44.323 1.00 80.81 335 ASP A CA 1
ATOM 2468 C C . ASP A 1 335 ? 25.200 16.213 -44.075 1.00 80.81 335 ASP A C 1
ATOM 2470 O O . ASP A 1 335 ? 23.997 16.044 -44.271 1.00 80.81 335 ASP A O 1
ATOM 2474 N N . GLU A 1 336 ? 25.959 15.257 -43.535 1.00 78.31 336 GLU A N 1
ATOM 2475 C CA . GLU A 1 336 ? 25.407 13.968 -43.113 1.00 78.31 336 GLU A CA 1
ATOM 2476 C C . GLU A 1 336 ? 24.408 14.128 -41.960 1.00 78.31 336 GLU A C 1
ATOM 2478 O O . GLU A 1 336 ? 23.375 13.458 -41.952 1.00 78.31 336 GLU A O 1
ATOM 2483 N N . TYR A 1 337 ? 24.656 15.048 -41.021 1.00 77.38 337 TYR A N 1
ATOM 2484 C CA . TYR A 1 337 ? 23.687 15.392 -39.975 1.00 77.38 337 TYR A CA 1
ATOM 2485 C C . TYR A 1 337 ? 22.381 15.934 -40.558 1.00 77.38 337 TYR A C 1
ATOM 2487 O O . TYR A 1 337 ? 21.304 15.472 -40.181 1.00 77.38 337 TYR A O 1
ATOM 2495 N N . LEU A 1 338 ? 22.461 16.901 -41.476 1.00 81.56 338 LEU A N 1
ATOM 2496 C CA . LEU A 1 338 ? 21.281 17.512 -42.093 1.00 81.56 338 LEU A CA 1
ATOM 2497 C C . LEU A 1 338 ? 20.490 16.498 -42.928 1.00 81.56 338 LEU A C 1
ATOM 2499 O O . LEU A 1 338 ? 19.268 16.424 -42.797 1.00 81.56 338 LEU A O 1
ATOM 2503 N N . TYR A 1 339 ? 21.182 15.665 -43.706 1.00 83.38 339 TYR A N 1
ATOM 2504 C CA . TYR A 1 339 ? 20.569 14.590 -44.482 1.00 83.38 339 TYR A CA 1
ATOM 2505 C C . TYR A 1 339 ? 19.829 13.583 -43.589 1.00 83.38 339 TYR A C 1
ATOM 2507 O O . TYR A 1 339 ? 18.693 13.189 -43.865 1.00 83.38 339 TYR A O 1
ATOM 2515 N N . ARG A 1 340 ? 20.445 13.178 -42.472 1.00 77.50 340 ARG A N 1
ATOM 2516 C CA . ARG A 1 340 ? 19.820 12.266 -41.507 1.00 77.50 340 ARG A CA 1
ATOM 2517 C C . ARG A 1 340 ? 18.654 12.920 -40.754 1.00 77.50 340 ARG A C 1
ATOM 2519 O O . ARG A 1 340 ? 17.637 12.253 -40.558 1.00 77.50 340 ARG A O 1
ATOM 2526 N N . GLU A 1 341 ? 18.746 14.204 -40.383 1.00 80.81 341 GLU A N 1
ATOM 2527 C CA . GLU A 1 341 ? 17.617 14.959 -39.809 1.00 80.81 341 GLU A CA 1
ATOM 2528 C C . GLU A 1 341 ? 16.405 14.941 -40.752 1.00 80.81 341 GLU A C 1
ATOM 2530 O O . GLU A 1 341 ? 15.276 14.695 -40.313 1.00 80.81 341 GLU A O 1
ATOM 2535 N N . GLU A 1 342 ? 16.639 15.192 -42.042 1.00 85.19 342 GLU A N 1
ATOM 2536 C CA . GLU A 1 342 ? 15.608 15.209 -43.080 1.00 85.19 342 GLU A CA 1
ATOM 2537 C C . GLU A 1 342 ? 14.973 13.826 -43.269 1.00 85.19 342 GLU A C 1
ATOM 2539 O O . GLU A 1 342 ? 13.745 13.708 -43.247 1.00 85.19 342 GLU A O 1
ATOM 2544 N N . ARG A 1 343 ? 15.783 12.758 -43.324 1.00 79.00 343 ARG A N 1
ATOM 2545 C CA . ARG A 1 343 ? 15.299 11.370 -43.435 1.00 79.00 343 ARG A CA 1
ATOM 2546 C C . ARG A 1 343 ? 14.463 10.927 -42.231 1.00 79.00 343 ARG A C 1
ATOM 2548 O O . ARG A 1 343 ? 13.502 10.177 -42.392 1.00 79.00 343 ARG A O 1
ATOM 2555 N N . LEU A 1 344 ? 14.792 11.406 -41.031 1.00 72.00 344 LEU A N 1
ATOM 2556 C CA . LEU A 1 344 ? 13.999 11.180 -39.815 1.00 72.00 344 LEU A CA 1
ATOM 2557 C C . LEU A 1 344 ? 12.736 12.055 -39.746 1.00 72.00 344 LEU A C 1
ATOM 2559 O O . LEU A 1 344 ? 11.956 11.942 -38.797 1.00 72.00 344 LEU A O 1
ATOM 2563 N N . GLY A 1 345 ? 12.530 12.949 -40.718 1.00 81.19 345 GLY A N 1
ATOM 2564 C CA . GLY A 1 345 ? 11.404 13.875 -40.753 1.00 81.19 345 GLY A CA 1
ATOM 2565 C C . GLY A 1 345 ? 11.423 14.895 -39.614 1.00 81.19 345 GLY A C 1
ATOM 2566 O O . GLY A 1 345 ? 10.383 15.475 -39.303 1.00 81.19 345 GLY A O 1
ATOM 2567 N N . ILE A 1 346 ? 12.571 15.127 -38.965 1.00 80.50 346 ILE A N 1
ATOM 2568 C CA . ILE A 1 346 ? 12.697 16.087 -37.858 1.00 80.50 346 ILE A CA 1
ATOM 2569 C C . ILE A 1 346 ? 12.309 17.512 -38.299 1.00 80.50 346 ILE A C 1
ATOM 2571 O O . ILE A 1 346 ? 11.558 18.163 -37.565 1.00 80.50 346 ILE A O 1
ATOM 2575 N N . PRO A 1 347 ? 12.705 18.006 -39.493 1.00 87.38 347 PRO A N 1
ATOM 2576 C CA . PRO A 1 347 ? 12.270 19.314 -39.987 1.00 87.38 347 PRO A CA 1
ATOM 2577 C C . PRO A 1 347 ? 10.745 19.463 -40.113 1.00 87.38 347 PRO A C 1
ATOM 2579 O O . PRO A 1 347 ? 10.227 20.562 -39.913 1.00 87.38 347 PRO A O 1
ATOM 2582 N N . ASN A 1 348 ? 10.027 18.360 -40.358 1.00 87.38 348 ASN A N 1
ATOM 2583 C CA . ASN A 1 348 ? 8.578 18.346 -40.594 1.00 87.38 348 ASN A CA 1
ATOM 2584 C C . ASN A 1 348 ? 7.741 18.462 -39.304 1.00 87.38 348 ASN A C 1
ATOM 2586 O O . ASN A 1 348 ? 6.521 18.600 -39.367 1.00 87.38 348 ASN A O 1
ATOM 2590 N N . ILE A 1 349 ? 8.363 18.431 -38.118 1.00 79.19 349 ILE A N 1
ATOM 2591 C CA . ILE A 1 349 ? 7.659 18.564 -36.833 1.00 79.19 349 ILE A CA 1
ATOM 2592 C C . ILE A 1 349 ? 7.149 20.000 -36.679 1.00 79.19 349 ILE A C 1
ATOM 2594 O O . ILE A 1 349 ? 7.938 20.905 -36.415 1.00 79.19 349 ILE A O 1
ATOM 2598 N N . SER A 1 350 ? 5.842 20.239 -36.787 1.00 85.56 350 SER A N 1
ATOM 2599 C CA . SER A 1 350 ? 5.254 21.590 -36.714 1.00 85.56 350 SER A CA 1
ATOM 2600 C C . SER A 1 350 ? 5.467 22.290 -35.361 1.00 85.56 350 SER A C 1
ATOM 2602 O O . SER A 1 350 ? 5.686 23.500 -35.322 1.00 85.56 350 SER A O 1
ATOM 2604 N N . PHE A 1 351 ? 5.483 21.544 -34.251 1.00 83.06 351 PHE A N 1
ATOM 2605 C CA . PHE A 1 351 ? 5.657 22.097 -32.906 1.00 83.06 351 PHE A CA 1
ATOM 2606 C C . PHE A 1 351 ? 7.139 22.333 -32.562 1.00 83.06 351 PHE A C 1
ATOM 2608 O O . PHE A 1 351 ? 7.905 21.395 -32.328 1.00 83.06 351 PHE A O 1
ATOM 2615 N N . ALA A 1 352 ? 7.553 23.602 -32.506 1.00 78.62 352 ALA A N 1
ATOM 2616 C CA . ALA A 1 352 ? 8.958 23.995 -32.359 1.00 78.62 352 ALA A CA 1
ATOM 2617 C C . ALA A 1 352 ? 9.682 23.429 -31.113 1.00 78.62 352 ALA A C 1
ATOM 2619 O O . ALA A 1 352 ? 10.836 23.017 -31.259 1.00 78.62 352 ALA A O 1
ATOM 2620 N N . PRO A 1 353 ? 9.071 23.349 -29.911 1.00 71.69 353 PRO A N 1
ATOM 2621 C CA . PRO A 1 353 ? 9.723 22.733 -28.752 1.00 71.69 353 PRO A CA 1
ATOM 2622 C C . PRO A 1 353 ? 10.017 21.243 -28.958 1.00 71.69 353 PRO A C 1
ATOM 2624 O O . PRO A 1 353 ? 11.124 20.792 -28.673 1.00 71.69 353 PRO A O 1
ATOM 2627 N N . LEU A 1 354 ? 9.068 20.495 -29.530 1.00 67.62 354 LEU A N 1
ATOM 2628 C CA . LEU A 1 354 ? 9.254 19.079 -29.857 1.00 67.62 354 LEU A CA 1
ATOM 2629 C C . LEU A 1 354 ? 10.310 18.895 -30.949 1.00 67.62 354 LEU A C 1
ATOM 2631 O O . LEU A 1 354 ? 11.133 17.992 -30.851 1.00 67.62 354 LEU A O 1
ATOM 2635 N N . ARG A 1 355 ? 10.348 19.791 -31.943 1.00 79.69 355 ARG A N 1
ATOM 2636 C CA . ARG A 1 355 ? 11.402 19.810 -32.965 1.00 79.69 355 ARG A CA 1
ATOM 2637 C C . ARG A 1 355 ? 12.787 20.005 -32.344 1.00 79.69 355 ARG A C 1
ATOM 2639 O O . ARG A 1 355 ? 13.711 19.280 -32.692 1.00 79.69 355 ARG A O 1
ATOM 2646 N N . LYS A 1 356 ? 12.935 20.952 -31.409 1.00 73.88 356 LYS A N 1
ATOM 2647 C CA . LYS A 1 356 ? 14.198 21.183 -30.685 1.00 73.88 356 LYS A CA 1
ATOM 2648 C C . LYS A 1 356 ? 14.608 19.971 -29.847 1.00 73.88 356 LYS A C 1
ATOM 2650 O O . LYS A 1 356 ? 15.775 19.601 -29.883 1.00 73.88 356 LYS A O 1
ATOM 2655 N N . ALA A 1 357 ? 13.667 19.340 -29.146 1.00 68.75 357 ALA A N 1
ATOM 2656 C CA . ALA A 1 357 ? 13.934 18.136 -28.361 1.00 68.75 357 ALA A CA 1
ATOM 2657 C C . ALA A 1 357 ? 14.336 16.943 -29.244 1.00 68.75 357 ALA A C 1
ATOM 2659 O O . ALA A 1 357 ? 15.312 16.270 -28.940 1.00 68.75 357 ALA A O 1
ATOM 2660 N N . ALA A 1 358 ? 13.637 16.724 -30.364 1.00 70.44 358 ALA A N 1
ATOM 2661 C CA . ALA A 1 358 ? 13.959 15.676 -31.333 1.00 70.44 358 ALA A CA 1
ATOM 2662 C C . ALA A 1 358 ? 15.332 15.888 -31.976 1.00 70.44 358 ALA A C 1
ATOM 2664 O O . ALA A 1 358 ? 16.095 14.936 -32.099 1.00 70.44 358 ALA A O 1
ATOM 2665 N N . ARG A 1 359 ? 15.672 17.138 -32.320 1.00 76.62 359 ARG A N 1
ATOM 2666 C CA . ARG A 1 359 ? 17.021 17.505 -32.764 1.00 76.62 359 ARG A CA 1
ATOM 2667 C C . ARG A 1 359 ? 18.060 17.210 -31.700 1.00 76.62 359 ARG A C 1
ATOM 2669 O O . ARG A 1 359 ? 19.039 16.555 -32.003 1.00 76.62 359 ARG A O 1
ATOM 2676 N N . TRP A 1 360 ? 17.850 17.663 -30.465 1.00 75.69 360 TRP A N 1
ATOM 2677 C CA . TRP A 1 360 ? 18.785 17.411 -29.368 1.00 75.69 360 TRP A CA 1
ATOM 2678 C C . TRP A 1 360 ? 19.020 15.909 -29.158 1.00 75.69 360 TRP A C 1
ATOM 2680 O O . TRP A 1 360 ? 20.166 15.481 -29.120 1.00 75.69 360 TRP A O 1
ATOM 2690 N N . LEU A 1 361 ? 17.951 15.107 -29.142 1.00 66.94 361 LEU A N 1
ATOM 2691 C CA . LEU A 1 361 ? 18.034 13.647 -29.062 1.00 66.94 361 LEU A CA 1
ATOM 2692 C C . LEU A 1 361 ? 18.806 13.042 -30.235 1.00 66.94 361 LEU A C 1
ATOM 2694 O O . LEU A 1 361 ? 19.649 12.181 -30.020 1.00 66.94 361 LEU A O 1
ATOM 2698 N N . PHE A 1 362 ? 18.563 13.522 -31.454 1.00 69.62 362 PHE A N 1
ATOM 2699 C CA . PHE A 1 362 ? 19.307 13.101 -32.637 1.00 69.62 362 PHE A CA 1
ATOM 2700 C C . PHE A 1 362 ? 20.795 13.496 -32.570 1.00 69.62 362 PHE A C 1
ATOM 2702 O O . PHE A 1 362 ? 21.657 12.683 -32.886 1.00 69.62 362 PHE A O 1
ATOM 2709 N N . TYR A 1 363 ? 21.120 14.698 -32.085 1.00 68.50 363 TYR A N 1
ATOM 2710 C CA . TYR A 1 363 ? 22.502 15.157 -31.895 1.00 68.50 363 TYR A CA 1
ATOM 2711 C C . TYR A 1 363 ? 23.243 14.391 -30.800 1.00 68.50 363 TYR A C 1
ATOM 2713 O O . TYR A 1 363 ? 24.454 14.210 -30.895 1.00 68.50 363 TYR A O 1
ATOM 2721 N N . CYS A 1 364 ? 22.534 13.916 -29.777 1.00 62.06 364 CYS A N 1
ATOM 2722 C CA . CYS A 1 364 ? 23.087 12.989 -28.794 1.00 62.06 364 CYS A CA 1
ATOM 2723 C C . CYS A 1 364 ? 23.306 11.579 -29.372 1.00 62.06 364 CYS A C 1
ATOM 2725 O O . CYS A 1 364 ? 23.963 10.771 -28.725 1.00 62.06 364 CYS A O 1
ATOM 2727 N N . GLN A 1 365 ? 22.756 11.273 -30.555 1.00 61.41 365 GLN A N 1
ATOM 2728 C CA . GLN A 1 365 ? 22.654 9.923 -31.118 1.00 61.41 365 GLN A CA 1
ATOM 2729 C C . GLN A 1 365 ? 22.971 9.849 -32.622 1.00 61.41 365 GLN A C 1
ATOM 2731 O O . GLN A 1 365 ? 22.204 9.266 -33.395 1.00 61.41 365 GLN A O 1
ATOM 2736 N N . PRO A 1 366 ? 24.092 10.424 -33.078 1.00 54.94 366 PRO A N 1
ATOM 2737 C CA . PRO A 1 366 ? 24.347 10.545 -34.503 1.00 54.94 366 PRO A CA 1
ATOM 2738 C C . PRO A 1 366 ? 24.741 9.197 -35.130 1.00 54.94 366 PRO A C 1
ATOM 2740 O O . PRO A 1 366 ? 24.469 8.974 -36.306 1.00 54.94 366 PRO A O 1
ATOM 2743 N N . GLU A 1 367 ? 25.304 8.279 -34.337 1.00 52.66 367 GLU A N 1
ATOM 2744 C CA . GLU A 1 367 ? 25.830 6.970 -34.757 1.00 52.66 367 GLU A CA 1
ATOM 2745 C C . GLU A 1 367 ? 24.778 5.857 -34.863 1.00 52.66 367 GLU A C 1
ATOM 2747 O O . GLU A 1 367 ? 25.058 4.816 -35.455 1.00 52.66 367 GLU A O 1
ATOM 2752 N N . LEU A 1 368 ? 23.561 6.054 -34.343 1.00 55.78 368 LEU A N 1
ATOM 2753 C CA . LEU A 1 368 ? 22.522 5.028 -34.414 1.00 55.78 368 LEU A CA 1
ATOM 2754 C C . LEU A 1 368 ? 22.145 4.742 -35.873 1.00 55.78 368 LEU A C 1
ATOM 2756 O O . LEU A 1 368 ? 21.801 5.654 -36.634 1.00 55.78 368 LEU A O 1
ATOM 2760 N N . SER A 1 369 ? 22.215 3.467 -36.266 1.00 49.28 369 SER A N 1
ATOM 2761 C CA . SER A 1 369 ? 21.920 3.052 -37.632 1.00 49.28 369 SER A CA 1
ATOM 2762 C C . SER A 1 369 ? 20.470 3.389 -37.982 1.00 49.28 369 SER A C 1
ATOM 2764 O O . SER A 1 369 ? 19.509 3.066 -37.283 1.00 49.28 369 SER A O 1
ATOM 2766 N N . LEU A 1 370 ? 20.320 4.089 -39.102 1.00 50.28 370 LEU A N 1
ATOM 2767 C CA . LEU A 1 370 ? 19.053 4.563 -39.650 1.00 50.28 370 LEU A CA 1
ATOM 2768 C C . LEU A 1 370 ? 18.283 3.454 -40.382 1.00 50.28 370 LEU A C 1
ATOM 2770 O O . LEU A 1 370 ? 17.443 3.757 -41.235 1.00 50.28 370 LEU A O 1
ATOM 2774 N N . ASP A 1 371 ? 18.550 2.187 -40.057 1.00 49.28 371 ASP A N 1
ATOM 2775 C CA . ASP A 1 371 ? 17.814 1.033 -40.569 1.00 49.28 371 ASP A CA 1
ATOM 2776 C C . ASP A 1 371 ? 16.446 0.964 -39.882 1.00 49.28 371 ASP A C 1
ATOM 2778 O O . ASP A 1 371 ? 16.097 0.053 -39.135 1.00 49.28 371 ASP A O 1
ATOM 2782 N N . VAL A 1 372 ? 15.649 1.999 -40.143 1.00 47.22 372 VAL A N 1
ATOM 2783 C CA . VAL A 1 372 ? 14.223 2.065 -39.873 1.00 47.22 372 VAL A CA 1
ATOM 2784 C C . VAL A 1 372 ? 13.598 0.977 -40.732 1.00 47.22 372 VAL A C 1
ATOM 2786 O O . VAL A 1 372 ? 13.425 1.163 -41.935 1.00 47.22 372 VAL A O 1
ATOM 2789 N N . GLY A 1 373 ? 13.337 -0.166 -40.094 1.00 45.16 373 GLY A N 1
ATOM 2790 C CA . GLY A 1 373 ? 12.805 -1.404 -40.653 1.00 45.16 373 GLY A CA 1
ATOM 2791 C C . GLY A 1 373 ? 12.163 -1.275 -42.031 1.00 45.16 373 GLY A C 1
ATOM 2792 O O . GLY A 1 373 ? 10.962 -1.031 -42.151 1.00 45.16 373 GLY A O 1
ATOM 2793 N N . SER A 1 374 ? 12.951 -1.534 -43.077 1.00 41.62 374 SER A N 1
ATOM 2794 C CA . SER A 1 374 ? 12.375 -2.149 -44.265 1.00 41.62 374 SER A CA 1
ATOM 2795 C C . SER A 1 374 ? 11.996 -3.567 -43.835 1.00 41.62 374 SER A C 1
ATOM 2797 O O . SER A 1 374 ? 12.843 -4.336 -43.381 1.00 41.62 374 SER A O 1
ATOM 2799 N N . ALA A 1 375 ? 10.705 -3.882 -43.863 1.00 41.75 375 ALA A N 1
ATOM 2800 C CA . ALA A 1 375 ? 10.112 -5.072 -43.252 1.00 41.75 375 ALA A CA 1
ATOM 2801 C C . ALA A 1 375 ? 10.491 -6.417 -43.926 1.00 41.75 375 ALA A C 1
ATOM 2803 O O . ALA A 1 375 ? 9.720 -7.368 -43.854 1.00 41.75 375 ALA A O 1
ATOM 2804 N N . GLY A 1 376 ? 11.650 -6.519 -44.586 1.00 41.81 376 GLY A N 1
ATOM 2805 C CA . GLY A 1 376 ? 12.068 -7.710 -45.335 1.00 41.81 376 GLY A CA 1
ATOM 2806 C C . GLY A 1 376 ? 13.564 -8.043 -45.307 1.00 41.81 376 GLY A C 1
ATOM 2807 O O . GLY A 1 376 ? 13.961 -9.019 -45.935 1.00 41.81 376 GLY A O 1
ATOM 2808 N N . GLY A 1 377 ? 14.402 -7.275 -44.603 1.00 40.03 377 GLY A N 1
ATOM 2809 C CA . GLY A 1 377 ? 15.828 -7.585 -44.466 1.00 40.03 377 GLY A CA 1
ATOM 2810 C C . GLY A 1 377 ? 16.082 -8.537 -43.299 1.00 40.03 377 GLY A C 1
ATOM 2811 O O . GLY A 1 377 ? 15.710 -8.234 -42.167 1.00 40.03 377 GLY A O 1
ATOM 2812 N N . VAL A 1 378 ? 16.717 -9.681 -43.562 1.00 40.91 378 VAL A N 1
ATOM 2813 C CA . VAL A 1 378 ? 17.236 -10.594 -42.534 1.00 40.91 378 VAL A CA 1
ATOM 2814 C C . VAL A 1 378 ? 18.282 -9.832 -41.714 1.00 40.91 378 VAL A C 1
ATOM 2816 O O . VAL A 1 378 ? 19.436 -9.722 -42.117 1.00 40.91 378 VAL A O 1
ATOM 2819 N N . HIS A 1 379 ? 17.866 -9.246 -40.591 1.00 42.41 379 HIS A N 1
ATOM 2820 C CA . HIS A 1 379 ? 18.781 -8.619 -39.644 1.00 42.41 379 HIS A CA 1
ATOM 2821 C C . HIS A 1 379 ? 19.728 -9.694 -39.100 1.00 42.41 379 HIS A C 1
ATOM 2823 O O . HIS A 1 379 ? 19.288 -10.699 -38.540 1.00 42.41 379 HIS A O 1
ATOM 2829 N N . SER A 1 380 ? 21.035 -9.494 -39.265 1.00 40.28 380 SER A N 1
ATOM 2830 C CA . SER A 1 380 ? 22.035 -10.287 -38.559 1.00 40.28 380 SER A CA 1
ATOM 2831 C C . SER A 1 380 ? 21.855 -10.054 -37.058 1.00 40.28 380 SER A C 1
ATOM 2833 O O . SER A 1 380 ? 22.032 -8.933 -36.583 1.00 40.28 380 SER A O 1
ATOM 2835 N N . ALA A 1 381 ? 21.507 -11.108 -36.323 1.00 42.22 381 ALA A N 1
ATOM 2836 C CA . ALA A 1 381 ? 21.136 -11.129 -34.903 1.00 42.22 381 ALA A CA 1
ATOM 2837 C C . ALA A 1 381 ? 22.237 -10.684 -33.898 1.00 42.22 381 ALA A C 1
ATOM 2839 O O . ALA A 1 381 ? 22.188 -11.044 -32.724 1.00 42.22 381 ALA A O 1
ATOM 2840 N N . GLY A 1 382 ? 23.269 -9.959 -34.343 1.00 38.09 382 GLY A N 1
ATOM 2841 C CA . GLY A 1 382 ? 24.438 -9.583 -33.539 1.00 38.09 382 GLY A CA 1
ATOM 2842 C C . GLY A 1 382 ? 24.338 -8.234 -32.815 1.00 38.09 382 GLY A C 1
ATOM 2843 O O . GLY A 1 382 ? 24.848 -8.122 -31.700 1.00 38.09 382 GLY A O 1
ATOM 2844 N N . ASP A 1 383 ? 23.643 -7.248 -33.399 1.00 44.72 383 ASP A N 1
ATOM 2845 C CA . ASP A 1 383 ? 23.716 -5.833 -32.976 1.00 44.72 383 ASP A CA 1
ATOM 2846 C C . ASP A 1 383 ? 22.392 -5.236 -32.460 1.00 44.72 383 ASP A C 1
ATOM 2848 O O . ASP A 1 383 ? 22.273 -4.025 -32.291 1.00 44.72 383 ASP A O 1
ATOM 2852 N N . GLU A 1 384 ? 21.403 -6.064 -32.098 1.00 50.16 384 GLU A N 1
ATOM 2853 C CA . GLU A 1 384 ? 20.122 -5.610 -31.505 1.00 50.16 384 GLU A CA 1
ATOM 2854 C C . GLU A 1 384 ? 20.278 -4.916 -30.123 1.00 50.16 384 GLU A C 1
ATOM 2856 O O . GLU A 1 384 ? 19.307 -4.423 -29.548 1.00 50.16 384 GLU A O 1
ATOM 2861 N N . ARG A 1 385 ? 21.505 -4.864 -29.580 1.00 47.69 385 ARG A N 1
ATOM 2862 C CA . ARG A 1 385 ? 21.859 -4.252 -28.285 1.00 47.69 385 ARG A CA 1
ATOM 2863 C C . ARG A 1 385 ? 22.141 -2.758 -28.362 1.00 47.69 385 ARG A C 1
ATOM 2865 O O . ARG A 1 385 ? 21.963 -2.057 -27.363 1.00 47.69 385 ARG A O 1
ATOM 2872 N N . PHE A 1 386 ? 22.587 -2.282 -29.518 1.00 51.06 386 PHE A N 1
ATOM 2873 C CA . PHE A 1 386 ? 22.701 -0.854 -29.759 1.00 51.06 386 PHE A CA 1
ATOM 2874 C C . PHE A 1 386 ? 21.310 -0.342 -30.073 1.00 51.06 386 PHE A C 1
ATOM 2876 O O . PHE A 1 386 ? 20.555 -1.002 -30.784 1.00 51.06 386 PHE A O 1
ATOM 2883 N N . ALA A 1 387 ? 20.948 0.784 -29.465 1.00 50.66 387 ALA A N 1
ATOM 2884 C CA . ALA A 1 387 ? 19.634 1.381 -29.601 1.00 50.66 387 ALA A CA 1
ATOM 2885 C C . ALA A 1 387 ? 19.269 1.482 -31.093 1.00 50.66 387 ALA A C 1
ATOM 2887 O O . ALA A 1 387 ? 19.734 2.347 -31.809 1.00 50.66 387 ALA A O 1
ATOM 2888 N N . SER A 1 388 ? 18.476 0.553 -31.610 1.00 59.44 388 SER A N 1
ATOM 2889 C CA . SER A 1 388 ? 17.883 0.696 -32.929 1.00 59.44 388 SER A CA 1
ATOM 2890 C C . SER A 1 388 ? 16.552 1.384 -32.689 1.00 59.44 388 SER A C 1
ATOM 2892 O O . SER A 1 388 ? 15.750 0.964 -31.848 1.00 59.44 388 SER A O 1
ATOM 2894 N N . TRP A 1 389 ? 16.328 2.508 -33.368 1.00 65.94 389 TRP A N 1
ATOM 2895 C CA . TRP A 1 389 ? 15.067 3.232 -33.262 1.00 65.94 389 TRP A CA 1
ATOM 2896 C C . TRP A 1 389 ? 13.969 2.412 -33.946 1.00 65.94 389 TRP A C 1
ATOM 2898 O O . TRP A 1 389 ? 13.628 2.644 -35.104 1.00 65.94 389 TRP A O 1
ATOM 2908 N N . TYR A 1 390 ? 13.385 1.453 -33.227 1.00 80.12 390 TYR A N 1
ATOM 2909 C CA . TYR A 1 390 ? 12.198 0.750 -33.709 1.00 80.12 390 TYR A CA 1
ATOM 2910 C C . TYR A 1 390 ? 11.004 1.714 -33.814 1.00 80.12 390 TYR A C 1
ATOM 2912 O O . TYR A 1 390 ? 10.169 1.631 -34.716 1.00 80.12 390 TYR A O 1
ATOM 2920 N N . LEU A 1 391 ? 10.948 2.676 -32.890 1.00 83.31 391 LEU A N 1
ATOM 2921 C CA . LEU A 1 391 ? 9.997 3.784 -32.880 1.00 83.31 391 LEU A CA 1
ATOM 2922 C C . LEU A 1 391 ? 10.685 5.064 -33.333 1.00 83.31 391 LEU A C 1
ATOM 2924 O O . LEU A 1 391 ? 11.831 5.293 -32.962 1.00 83.31 391 LEU A O 1
ATOM 2928 N N . SER A 1 392 ? 9.983 5.926 -34.075 1.00 81.00 392 SER A N 1
ATOM 2929 C CA . SER A 1 392 ? 10.562 7.199 -34.517 1.00 81.00 392 SER A CA 1
ATOM 2930 C C . SER A 1 392 ? 10.865 8.117 -33.322 1.00 81.00 392 SER A C 1
ATOM 2932 O O . SER A 1 392 ? 10.116 8.091 -32.338 1.00 81.00 392 SER A O 1
ATOM 2934 N N . PRO A 1 393 ? 11.888 8.990 -33.395 1.00 78.06 393 PRO A N 1
ATOM 2935 C CA . PRO A 1 393 ? 12.191 9.946 -32.325 1.00 78.06 393 PRO A CA 1
ATOM 2936 C C . PRO A 1 393 ? 10.994 10.787 -31.884 1.00 78.06 393 PRO A C 1
ATOM 2938 O O . PRO A 1 393 ? 10.771 11.009 -30.695 1.00 78.06 393 PRO A O 1
ATOM 2941 N N . GLN A 1 394 ? 10.167 11.177 -32.851 1.00 78.44 394 GLN A N 1
ATOM 2942 C CA . GLN A 1 394 ? 8.915 11.893 -32.625 1.00 78.44 394 GLN A CA 1
ATOM 2943 C C . GLN A 1 394 ? 7.955 11.095 -31.743 1.00 78.44 394 GLN A C 1
ATOM 2945 O O . GLN A 1 394 ? 7.452 11.621 -30.751 1.00 78.44 394 GLN A O 1
ATOM 2950 N N . GLN A 1 395 ? 7.728 9.824 -32.085 1.00 86.50 395 GLN A N 1
ATOM 2951 C CA . GLN A 1 395 ? 6.856 8.943 -31.321 1.00 86.50 395 GLN A CA 1
ATOM 2952 C C . GLN A 1 395 ? 7.414 8.711 -29.917 1.00 86.50 395 GLN A C 1
ATOM 2954 O O . GLN A 1 395 ? 6.656 8.759 -28.957 1.00 86.50 395 GLN A O 1
ATOM 2959 N N . GLN A 1 396 ? 8.729 8.527 -29.768 1.00 86.12 396 GLN A N 1
ATOM 2960 C CA . GLN A 1 396 ? 9.321 8.295 -28.451 1.00 86.12 396 GLN A CA 1
ATOM 2961 C C . GLN A 1 396 ? 9.153 9.480 -27.499 1.00 86.12 396 GLN A C 1
ATOM 2963 O O . GLN A 1 396 ? 8.813 9.270 -26.334 1.00 86.12 396 GLN A O 1
ATOM 2968 N N . ILE A 1 397 ? 9.372 10.707 -27.982 1.00 84.12 397 ILE A N 1
ATOM 2969 C CA . ILE A 1 397 ? 9.189 11.913 -27.166 1.00 84.12 397 ILE A CA 1
ATOM 2970 C C . ILE A 1 397 ? 7.704 12.135 -26.871 1.00 84.12 397 ILE A C 1
ATOM 2972 O O . ILE A 1 397 ? 7.348 12.464 -25.741 1.00 84.12 397 ILE A O 1
ATOM 2976 N N . LEU A 1 398 ? 6.833 11.937 -27.864 1.00 88.19 398 LEU A N 1
ATOM 2977 C CA . LEU A 1 398 ? 5.391 12.077 -27.680 1.00 88.19 398 LEU A CA 1
ATOM 2978 C C . LEU A 1 398 ? 4.869 11.093 -26.624 1.00 88.19 398 LEU A C 1
ATOM 2980 O O . LEU A 1 398 ? 4.202 11.507 -25.679 1.00 88.19 398 LEU A O 1
ATOM 2984 N N . GLU A 1 399 ? 5.219 9.813 -26.750 1.00 92.25 399 GLU A N 1
ATOM 2985 C CA . GLU A 1 399 ? 4.864 8.770 -25.787 1.00 92.25 399 GLU A CA 1
ATOM 2986 C C . GLU A 1 399 ? 5.434 9.063 -24.399 1.00 92.25 399 GLU A C 1
ATOM 2988 O O . GLU A 1 399 ? 4.695 8.992 -23.422 1.00 92.25 399 GLU A O 1
ATOM 2993 N N . TYR A 1 400 ? 6.703 9.477 -24.300 1.00 88.88 400 TYR A N 1
ATOM 2994 C CA . TYR A 1 400 ? 7.321 9.872 -23.030 1.00 88.88 400 TYR A CA 1
ATOM 2995 C C . TYR A 1 400 ? 6.507 10.949 -22.303 1.00 88.88 400 TYR A C 1
ATOM 2997 O O . TYR A 1 400 ? 6.194 10.800 -21.119 1.00 88.88 400 TYR A O 1
ATOM 3005 N N . LEU A 1 401 ? 6.156 12.028 -23.010 1.00 88.50 401 LEU A N 1
ATOM 3006 C CA . LEU A 1 401 ? 5.420 13.152 -22.435 1.00 88.50 401 LEU A CA 1
ATOM 3007 C C . LEU A 1 401 ? 4.008 12.734 -22.020 1.00 88.50 401 LEU A C 1
ATOM 3009 O O . LEU A 1 401 ? 3.594 13.017 -20.896 1.00 88.50 401 LEU A O 1
ATOM 3013 N N . ILE A 1 402 ? 3.288 12.029 -22.897 1.00 93.44 402 ILE A N 1
ATOM 3014 C CA . ILE A 1 402 ? 1.921 11.567 -22.628 1.00 93.44 402 ILE A CA 1
ATOM 3015 C C . ILE A 1 402 ? 1.905 10.611 -21.432 1.00 93.44 402 ILE A C 1
ATOM 3017 O O . ILE A 1 402 ? 1.162 10.838 -20.476 1.00 93.44 402 ILE A O 1
ATOM 3021 N N . TYR A 1 403 ? 2.738 9.570 -21.451 1.00 94.50 403 TYR A N 1
ATOM 3022 C CA . TYR A 1 403 ? 2.791 8.571 -20.386 1.00 94.50 403 TYR A CA 1
ATOM 3023 C C . TYR A 1 403 ? 3.219 9.183 -19.057 1.00 94.50 403 TYR A C 1
ATOM 3025 O O . TYR A 1 403 ? 2.565 8.942 -18.043 1.00 94.50 403 TYR A O 1
ATOM 3033 N N . SER A 1 404 ? 4.242 10.040 -19.053 1.00 92.06 404 SER A N 1
ATOM 3034 C CA . SER A 1 404 ? 4.689 10.706 -17.828 1.00 92.06 404 SER A CA 1
ATOM 3035 C C . SER A 1 404 ? 3.590 11.571 -17.217 1.00 92.06 404 SER A C 1
ATOM 3037 O O . SER A 1 404 ? 3.327 11.458 -16.023 1.00 92.06 404 SER A O 1
ATOM 3039 N N . VAL A 1 405 ? 2.891 12.385 -18.018 1.00 91.62 405 VAL A N 1
ATOM 3040 C CA . VAL A 1 405 ? 1.787 13.221 -17.517 1.00 91.62 405 VAL A CA 1
ATOM 3041 C C . VAL A 1 405 ? 0.655 12.359 -16.961 1.00 91.62 405 VAL A C 1
ATOM 3043 O O . VAL A 1 405 ? 0.209 12.598 -15.839 1.00 91.62 405 VAL A O 1
ATOM 3046 N N . ILE A 1 406 ? 0.215 11.336 -17.702 1.00 95.50 406 ILE A N 1
ATOM 3047 C CA . ILE A 1 406 ? -0.885 10.457 -17.281 1.00 95.50 406 ILE A CA 1
ATOM 3048 C C . ILE A 1 406 ? -0.534 9.725 -15.983 1.00 95.50 406 ILE A C 1
ATOM 3050 O O . ILE A 1 406 ? -1.321 9.737 -15.032 1.00 95.50 406 ILE A O 1
ATOM 3054 N N . PHE A 1 407 ? 0.640 9.095 -15.912 1.00 95.06 407 PHE A N 1
ATOM 3055 C CA . PHE A 1 407 ? 1.006 8.272 -14.762 1.00 95.06 407 PHE A CA 1
ATOM 3056 C C . PHE A 1 407 ? 1.353 9.110 -13.533 1.00 95.06 407 PHE A C 1
ATOM 3058 O O . PHE A 1 407 ? 0.907 8.766 -12.438 1.00 95.06 407 PHE A O 1
ATOM 3065 N N . VAL A 1 408 ? 2.036 10.249 -13.684 1.00 91.81 408 VAL A N 1
ATOM 3066 C CA . VAL A 1 408 ? 2.282 11.169 -12.560 1.00 91.81 408 VAL A CA 1
ATOM 3067 C C . VAL A 1 408 ? 0.967 11.751 -12.039 1.00 91.81 408 VAL A C 1
ATOM 3069 O O . VAL A 1 408 ? 0.737 11.733 -10.830 1.00 91.81 408 VAL A O 1
ATOM 3072 N N . ALA A 1 409 ? 0.063 12.198 -12.918 1.00 92.19 409 ALA A N 1
ATOM 3073 C CA . ALA A 1 409 ? -1.247 12.701 -12.500 1.00 92.19 409 ALA A CA 1
ATOM 3074 C C . ALA A 1 409 ? -2.075 11.622 -11.781 1.00 92.19 409 ALA A C 1
ATOM 3076 O O . ALA A 1 409 ? -2.718 11.906 -10.769 1.00 92.19 409 ALA A O 1
ATOM 3077 N N . SER A 1 410 ? -2.021 10.375 -12.257 1.00 92.62 410 SER A N 1
ATOM 3078 C CA . SER A 1 410 ? -2.669 9.228 -11.614 1.00 92.62 410 SER A CA 1
ATOM 3079 C C . SER A 1 410 ? -2.086 8.931 -10.227 1.00 92.62 410 SER A C 1
ATOM 3081 O O . SER A 1 410 ? -2.845 8.731 -9.276 1.00 92.62 410 SER A O 1
ATOM 3083 N N . ILE A 1 411 ? -0.757 8.979 -10.064 1.00 91.38 411 ILE A N 1
ATOM 3084 C CA . ILE A 1 411 ? -0.095 8.827 -8.758 1.00 91.38 411 ILE A CA 1
ATOM 3085 C C . ILE A 1 411 ? -0.542 9.941 -7.811 1.00 91.38 411 ILE A C 1
ATOM 3087 O O . ILE A 1 411 ? -1.019 9.647 -6.716 1.00 91.38 411 ILE A O 1
ATOM 3091 N N . VAL A 1 412 ? -0.449 11.207 -8.233 1.00 89.75 412 VAL A N 1
ATOM 3092 C CA . VAL A 1 412 ? -0.849 12.368 -7.419 1.00 89.75 412 VAL A CA 1
ATOM 3093 C C . VAL A 1 412 ? -2.320 12.259 -7.018 1.00 89.75 412 VAL A C 1
ATOM 3095 O O . VAL A 1 412 ? -2.647 12.358 -5.836 1.00 89.75 412 VAL A O 1
ATOM 3098 N N . GLY A 1 413 ? -3.209 11.960 -7.967 1.00 89.69 413 GLY A N 1
ATOM 3099 C CA . GLY A 1 413 ? -4.631 11.758 -7.695 1.00 89.69 413 GLY A CA 1
ATOM 3100 C C . GLY A 1 413 ? -4.908 10.567 -6.771 1.00 89.69 413 GLY A C 1
ATOM 3101 O O . GLY A 1 413 ? -5.812 10.629 -5.935 1.00 89.69 413 GLY A O 1
ATOM 3102 N N . GLY A 1 414 ? -4.124 9.493 -6.884 1.00 86.94 414 GLY A N 1
ATOM 3103 C CA . GLY A 1 414 ? -4.194 8.323 -6.012 1.00 86.94 414 GLY A CA 1
ATOM 3104 C C . GLY A 1 414 ? -3.778 8.631 -4.574 1.00 86.94 414 GLY A C 1
ATOM 3105 O O . GLY A 1 414 ? -4.488 8.229 -3.652 1.00 86.94 414 GLY A O 1
ATOM 3106 N N . VAL A 1 415 ? -2.695 9.397 -4.388 1.00 85.19 415 VAL A N 1
ATOM 3107 C CA . VAL A 1 415 ? -2.238 9.881 -3.074 1.00 85.19 415 VAL A CA 1
ATOM 3108 C C . VAL A 1 415 ? -3.267 10.829 -2.457 1.00 85.19 415 VAL A C 1
ATOM 3110 O O . VAL A 1 415 ? -3.641 10.652 -1.301 1.00 85.19 415 VAL A O 1
ATOM 3113 N N . MET A 1 416 ? -3.768 11.805 -3.223 1.00 84.88 416 MET A N 1
ATOM 3114 C CA . MET A 1 416 ? -4.710 12.816 -2.721 1.00 84.88 416 MET A CA 1
ATOM 3115 C C . MET A 1 416 ? -6.050 12.229 -2.274 1.00 84.88 416 MET A C 1
ATOM 3117 O O . MET A 1 416 ? -6.663 12.733 -1.341 1.00 84.88 416 MET A O 1
ATOM 3121 N N . ARG A 1 417 ? -6.518 11.166 -2.929 1.00 83.12 417 ARG A N 1
ATOM 3122 C CA . ARG A 1 417 ? -7.799 10.519 -2.611 1.00 83.12 417 ARG A CA 1
ATOM 3123 C C . ARG A 1 417 ? -7.640 9.312 -1.671 1.00 83.12 417 ARG A C 1
ATOM 3125 O O . ARG A 1 417 ? -8.547 8.477 -1.629 1.00 83.12 417 ARG A O 1
ATOM 3132 N N . GLY A 1 418 ? -6.465 9.125 -1.069 1.00 65.44 418 GLY A N 1
ATOM 3133 C CA . GLY A 1 418 ? -5.984 7.852 -0.534 1.00 65.44 418 GLY A CA 1
ATOM 3134 C C . GLY A 1 418 ? -6.744 7.338 0.687 1.00 65.44 418 GLY A C 1
ATOM 3135 O O . GLY A 1 418 ? -6.390 7.677 1.805 1.00 65.44 418 GLY A O 1
ATOM 3136 N N . HIS A 1 419 ? -7.704 6.440 0.452 1.00 71.62 419 HIS A N 1
ATOM 3137 C CA . HIS A 1 419 ? -8.158 5.459 1.437 1.00 71.62 419 HIS A CA 1
ATOM 3138 C C . HIS A 1 419 ? -7.748 4.065 0.951 1.00 71.62 419 HIS A C 1
ATOM 3140 O O . HIS A 1 419 ? -8.184 3.617 -0.112 1.00 71.62 419 HIS A O 1
ATOM 3146 N N . TRP A 1 420 ? -6.844 3.416 1.680 1.00 79.88 420 TRP A N 1
ATOM 3147 C CA . TRP A 1 420 ? -6.416 2.039 1.457 1.00 79.88 420 TRP A CA 1
ATOM 3148 C C . TRP A 1 420 ? -7.205 1.175 2.425 1.00 79.88 420 TRP A C 1
ATOM 3150 O O . TRP A 1 420 ? -7.169 1.404 3.630 1.00 79.88 420 TRP A O 1
ATOM 3160 N N . THR A 1 421 ? -7.937 0.197 1.902 1.00 82.75 421 THR A N 1
ATOM 3161 C CA . THR A 1 421 ? -8.736 -0.688 2.754 1.00 82.75 421 THR A CA 1
ATOM 3162 C C . THR A 1 421 ? -7.838 -1.790 3.295 1.00 82.75 421 THR A C 1
ATOM 3164 O O . THR A 1 421 ? -7.155 -2.481 2.530 1.00 82.75 421 THR A O 1
ATOM 3167 N N . LEU A 1 422 ? -7.780 -1.912 4.621 1.00 85.19 422 LEU A N 1
ATOM 3168 C CA . LEU A 1 422 ? -7.066 -2.998 5.280 1.00 85.19 422 LEU A CA 1
ATOM 3169 C C . LEU A 1 422 ? -7.782 -4.311 4.957 1.00 85.19 422 LEU A C 1
ATOM 3171 O O . LEU A 1 422 ? -8.987 -4.424 5.157 1.00 85.19 422 LEU A O 1
ATOM 3175 N N . ARG A 1 423 ? -7.043 -5.285 4.428 1.00 82.44 423 ARG A N 1
ATOM 3176 C CA . ARG A 1 423 ? -7.557 -6.619 4.101 1.00 82.44 423 ARG A CA 1
ATOM 3177 C C . ARG A 1 423 ? -7.129 -7.649 5.138 1.00 82.44 423 ARG A C 1
ATOM 3179 O O . ARG A 1 423 ? -7.950 -8.451 5.548 1.00 82.44 423 ARG A O 1
ATOM 3186 N N . ALA A 1 424 ? -5.871 -7.613 5.570 1.00 79.19 424 ALA A N 1
ATOM 3187 C CA . ALA A 1 424 ? -5.366 -8.502 6.610 1.00 79.19 424 ALA A CA 1
ATOM 3188 C C . ALA A 1 424 ? -4.497 -7.718 7.600 1.00 79.19 424 ALA A C 1
ATOM 3190 O O . ALA A 1 424 ? -3.534 -7.076 7.166 1.00 79.19 424 ALA A O 1
ATOM 3191 N N . PRO A 1 425 ? -4.788 -7.757 8.913 1.00 84.06 425 PRO A N 1
ATOM 3192 C CA . PRO A 1 425 ? -3.940 -7.113 9.903 1.00 84.06 425 PRO A CA 1
ATOM 3193 C C . PRO A 1 425 ? -2.663 -7.928 10.136 1.00 84.06 425 PRO A C 1
ATOM 3195 O O . PRO A 1 425 ? -2.681 -9.168 10.104 1.00 84.06 425 PRO A O 1
ATOM 3198 N N . ALA A 1 426 ? -1.566 -7.213 10.399 1.00 83.69 426 ALA A N 1
ATOM 3199 C CA . ALA A 1 426 ? -0.310 -7.811 10.840 1.00 83.69 426 ALA A CA 1
ATOM 3200 C C . ALA A 1 426 ? -0.478 -8.487 12.208 1.00 83.69 426 ALA A C 1
ATOM 3202 O O . ALA A 1 426 ? -1.318 -8.081 13.014 1.00 83.69 426 ALA A O 1
ATOM 3203 N N . ARG A 1 427 ? 0.343 -9.504 12.475 1.00 80.50 427 ARG A N 1
ATOM 3204 C CA . ARG A 1 427 ? 0.499 -10.094 13.804 1.00 80.50 427 ARG A CA 1
ATOM 3205 C C . ARG A 1 427 ? 1.041 -9.040 14.767 1.00 80.50 427 ARG A C 1
ATOM 3207 O O . ARG A 1 427 ? 1.768 -8.129 14.368 1.00 80.50 427 ARG A O 1
ATOM 3214 N N . ASP A 1 428 ? 0.654 -9.189 16.027 1.00 61.56 428 ASP A N 1
ATOM 3215 C CA . ASP A 1 428 ? 0.961 -8.246 17.092 1.00 61.56 428 ASP A CA 1
ATOM 3216 C C . ASP A 1 428 ? 2.467 -7.941 17.205 1.00 61.56 428 ASP A C 1
ATOM 3218 O O . ASP A 1 428 ? 3.307 -8.770 16.840 1.00 61.56 428 ASP A O 1
ATOM 3222 N N . LYS A 1 429 ? 2.800 -6.732 17.681 1.00 54.94 429 LYS A N 1
ATOM 3223 C CA . LYS A 1 429 ? 4.103 -6.036 17.546 1.00 54.94 429 LYS A CA 1
ATOM 3224 C C . LYS A 1 429 ? 5.268 -6.661 18.339 1.00 54.94 429 LYS A C 1
ATOM 3226 O O . LYS A 1 429 ? 6.089 -5.933 18.906 1.00 54.94 429 LYS A O 1
ATOM 3231 N N . SER A 1 430 ? 5.409 -7.984 18.351 1.00 58.94 430 SER A N 1
ATOM 3232 C CA . SER A 1 430 ? 6.611 -8.651 18.848 1.00 58.94 430 SER A CA 1
ATOM 3233 C C . SER A 1 430 ? 7.848 -8.033 18.194 1.00 58.94 430 SER A C 1
ATOM 3235 O O . SER A 1 430 ? 8.006 -7.974 16.969 1.00 58.94 430 SER A O 1
ATOM 3237 N N . SER A 1 431 ? 8.744 -7.515 19.033 1.00 61.97 431 SER A N 1
ATOM 3238 C CA . SER A 1 431 ? 9.962 -6.843 18.587 1.00 61.97 431 SER A CA 1
ATOM 3239 C C . SER A 1 431 ? 10.954 -7.775 17.910 1.00 61.97 431 SER A C 1
ATOM 3241 O O . SER A 1 431 ? 11.821 -7.293 17.177 1.00 61.97 431 SER A O 1
ATOM 3243 N N . LYS A 1 432 ? 10.780 -9.088 18.066 1.00 82.62 432 LYS A N 1
ATOM 3244 C CA . LYS A 1 432 ? 11.665 -10.107 17.514 1.00 82.62 432 LYS A CA 1
ATOM 3245 C C . LYS A 1 432 ? 11.141 -10.583 16.158 1.00 82.62 432 LYS A C 1
ATOM 3247 O O . LYS A 1 432 ? 9.939 -10.769 15.984 1.00 82.62 432 LYS A O 1
ATOM 3252 N N . MET A 1 433 ? 12.040 -10.707 15.183 1.00 85.19 433 MET A N 1
ATOM 3253 C CA . MET A 1 433 ? 11.750 -11.424 13.940 1.00 85.19 433 MET A CA 1
ATOM 3254 C C . MET A 1 433 ? 11.700 -12.920 14.238 1.00 85.19 433 MET A C 1
ATOM 3256 O O . MET A 1 433 ? 12.481 -13.409 15.057 1.00 85.19 433 MET A O 1
ATOM 3260 N N . SER A 1 434 ? 10.809 -13.646 13.570 1.00 89.00 434 SER A N 1
ATOM 3261 C CA . SER A 1 434 ? 10.881 -15.110 13.589 1.00 89.00 434 SER A CA 1
ATOM 3262 C C . SER A 1 434 ? 12.138 -15.598 12.856 1.00 89.00 434 SER A C 1
ATOM 3264 O O . SER A 1 434 ? 12.698 -14.886 12.021 1.00 89.00 434 SER A O 1
ATOM 3266 N N . LEU A 1 435 ? 12.576 -16.832 13.128 1.00 89.81 435 LEU A N 1
ATOM 3267 C CA . LEU A 1 435 ? 13.724 -17.426 12.431 1.00 89.81 435 LEU A CA 1
ATOM 3268 C C . LEU A 1 435 ? 13.514 -17.462 10.906 1.00 89.81 435 LEU A C 1
ATOM 3270 O O . LEU A 1 435 ? 14.440 -17.182 10.153 1.00 89.81 435 LEU A O 1
ATOM 3274 N N . ILE A 1 436 ? 12.288 -17.752 10.457 1.00 89.06 436 ILE A N 1
ATOM 3275 C CA . ILE A 1 436 ? 11.929 -17.796 9.032 1.00 89.06 436 ILE A CA 1
ATOM 3276 C C . ILE A 1 436 ? 12.009 -16.396 8.410 1.00 89.06 436 ILE A C 1
ATOM 3278 O O . ILE A 1 436 ? 12.554 -16.234 7.320 1.00 89.06 436 ILE A O 1
ATOM 3282 N N . GLU A 1 437 ? 11.510 -15.370 9.107 1.00 88.38 437 GLU A N 1
ATOM 3283 C CA . GLU A 1 437 ? 11.622 -13.975 8.660 1.00 88.38 437 GLU A CA 1
ATOM 3284 C C . GLU A 1 437 ? 13.082 -13.535 8.555 1.00 88.38 437 GLU A C 1
ATOM 3286 O O . GLU A 1 437 ? 13.464 -12.935 7.553 1.00 88.38 437 GLU A O 1
ATOM 3291 N N . LEU A 1 438 ? 13.896 -13.851 9.566 1.00 90.81 438 LEU A N 1
ATOM 3292 C CA . LEU A 1 438 ? 15.316 -13.516 9.585 1.00 90.81 438 LEU A CA 1
ATOM 3293 C C . LEU A 1 438 ? 16.069 -14.217 8.450 1.00 90.81 438 LEU A C 1
ATOM 3295 O O . LEU A 1 438 ? 16.887 -13.587 7.780 1.00 90.81 438 LEU A O 1
ATOM 3299 N N . LEU A 1 439 ? 15.775 -15.497 8.206 1.00 91.06 439 LEU A N 1
ATOM 3300 C CA . LEU A 1 439 ? 16.370 -16.256 7.111 1.00 91.06 439 LEU A CA 1
ATOM 3301 C C . LEU A 1 439 ? 16.005 -15.633 5.758 1.00 91.06 439 LEU A C 1
ATOM 3303 O O . LEU A 1 439 ? 16.896 -15.354 4.960 1.00 91.06 439 LEU A O 1
ATOM 3307 N N . ASN A 1 440 ? 14.724 -15.330 5.528 1.00 88.81 440 ASN A N 1
ATOM 3308 C CA . ASN A 1 440 ? 14.272 -14.686 4.294 1.00 88.81 440 ASN A CA 1
ATOM 3309 C C . ASN A 1 440 ? 14.886 -13.295 4.101 1.00 88.81 440 ASN A C 1
ATOM 3311 O O . ASN A 1 440 ? 15.332 -12.973 2.999 1.00 88.81 440 ASN A O 1
ATOM 3315 N N . ALA A 1 441 ? 14.947 -12.482 5.159 1.00 89.19 441 ALA A N 1
ATOM 3316 C CA . ALA A 1 441 ? 15.590 -11.172 5.128 1.00 89.19 441 ALA A CA 1
ATOM 3317 C C . ALA A 1 441 ? 17.071 -11.297 4.752 1.00 89.19 441 ALA A C 1
ATOM 3319 O O . ALA A 1 441 ? 17.558 -10.567 3.888 1.00 89.19 441 ALA A O 1
ATOM 3320 N N . THR A 1 442 ? 17.769 -12.260 5.354 1.00 91.38 442 THR A N 1
ATOM 3321 C CA . THR A 1 442 ? 19.192 -12.514 5.108 1.00 91.38 442 THR A CA 1
ATOM 3322 C C . THR A 1 442 ? 19.427 -12.976 3.674 1.00 91.38 442 THR A C 1
ATOM 3324 O O . THR A 1 442 ? 20.239 -12.374 2.980 1.00 91.38 442 THR A O 1
ATOM 3327 N N . ILE A 1 443 ? 18.675 -13.971 3.191 1.00 91.06 443 ILE A N 1
ATOM 3328 C CA . ILE A 1 443 ? 18.782 -14.480 1.814 1.00 91.06 443 ILE A CA 1
ATOM 3329 C C . ILE A 1 443 ? 18.497 -13.366 0.802 1.00 91.06 443 ILE A C 1
ATOM 3331 O O . ILE A 1 443 ? 19.301 -13.145 -0.099 1.00 91.06 443 ILE A O 1
ATOM 3335 N N . THR A 1 444 ? 17.404 -12.616 0.981 1.00 88.44 444 THR A N 1
ATOM 3336 C CA . THR A 1 444 ? 17.043 -11.500 0.086 1.00 88.44 444 THR A CA 1
ATOM 3337 C C . THR A 1 444 ? 18.141 -10.432 0.074 1.00 88.44 444 THR A C 1
ATOM 3339 O O . THR A 1 444 ? 18.521 -9.934 -0.980 1.00 88.44 444 THR A O 1
ATOM 3342 N N . THR A 1 445 ? 18.713 -10.112 1.239 1.00 89.44 445 THR A N 1
ATOM 3343 C CA . THR A 1 445 ? 19.806 -9.133 1.350 1.00 89.44 445 THR A CA 1
ATOM 3344 C C . THR A 1 445 ? 21.082 -9.627 0.673 1.00 89.44 445 THR A C 1
ATOM 3346 O O . THR A 1 445 ? 21.735 -8.857 -0.025 1.00 89.44 445 THR A O 1
ATOM 3349 N N . LEU A 1 446 ? 21.434 -10.905 0.840 1.00 88.50 446 LEU A N 1
ATOM 3350 C CA . LEU A 1 446 ? 22.595 -11.508 0.185 1.00 88.50 446 LEU A CA 1
ATOM 3351 C C . LEU A 1 446 ? 22.433 -11.550 -1.336 1.00 88.50 446 LEU A C 1
ATOM 3353 O O . LEU A 1 446 ? 23.401 -11.294 -2.042 1.00 88.50 446 LEU A O 1
ATOM 3357 N N . LEU A 1 447 ? 21.227 -11.814 -1.845 1.00 88.19 447 LEU A N 1
ATOM 3358 C CA . LEU A 1 447 ? 20.941 -11.772 -3.281 1.00 88.19 447 LEU A CA 1
ATOM 3359 C C . LEU A 1 447 ? 21.032 -10.349 -3.837 1.00 88.19 447 LEU A C 1
ATOM 3361 O O . LEU A 1 447 ? 21.683 -10.153 -4.864 1.00 88.19 447 LEU A O 1
ATOM 3365 N N . ALA A 1 448 ? 20.481 -9.360 -3.123 1.00 85.50 448 ALA A N 1
ATOM 3366 C CA . ALA A 1 448 ? 20.580 -7.947 -3.486 1.00 85.50 448 ALA A CA 1
ATOM 3367 C C . ALA A 1 448 ? 22.040 -7.459 -3.500 1.00 85.50 448 ALA A C 1
ATOM 3369 O O . ALA A 1 448 ? 22.489 -6.848 -4.470 1.00 85.50 448 ALA A O 1
ATOM 3370 N N . LEU A 1 449 ? 22.808 -7.766 -2.448 1.00 85.00 449 LEU A N 1
ATOM 3371 C CA . LEU A 1 449 ? 24.239 -7.458 -2.384 1.00 85.00 449 LEU A CA 1
ATOM 3372 C C . LEU A 1 449 ? 25.018 -8.215 -3.458 1.00 85.00 449 LEU A C 1
ATOM 3374 O O . LEU A 1 449 ? 25.884 -7.630 -4.097 1.00 85.00 449 LEU A O 1
ATOM 3378 N N . GLY A 1 450 ? 24.682 -9.482 -3.699 1.00 83.25 450 GLY A N 1
ATOM 3379 C CA . GLY A 1 450 ? 25.260 -10.299 -4.759 1.00 83.25 450 GLY A CA 1
ATOM 3380 C C . GLY A 1 450 ? 25.072 -9.659 -6.129 1.00 83.25 450 GLY A C 1
ATOM 3381 O O . GLY A 1 450 ? 26.051 -9.507 -6.852 1.00 83.25 450 GLY A O 1
ATOM 3382 N N . ALA A 1 451 ? 23.861 -9.191 -6.449 1.00 81.75 451 ALA A N 1
ATOM 3383 C CA . ALA A 1 451 ? 23.573 -8.480 -7.692 1.00 81.75 451 ALA A CA 1
ATOM 3384 C C . ALA A 1 451 ? 24.435 -7.213 -7.830 1.00 81.75 451 ALA A C 1
ATOM 3386 O O . ALA A 1 451 ? 25.078 -7.011 -8.860 1.00 81.75 451 ALA A O 1
ATOM 3387 N N . ILE A 1 452 ? 24.508 -6.393 -6.774 1.00 82.62 452 ILE A N 1
ATOM 3388 C CA . ILE A 1 452 ? 25.304 -5.156 -6.758 1.00 82.62 452 ILE A CA 1
ATOM 3389 C C . ILE A 1 452 ? 26.796 -5.462 -6.925 1.00 82.62 452 ILE A C 1
ATOM 3391 O O . ILE A 1 452 ? 27.443 -4.897 -7.809 1.00 82.62 452 ILE A O 1
ATOM 3395 N N . CYS A 1 453 ? 27.352 -6.343 -6.092 1.00 82.12 453 CYS A N 1
ATOM 3396 C CA . CYS A 1 453 ? 28.771 -6.683 -6.082 1.00 82.12 453 CYS A CA 1
ATOM 3397 C C . CYS A 1 453 ? 29.193 -7.339 -7.393 1.00 82.12 453 CYS A C 1
ATOM 3399 O O . CYS A 1 453 ? 30.191 -6.928 -7.980 1.00 82.12 453 CYS A O 1
ATOM 3401 N N . TYR A 1 454 ? 28.424 -8.317 -7.870 1.00 79.56 454 TYR A N 1
ATOM 3402 C CA . TYR A 1 454 ? 28.722 -9.029 -9.103 1.00 79.56 454 TYR A CA 1
ATOM 3403 C C . TYR A 1 454 ? 28.690 -8.080 -10.305 1.00 79.56 454 TYR A C 1
ATOM 3405 O O . TYR A 1 454 ? 29.672 -8.000 -11.040 1.00 79.56 454 TYR A O 1
ATOM 3413 N N . LYS A 1 455 ? 27.623 -7.284 -10.472 1.00 77.25 455 LYS A N 1
ATOM 3414 C CA . LYS A 1 455 ? 27.523 -6.359 -11.613 1.00 77.25 455 LYS A CA 1
ATOM 3415 C C . LYS A 1 455 ? 28.580 -5.257 -11.553 1.00 77.25 455 LYS A C 1
ATOM 3417 O O . LYS A 1 455 ? 29.218 -4.976 -12.568 1.00 77.25 455 LYS A O 1
ATOM 3422 N N . SER A 1 456 ? 28.862 -4.721 -10.364 1.00 77.06 456 SER A N 1
ATOM 3423 C CA . SER A 1 456 ? 29.957 -3.760 -10.172 1.00 77.06 456 SER A CA 1
ATOM 3424 C C . SER A 1 456 ? 31.317 -4.372 -10.520 1.00 77.06 456 SER A C 1
ATOM 3426 O O . SER A 1 456 ? 32.111 -3.740 -11.210 1.00 77.06 456 SER A O 1
ATOM 3428 N N . ALA A 1 457 ? 31.581 -5.615 -10.106 1.00 77.56 457 ALA A N 1
ATOM 3429 C CA . ALA A 1 457 ? 32.819 -6.320 -10.426 1.00 77.56 457 ALA A CA 1
ATOM 3430 C C . ALA A 1 457 ? 32.950 -6.589 -11.931 1.00 77.56 457 ALA A C 1
ATOM 3432 O O . ALA A 1 457 ? 34.008 -6.321 -12.495 1.00 77.56 457 ALA A O 1
ATOM 3433 N N . THR A 1 458 ? 31.881 -7.032 -12.604 1.00 72.50 458 THR A N 1
ATOM 3434 C CA . THR A 1 458 ? 31.899 -7.224 -14.064 1.00 72.50 458 THR A CA 1
ATOM 3435 C C . THR A 1 458 ? 32.147 -5.918 -14.813 1.00 72.50 458 THR A C 1
ATOM 3437 O O . THR A 1 458 ? 32.929 -5.907 -15.757 1.00 72.50 458 THR A O 1
ATOM 3440 N N . ALA A 1 459 ? 31.574 -4.801 -14.349 1.00 71.56 459 ALA A N 1
ATOM 3441 C CA . ALA A 1 459 ? 31.833 -3.486 -14.925 1.00 71.56 459 ALA A CA 1
ATOM 3442 C C . ALA A 1 459 ? 33.282 -3.023 -14.691 1.00 71.56 459 ALA A C 1
ATOM 3444 O O . ALA A 1 459 ? 33.860 -2.350 -15.536 1.00 71.56 459 ALA A O 1
ATOM 3445 N N . ILE A 1 460 ? 33.899 -3.372 -13.558 1.00 75.75 460 ILE A N 1
ATOM 3446 C CA . ILE A 1 460 ? 35.314 -3.065 -13.289 1.00 75.75 460 ILE A CA 1
ATOM 3447 C C . ILE A 1 460 ? 36.246 -3.931 -14.150 1.00 75.75 460 ILE A C 1
ATOM 3449 O O . ILE A 1 460 ? 37.253 -3.429 -14.648 1.00 75.75 460 ILE A O 1
ATOM 3453 N N . LEU A 1 461 ? 35.933 -5.217 -14.323 1.00 71.31 461 LEU A N 1
ATOM 3454 C CA . LEU A 1 461 ? 36.734 -6.136 -15.135 1.00 71.31 461 LEU A CA 1
ATOM 3455 C C . LEU A 1 461 ? 36.682 -5.769 -16.618 1.00 71.31 461 LEU A C 1
ATOM 3457 O O . LEU A 1 461 ? 37.735 -5.662 -17.241 1.00 71.31 461 LEU A O 1
ATOM 3461 N N . ALA A 1 462 ? 35.493 -5.477 -17.146 1.00 66.81 462 ALA A N 1
ATOM 3462 C CA . ALA A 1 462 ? 35.331 -5.043 -18.530 1.00 66.81 462 ALA A CA 1
ATOM 3463 C C . ALA A 1 462 ? 36.114 -3.742 -18.820 1.00 66.81 462 ALA A C 1
ATOM 3465 O O . ALA A 1 462 ? 36.853 -3.684 -19.806 1.00 66.81 462 ALA A O 1
ATOM 3466 N N . ARG A 1 463 ? 36.128 -2.780 -17.879 1.00 68.88 463 ARG A N 1
ATOM 3467 C CA . ARG A 1 463 ? 37.002 -1.588 -17.948 1.00 68.88 463 ARG A CA 1
ATOM 3468 C C . ARG A 1 463 ? 38.488 -1.927 -18.026 1.00 68.88 463 ARG A C 1
ATOM 3470 O O . ARG A 1 463 ? 39.241 -1.231 -18.703 1.00 68.88 463 ARG A O 1
ATOM 3477 N N . ARG A 1 464 ? 38.939 -2.939 -17.278 1.00 73.69 464 ARG A N 1
ATOM 3478 C CA . ARG A 1 464 ? 40.360 -3.312 -17.196 1.00 73.69 464 ARG A CA 1
ATOM 3479 C C . ARG A 1 464 ? 40.852 -3.976 -18.479 1.00 73.69 464 ARG A C 1
ATOM 3481 O O . ARG A 1 464 ? 42.008 -3.791 -18.843 1.00 73.69 464 ARG A O 1
ATOM 3488 N N . GLU A 1 465 ? 39.993 -4.737 -19.143 1.00 74.38 465 GLU A N 1
ATOM 3489 C CA . GLU A 1 465 ? 40.329 -5.485 -20.359 1.00 74.38 465 GLU A CA 1
ATOM 3490 C C . GLU A 1 465 ? 40.306 -4.623 -21.631 1.00 74.38 465 GLU A C 1
ATOM 3492 O O . GLU A 1 465 ? 40.613 -5.116 -22.712 1.00 74.38 465 GLU A O 1
ATOM 3497 N N . GLY A 1 466 ? 39.977 -3.330 -21.526 1.00 61.66 466 GLY A N 1
ATOM 3498 C CA . GLY A 1 466 ? 39.956 -2.420 -22.675 1.00 61.66 466 GLY A CA 1
ATOM 3499 C C . GLY A 1 466 ? 38.854 -2.735 -23.694 1.00 61.66 466 GLY A C 1
ATOM 3500 O O . GLY A 1 466 ? 38.857 -2.163 -24.782 1.00 61.66 466 GLY A O 1
ATOM 3501 N N . LEU A 1 467 ? 37.907 -3.615 -23.347 1.00 58.34 467 LEU A N 1
ATOM 3502 C CA . LEU A 1 467 ? 36.677 -3.854 -24.099 1.00 58.34 467 LEU A CA 1
ATOM 3503 C C . LEU A 1 467 ? 35.825 -2.579 -24.015 1.00 58.34 467 LEU A C 1
ATOM 3505 O O . LEU A 1 467 ? 35.239 -2.255 -22.986 1.00 58.34 467 LEU A O 1
ATOM 3509 N N . SER A 1 468 ? 35.847 -1.798 -25.089 1.00 49.56 468 SER A N 1
ATOM 3510 C CA . SER A 1 468 ? 35.398 -0.409 -25.147 1.00 49.56 468 SER A CA 1
ATOM 3511 C C . SER A 1 468 ? 33.936 -0.168 -24.720 1.00 49.56 468 SER A C 1
ATOM 3513 O O . SER A 1 468 ? 32.990 -0.774 -25.223 1.00 49.56 468 SER A O 1
ATOM 3515 N N . SER A 1 469 ? 33.807 0.798 -23.799 1.00 52.97 469 SER A N 1
ATOM 3516 C CA . SER A 1 469 ? 32.732 1.765 -23.477 1.00 52.97 469 SER A CA 1
ATOM 3517 C C . SER A 1 469 ? 31.265 1.329 -23.339 1.00 52.97 469 SER A C 1
ATOM 3519 O O . SER A 1 469 ? 30.589 1.843 -22.450 1.00 52.97 469 SER A O 1
ATOM 3521 N N . SER A 1 470 ? 30.742 0.420 -24.156 1.00 50.53 470 SER A N 1
ATOM 3522 C CA . SER A 1 470 ? 29.301 0.122 -24.215 1.00 50.53 470 SER A CA 1
ATOM 3523 C C . SER A 1 470 ? 28.881 -1.001 -23.264 1.00 50.53 470 SER A C 1
ATOM 3525 O O . SER A 1 470 ? 27.856 -0.890 -22.591 1.00 50.53 470 SER A O 1
ATOM 3527 N N . ALA A 1 471 ? 29.701 -2.048 -23.130 1.00 49.47 471 ALA A N 1
ATOM 3528 C CA . ALA A 1 471 ? 29.447 -3.166 -22.219 1.00 49.47 471 ALA A CA 1
ATOM 3529 C C . ALA A 1 471 ? 29.532 -2.750 -20.735 1.00 49.47 471 ALA A C 1
ATOM 3531 O O . ALA A 1 471 ? 28.726 -3.209 -19.925 1.00 49.47 471 ALA A O 1
ATOM 3532 N N . ASP A 1 472 ? 30.444 -1.829 -20.400 1.00 53.62 472 ASP A N 1
ATOM 3533 C CA . ASP A 1 472 ? 30.624 -1.253 -19.056 1.00 53.62 472 ASP A CA 1
ATOM 3534 C C . ASP A 1 472 ? 29.395 -0.472 -18.579 1.00 53.62 472 ASP A C 1
ATOM 3536 O O . ASP A 1 472 ? 28.962 -0.564 -17.422 1.00 53.62 472 ASP A O 1
ATOM 3540 N N . VAL A 1 473 ? 28.846 0.326 -19.496 1.00 55.34 473 VAL A N 1
ATOM 3541 C CA . VAL A 1 473 ? 27.643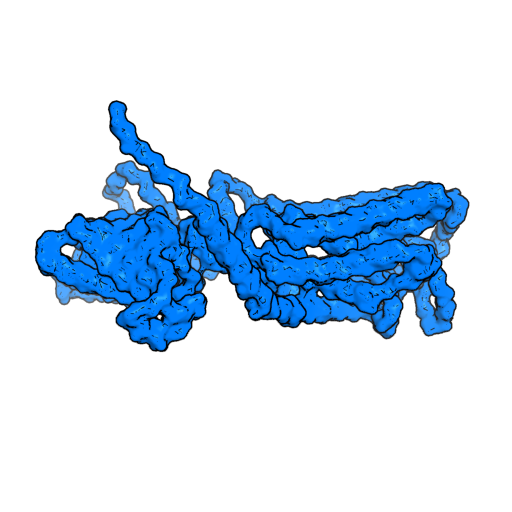 1.130 -19.294 1.00 55.34 473 VAL A CA 1
ATOM 3542 C C . VAL A 1 473 ? 26.466 0.163 -19.155 1.00 55.34 473 VAL A C 1
ATOM 3544 O O . VAL A 1 473 ? 25.793 0.171 -18.125 1.00 55.34 473 VAL A O 1
ATOM 3547 N N . LEU A 1 474 ? 26.296 -0.778 -20.091 1.00 57.75 474 LEU A N 1
ATOM 3548 C CA . LEU A 1 474 ? 25.225 -1.778 -20.045 1.00 57.75 474 LEU A CA 1
ATOM 3549 C C . LEU A 1 474 ? 25.192 -2.547 -18.713 1.00 57.75 474 LEU A C 1
ATOM 3551 O O . LEU A 1 474 ? 24.130 -2.662 -18.108 1.00 57.75 474 LEU A O 1
ATOM 3555 N N . ALA A 1 475 ? 26.346 -3.026 -18.231 1.00 59.09 475 ALA A N 1
ATOM 3556 C CA . ALA A 1 475 ? 26.453 -3.823 -17.007 1.00 59.09 475 ALA A CA 1
ATOM 3557 C C . ALA A 1 475 ? 26.074 -3.038 -15.741 1.00 59.09 475 ALA A C 1
ATOM 3559 O O . ALA A 1 475 ? 25.422 -3.583 -14.849 1.00 59.09 475 ALA A O 1
ATOM 3560 N N . THR A 1 476 ? 26.437 -1.753 -15.673 1.00 61.59 476 THR A N 1
ATOM 3561 C CA . THR A 1 476 ? 26.133 -0.894 -14.516 1.00 61.59 476 THR A CA 1
ATOM 3562 C C . THR A 1 476 ? 24.655 -0.493 -14.498 1.00 61.59 476 THR A C 1
ATOM 3564 O O . THR A 1 476 ? 24.013 -0.502 -13.449 1.00 61.59 476 THR A O 1
ATOM 3567 N N . TRP A 1 477 ? 24.077 -0.202 -15.666 1.00 66.81 477 TRP A N 1
ATOM 3568 C CA . TRP A 1 477 ? 22.677 0.220 -15.790 1.00 66.81 477 TRP A CA 1
ATOM 3569 C C . TRP A 1 477 ? 21.684 -0.941 -15.773 1.00 66.81 477 TRP A C 1
ATOM 3571 O O . TRP A 1 477 ? 20.505 -0.738 -15.484 1.00 66.81 477 TRP A O 1
ATOM 3581 N N . PHE A 1 478 ? 22.159 -2.172 -15.968 1.00 67.94 478 PHE A N 1
ATOM 3582 C CA . PHE A 1 478 ? 21.383 -3.391 -15.747 1.00 67.94 478 PHE A CA 1
ATOM 3583 C C . PHE A 1 478 ? 20.853 -3.500 -14.303 1.00 67.94 478 PHE A C 1
ATOM 3585 O O . PHE A 1 478 ? 19.809 -4.109 -14.070 1.00 67.94 478 PHE A O 1
ATOM 3592 N N . LEU A 1 479 ? 21.501 -2.848 -13.325 1.00 68.81 479 LEU A N 1
ATOM 3593 C CA . LEU A 1 479 ? 21.002 -2.754 -11.945 1.00 68.81 479 LEU A CA 1
ATOM 3594 C C . LEU A 1 479 ? 19.684 -1.972 -11.823 1.00 68.81 479 LEU A C 1
ATOM 3596 O O . LEU A 1 479 ? 18.971 -2.138 -10.839 1.00 68.81 479 LEU A O 1
ATOM 3600 N N . LEU A 1 480 ? 19.331 -1.147 -12.814 1.00 77.94 480 LEU A N 1
ATOM 3601 C CA . LEU A 1 480 ? 18.044 -0.446 -12.850 1.00 77.94 480 LEU A CA 1
ATOM 3602 C C . LEU A 1 480 ? 16.914 -1.281 -13.448 1.00 77.94 480 LEU A C 1
ATOM 3604 O O . LEU A 1 480 ? 15.780 -0.801 -13.530 1.00 77.94 480 LEU A O 1
ATOM 3608 N N . GLN A 1 481 ? 17.185 -2.523 -13.857 1.00 83.44 481 GLN A N 1
ATOM 3609 C CA . GLN A 1 481 ? 16.097 -3.429 -14.185 1.00 83.44 481 GLN A CA 1
ATOM 3610 C C . GLN A 1 481 ? 15.153 -3.566 -12.980 1.00 83.44 481 GLN A C 1
ATOM 3612 O O . GLN A 1 481 ? 15.619 -3.674 -11.840 1.00 83.44 481 GLN A O 1
ATOM 3617 N N . PRO A 1 482 ? 13.826 -3.575 -13.207 1.00 87.06 482 PRO A N 1
ATOM 3618 C CA . PRO A 1 482 ? 12.856 -3.576 -12.120 1.00 87.06 482 PRO A CA 1
ATOM 3619 C C . PRO A 1 482 ? 13.064 -4.696 -11.099 1.00 87.06 482 PRO A C 1
ATOM 3621 O O . PRO A 1 482 ? 12.872 -4.455 -9.914 1.00 87.06 482 PRO A O 1
ATOM 3624 N N . CYS A 1 483 ? 13.489 -5.892 -11.521 1.00 88.38 483 CYS A N 1
ATOM 3625 C CA . CYS A 1 483 ? 13.757 -7.017 -10.621 1.00 88.38 483 CYS A CA 1
ATOM 3626 C C . CYS A 1 483 ? 14.826 -6.687 -9.567 1.00 88.38 483 CYS A C 1
ATOM 3628 O O . CYS A 1 483 ? 14.562 -6.841 -8.378 1.00 88.38 483 CYS A O 1
ATOM 3630 N N . HIS A 1 484 ? 15.975 -6.133 -9.963 1.00 87.88 484 HIS A N 1
ATOM 3631 C CA . HIS A 1 484 ? 17.034 -5.743 -9.026 1.00 87.88 484 HIS A CA 1
ATOM 3632 C C . HIS A 1 484 ? 16.589 -4.606 -8.100 1.00 87.88 484 HIS A C 1
ATOM 3634 O O . HIS A 1 484 ? 16.835 -4.654 -6.893 1.00 87.88 484 HIS A O 1
ATOM 3640 N N . VAL A 1 485 ? 15.882 -3.606 -8.640 1.00 89.12 485 VAL A N 1
ATOM 3641 C CA . VAL A 1 485 ? 15.319 -2.508 -7.837 1.00 89.12 485 VAL A CA 1
ATOM 3642 C C . VAL A 1 485 ? 14.332 -3.051 -6.805 1.00 89.12 485 VAL A C 1
ATOM 3644 O O . VAL A 1 485 ? 14.379 -2.651 -5.642 1.00 89.12 485 VAL A O 1
ATOM 3647 N N . PHE A 1 486 ? 13.475 -3.996 -7.194 1.00 90.44 486 PHE A N 1
ATOM 3648 C CA . PHE A 1 486 ? 12.557 -4.660 -6.277 1.00 90.44 486 PHE A CA 1
ATOM 3649 C C . PHE A 1 486 ? 13.273 -5.559 -5.270 1.00 90.44 486 PHE A C 1
ATOM 3651 O O . PHE A 1 486 ? 12.843 -5.596 -4.123 1.00 90.44 486 PHE A O 1
ATOM 3658 N N . CYS A 1 487 ? 14.375 -6.217 -5.633 1.00 89.56 487 CYS A N 1
ATOM 3659 C CA . CYS A 1 487 ? 15.170 -7.026 -4.705 1.00 89.56 487 CYS A CA 1
ATOM 3660 C C . CYS A 1 487 ? 15.802 -6.158 -3.617 1.00 89.56 487 CYS A C 1
ATOM 3662 O O . CYS A 1 487 ? 15.631 -6.421 -2.424 1.00 89.56 487 CYS A O 1
ATOM 3664 N N . ILE A 1 488 ? 16.424 -5.047 -4.014 1.00 88.62 488 ILE A N 1
ATOM 3665 C CA . ILE A 1 488 ? 16.977 -4.059 -3.082 1.00 88.62 488 ILE A CA 1
ATOM 3666 C C . ILE A 1 488 ? 15.861 -3.461 -2.216 1.00 88.62 488 ILE A C 1
ATOM 3668 O O . ILE A 1 488 ? 15.999 -3.385 -0.994 1.00 88.62 488 ILE A O 1
ATOM 3672 N N . ALA A 1 489 ? 14.732 -3.070 -2.816 1.00 89.69 489 ALA A N 1
ATOM 3673 C CA . ALA A 1 489 ? 13.597 -2.524 -2.078 1.00 89.69 489 ALA A CA 1
ATOM 3674 C C . ALA A 1 489 ? 13.025 -3.537 -1.078 1.00 89.69 489 ALA A C 1
ATOM 3676 O O . ALA A 1 489 ? 12.736 -3.168 0.058 1.00 89.69 489 ALA A O 1
ATOM 3677 N N . LEU A 1 490 ? 12.903 -4.810 -1.462 1.00 90.19 490 LEU A N 1
ATOM 3678 C CA . LEU A 1 490 ? 12.410 -5.875 -0.597 1.00 90.19 490 LEU A CA 1
ATOM 3679 C C . LEU A 1 490 ? 13.382 -6.148 0.556 1.00 90.19 490 LEU A C 1
ATOM 3681 O O . LEU A 1 490 ? 12.940 -6.261 1.698 1.00 90.19 490 LEU A O 1
ATOM 3685 N N . ALA A 1 491 ? 14.694 -6.161 0.296 1.00 90.00 491 ALA A N 1
ATOM 3686 C CA . ALA A 1 491 ? 15.713 -6.242 1.341 1.00 90.00 491 ALA A CA 1
ATOM 3687 C C . ALA A 1 491 ? 15.574 -5.083 2.346 1.00 90.00 491 ALA A C 1
ATOM 3689 O O . ALA A 1 491 ? 15.515 -5.313 3.553 1.00 90.00 491 ALA A O 1
ATOM 3690 N N . VAL A 1 492 ? 15.423 -3.841 1.871 1.00 89.56 492 VAL A N 1
ATOM 3691 C CA . VAL A 1 492 ? 15.178 -2.677 2.744 1.00 89.56 492 VAL A CA 1
ATOM 3692 C C . VAL A 1 492 ? 13.871 -2.831 3.520 1.00 89.56 492 VAL A C 1
ATOM 3694 O O . VAL A 1 492 ? 13.842 -2.547 4.720 1.00 89.56 492 VAL A O 1
ATOM 3697 N N . ILE A 1 493 ? 12.799 -3.296 2.872 1.00 91.00 493 ILE A N 1
ATOM 3698 C CA . ILE A 1 493 ? 11.493 -3.529 3.498 1.00 91.00 493 ILE A CA 1
ATOM 3699 C C . ILE A 1 493 ? 11.656 -4.458 4.699 1.00 91.00 493 ILE A C 1
ATOM 3701 O O . ILE A 1 493 ? 11.280 -4.061 5.801 1.00 91.00 493 ILE A O 1
ATOM 3705 N N . TYR A 1 494 ? 12.303 -5.617 4.518 1.00 88.06 494 TYR A N 1
ATOM 3706 C CA . TYR A 1 494 ? 12.569 -6.597 5.576 1.00 88.06 494 TYR A CA 1
ATOM 3707 C C . TYR A 1 494 ? 13.178 -5.964 6.830 1.00 88.06 494 TYR A C 1
ATOM 3709 O O . TYR A 1 494 ? 12.638 -6.123 7.928 1.00 88.06 494 TYR A O 1
ATOM 3717 N N . TRP A 1 495 ? 14.255 -5.196 6.671 1.00 88.62 495 TRP A N 1
ATOM 3718 C CA . TRP A 1 495 ? 14.951 -4.564 7.796 1.00 88.62 495 TRP A CA 1
ATOM 3719 C C . TRP A 1 495 ? 14.205 -3.357 8.378 1.00 88.62 495 TRP A C 1
ATOM 3721 O O . TRP A 1 495 ? 14.421 -2.989 9.531 1.00 88.62 495 TRP A O 1
ATOM 3731 N N . SER A 1 496 ? 13.273 -2.771 7.623 1.00 89.06 496 SER A N 1
ATOM 3732 C CA . SER A 1 496 ? 12.497 -1.590 8.013 1.00 89.06 496 SER A CA 1
ATOM 3733 C C . SER A 1 496 ? 11.014 -1.886 8.265 1.00 89.06 496 SER A C 1
ATOM 3735 O O . SER A 1 496 ? 10.176 -1.001 8.123 1.00 89.06 496 SER A O 1
ATOM 3737 N N . ARG A 1 497 ? 10.665 -3.100 8.717 1.00 84.94 497 ARG A N 1
ATOM 3738 C CA . ARG A 1 497 ? 9.272 -3.577 8.895 1.00 84.94 497 ARG A CA 1
ATOM 3739 C C . ARG A 1 497 ? 8.318 -2.664 9.676 1.00 84.94 497 ARG A C 1
ATOM 3741 O O . ARG A 1 497 ? 7.108 -2.714 9.493 1.00 84.94 497 ARG A O 1
ATOM 3748 N N . ARG A 1 498 ? 8.856 -1.830 10.571 1.00 82.88 498 ARG A N 1
ATOM 3749 C CA . ARG A 1 498 ? 8.078 -0.878 11.386 1.00 82.88 498 ARG A CA 1
ATOM 3750 C C . ARG A 1 498 ? 7.849 0.463 10.702 1.00 82.88 498 ARG A C 1
ATOM 3752 O O . ARG A 1 498 ? 7.025 1.256 11.152 1.00 82.88 498 ARG A O 1
ATOM 3759 N N . TRP A 1 499 ? 8.612 0.752 9.657 1.00 89.00 499 TRP A N 1
ATOM 3760 C CA . TRP A 1 499 ? 8.518 2.011 8.956 1.00 89.00 499 TRP A CA 1
ATOM 3761 C C . TRP A 1 499 ? 7.248 2.027 8.110 1.00 89.00 499 TRP A C 1
ATOM 3763 O O . TRP A 1 499 ? 7.028 1.143 7.283 1.00 89.00 499 TRP A O 1
ATOM 3773 N N . LYS A 1 500 ? 6.416 3.061 8.286 1.00 86.88 500 LYS A N 1
ATOM 3774 C CA . LYS A 1 500 ? 5.174 3.228 7.512 1.00 86.88 500 LYS A CA 1
ATOM 3775 C C . LYS A 1 500 ? 5.448 3.150 6.003 1.00 86.88 500 LYS A C 1
ATOM 3777 O O . LYS A 1 500 ? 4.682 2.524 5.282 1.00 86.88 500 LYS A O 1
ATOM 3782 N N . GLY A 1 501 ? 6.568 3.719 5.544 1.00 88.12 501 GLY A N 1
ATOM 3783 C CA . GLY A 1 501 ? 7.001 3.643 4.145 1.00 88.12 501 GLY A CA 1
ATOM 3784 C C . GLY A 1 501 ? 7.206 2.207 3.657 1.00 88.12 501 GLY A C 1
ATOM 3785 O O . GLY A 1 501 ? 6.678 1.849 2.610 1.00 88.12 501 GLY A O 1
ATOM 3786 N N . SER A 1 502 ? 7.883 1.367 4.446 1.00 90.06 502 SER A N 1
ATOM 3787 C CA . SER A 1 502 ? 8.106 -0.053 4.135 1.00 90.06 502 SER A CA 1
ATOM 3788 C C . SER A 1 502 ? 6.791 -0.806 3.935 1.00 90.06 502 SER A C 1
ATOM 3790 O O . SER A 1 502 ? 6.629 -1.525 2.955 1.00 90.06 502 SER A O 1
ATOM 3792 N N . ILE A 1 503 ? 5.801 -0.552 4.794 1.00 90.69 503 ILE A N 1
ATOM 3793 C CA . ILE A 1 503 ? 4.468 -1.152 4.678 1.00 90.69 503 ILE A CA 1
ATOM 3794 C C . ILE A 1 503 ? 3.787 -0.753 3.357 1.00 90.69 503 ILE A C 1
ATOM 3796 O O . ILE A 1 503 ? 3.210 -1.606 2.678 1.00 90.69 503 ILE A O 1
ATOM 3800 N N . TYR A 1 504 ? 3.860 0.525 2.971 1.00 90.12 504 TYR A N 1
ATOM 3801 C CA . TYR A 1 504 ? 3.302 0.992 1.698 1.00 90.12 504 TYR A CA 1
ATOM 3802 C C . TYR A 1 504 ? 4.033 0.395 0.495 1.00 90.12 504 TYR A C 1
ATOM 3804 O O . TYR A 1 504 ? 3.376 -0.074 -0.432 1.00 90.12 504 TYR A O 1
ATOM 3812 N N . PHE A 1 505 ? 5.367 0.375 0.515 1.00 91.69 505 PHE A N 1
ATOM 3813 C CA . PHE A 1 505 ? 6.168 -0.194 -0.567 1.00 91.69 505 PHE A CA 1
ATOM 3814 C C . PHE A 1 505 ? 5.980 -1.704 -0.695 1.00 91.69 505 PHE A C 1
ATOM 3816 O O . PHE A 1 505 ? 5.857 -2.192 -1.812 1.00 91.69 505 PHE A O 1
ATOM 3823 N N . PHE A 1 506 ? 5.875 -2.430 0.419 1.00 94.75 506 PHE A N 1
ATOM 3824 C CA . PHE A 1 506 ? 5.547 -3.853 0.419 1.00 94.75 506 PHE A CA 1
ATOM 3825 C C . PHE A 1 506 ? 4.212 -4.103 -0.274 1.00 94.75 506 PHE A C 1
ATOM 3827 O O . PHE A 1 506 ? 4.117 -4.918 -1.188 1.00 94.75 506 PHE A O 1
ATOM 3834 N N . ASN A 1 507 ? 3.185 -3.347 0.112 1.00 93.69 507 ASN A N 1
ATOM 3835 C CA . ASN A 1 507 ? 1.873 -3.492 -0.494 1.00 93.69 507 ASN A CA 1
ATOM 3836 C C . ASN A 1 507 ? 1.877 -3.100 -1.965 1.00 93.69 507 ASN A C 1
ATOM 3838 O O . ASN A 1 507 ? 1.296 -3.813 -2.765 1.00 93.69 507 ASN A O 1
ATOM 3842 N N . LEU A 1 508 ? 2.561 -2.026 -2.346 1.00 93.50 508 LEU A N 1
ATOM 3843 C CA . LEU A 1 508 ? 2.736 -1.656 -3.745 1.00 93.50 508 LEU A CA 1
ATOM 3844 C C . LEU A 1 508 ? 3.420 -2.772 -4.550 1.00 93.50 508 LEU A C 1
ATOM 3846 O O . LEU A 1 508 ? 2.937 -3.127 -5.624 1.00 93.50 508 LEU A O 1
ATOM 3850 N N . TYR A 1 509 ? 4.498 -3.343 -4.010 1.00 94.81 509 TYR A N 1
ATOM 3851 C CA . TYR A 1 509 ? 5.255 -4.423 -4.630 1.00 94.81 509 TYR A CA 1
ATOM 3852 C C . TYR A 1 509 ? 4.404 -5.677 -4.849 1.00 94.81 509 TYR A C 1
ATOM 3854 O O . TYR A 1 509 ? 4.436 -6.236 -5.942 1.00 94.81 509 TYR A O 1
ATOM 3862 N N . LEU A 1 510 ? 3.575 -6.068 -3.872 1.00 95.06 510 LEU A N 1
ATOM 3863 C CA . LEU A 1 510 ? 2.685 -7.227 -3.997 1.00 95.06 510 LEU A CA 1
ATOM 3864 C C . LEU A 1 510 ? 1.866 -7.193 -5.297 1.00 95.06 510 LEU A C 1
ATOM 3866 O O . LEU A 1 510 ? 1.806 -8.191 -6.014 1.00 95.06 510 LEU A O 1
ATOM 3870 N N . HIS A 1 511 ? 1.278 -6.041 -5.636 1.00 93.50 511 HIS A N 1
ATOM 3871 C CA . HIS A 1 511 ? 0.431 -5.897 -6.834 1.00 93.50 511 HIS A CA 1
ATOM 3872 C C . HIS A 1 511 ? 1.227 -5.755 -8.137 1.00 93.50 511 HIS A C 1
ATOM 3874 O O . HIS A 1 511 ? 0.640 -5.843 -9.212 1.00 93.50 511 HIS A O 1
ATOM 3880 N N . LEU A 1 512 ? 2.542 -5.540 -8.055 1.00 94.88 512 LEU A N 1
ATOM 3881 C CA . LEU A 1 512 ? 3.456 -5.383 -9.193 1.00 94.88 512 LEU A CA 1
ATOM 3882 C C . LEU A 1 512 ? 4.358 -6.604 -9.423 1.00 94.88 512 LEU A C 1
ATOM 3884 O O . LEU A 1 512 ? 5.089 -6.663 -10.411 1.00 94.88 512 LEU A O 1
ATOM 3888 N N . MET A 1 513 ? 4.276 -7.602 -8.544 1.00 94.44 513 MET A N 1
ATOM 3889 C CA . MET A 1 513 ? 5.089 -8.818 -8.575 1.00 94.44 513 MET A CA 1
ATOM 3890 C C . MET A 1 513 ? 4.908 -9.651 -9.854 1.00 94.44 513 MET A C 1
ATOM 3892 O O . MET A 1 513 ? 5.767 -10.467 -10.188 1.00 94.44 513 MET A O 1
ATOM 3896 N N . TRP A 1 514 ? 3.838 -9.411 -10.621 1.00 95.12 514 TRP A N 1
ATOM 3897 C CA . TRP A 1 514 ? 3.639 -10.022 -11.936 1.00 95.12 514 TRP A CA 1
ATOM 3898 C C . TRP A 1 514 ? 4.816 -9.792 -12.887 1.00 95.12 514 TRP A C 1
ATOM 3900 O O . TRP A 1 514 ? 5.083 -10.657 -13.714 1.00 95.12 514 TRP A O 1
ATOM 3910 N N . GLY A 1 515 ? 5.548 -8.677 -12.764 1.00 92.19 515 GLY A N 1
ATOM 3911 C CA . GLY A 1 515 ? 6.722 -8.416 -13.602 1.00 92.19 515 GLY A CA 1
ATOM 3912 C C . GLY A 1 515 ? 7.838 -9.436 -13.364 1.00 92.19 515 GLY A C 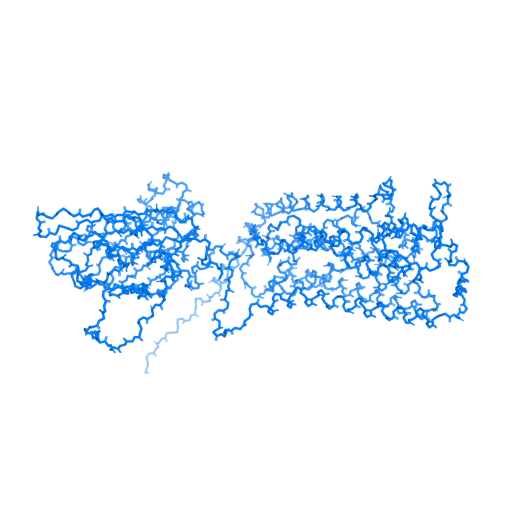1
ATOM 3913 O O . GLY A 1 515 ? 8.425 -9.950 -14.311 1.00 92.19 515 GLY A O 1
ATOM 3914 N N . VAL A 1 516 ? 8.068 -9.795 -12.098 1.00 93.50 516 VAL A N 1
ATOM 3915 C CA . VAL A 1 516 ? 9.043 -10.823 -11.705 1.00 93.50 516 VAL A CA 1
ATOM 3916 C C . VAL A 1 516 ? 8.563 -12.210 -12.133 1.00 93.50 516 VAL A C 1
ATOM 3918 O O . VAL A 1 516 ? 9.340 -13.003 -12.657 1.00 93.50 516 VAL A O 1
ATOM 3921 N N . ALA A 1 517 ? 7.268 -12.494 -11.966 1.00 93.38 517 ALA A N 1
ATOM 3922 C CA . ALA A 1 517 ? 6.687 -13.761 -12.399 1.00 93.38 517 ALA A CA 1
ATOM 3923 C C . ALA A 1 517 ? 6.796 -13.953 -13.922 1.00 93.38 517 ALA A C 1
ATOM 3925 O O . ALA A 1 517 ? 7.156 -15.035 -14.379 1.00 93.38 517 ALA A O 1
ATOM 3926 N N . LEU A 1 518 ? 6.548 -12.905 -14.714 1.00 91.56 518 LEU A N 1
ATOM 3927 C CA . LEU A 1 518 ? 6.750 -12.954 -16.162 1.00 91.56 518 LEU A CA 1
ATOM 3928 C C . LEU A 1 518 ? 8.212 -13.184 -16.533 1.00 91.56 518 LEU A C 1
ATOM 3930 O O . LEU A 1 518 ? 8.462 -13.942 -17.462 1.00 91.56 518 LEU A O 1
ATOM 3934 N N . ALA A 1 519 ? 9.160 -12.573 -15.821 1.00 89.94 519 ALA A N 1
ATOM 3935 C CA . ALA A 1 519 ? 10.582 -12.781 -16.078 1.00 89.94 519 ALA A CA 1
ATOM 3936 C C . ALA A 1 519 ? 11.016 -14.238 -15.834 1.00 89.94 519 ALA A C 1
ATOM 3938 O O . ALA A 1 519 ? 11.894 -14.724 -16.535 1.00 89.94 519 ALA A O 1
ATOM 3939 N N . LEU A 1 520 ? 10.371 -14.964 -14.911 1.00 91.31 520 LEU A N 1
ATOM 3940 C CA . LEU A 1 520 ? 10.591 -16.408 -14.743 1.00 91.31 520 LEU A CA 1
ATOM 3941 C C . LEU A 1 520 ? 10.032 -17.233 -15.909 1.00 91.31 520 LEU A C 1
ATOM 3943 O O . LEU A 1 520 ? 10.651 -18.213 -16.312 1.00 91.31 520 LEU A O 1
ATOM 3947 N N . VAL A 1 521 ? 8.856 -16.865 -16.427 1.00 90.44 521 VAL A N 1
ATOM 3948 C CA . VAL A 1 521 ? 8.174 -17.617 -17.498 1.00 90.44 521 VAL A CA 1
ATOM 3949 C C . VAL A 1 521 ? 8.791 -17.334 -18.868 1.00 90.44 521 VAL A C 1
ATOM 3951 O O . VAL A 1 521 ? 8.957 -18.242 -19.677 1.00 90.44 521 VAL A O 1
ATOM 3954 N N . PHE A 1 522 ? 9.139 -16.076 -19.122 1.00 87.06 522 PHE A N 1
ATOM 3955 C CA . PHE A 1 522 ? 9.676 -15.577 -20.385 1.00 87.06 522 PHE A CA 1
ATOM 3956 C C . PHE A 1 522 ? 11.099 -15.053 -20.184 1.00 87.06 522 PHE A C 1
ATOM 3958 O O . PHE A 1 522 ? 11.420 -13.922 -20.547 1.00 87.06 522 PHE A O 1
ATOM 3965 N N . ALA A 1 523 ? 11.943 -15.871 -19.558 1.00 86.12 523 ALA A N 1
ATOM 3966 C CA . ALA A 1 523 ? 13.330 -15.522 -19.306 1.00 86.12 523 ALA A CA 1
ATOM 3967 C C . ALA A 1 523 ? 14.117 -15.439 -20.625 1.00 86.12 523 ALA A C 1
ATOM 3969 O O . ALA A 1 523 ? 14.296 -16.440 -21.322 1.00 86.12 523 ALA A O 1
ATOM 3970 N N . GLU A 1 524 ? 14.627 -14.254 -20.959 1.00 80.56 524 GLU A N 1
ATOM 3971 C CA . GLU A 1 524 ? 15.521 -14.074 -22.104 1.00 80.56 524 GLU A CA 1
ATOM 3972 C C . GLU A 1 524 ? 16.944 -14.511 -21.721 1.00 80.56 524 GLU A C 1
ATOM 3974 O O . GLU A 1 524 ? 17.749 -13.741 -21.202 1.00 80.56 524 GLU A O 1
ATOM 3979 N N . MET A 1 525 ? 17.230 -15.798 -21.932 1.00 81.56 525 MET A N 1
ATOM 3980 C CA . MET A 1 525 ? 18.479 -16.442 -21.500 1.00 81.56 525 MET A CA 1
ATOM 3981 C C . MET A 1 525 ? 19.554 -16.528 -22.587 1.00 81.56 525 MET A C 1
ATOM 3983 O O . MET A 1 525 ? 20.670 -16.970 -22.317 1.00 81.56 525 MET A O 1
ATOM 3987 N N . GLU A 1 526 ? 19.238 -16.127 -23.819 1.00 76.38 526 GLU A N 1
ATOM 3988 C CA . GLU A 1 526 ? 20.103 -16.343 -24.983 1.00 76.38 526 GLU A CA 1
ATOM 3989 C C . GLU A 1 526 ? 21.506 -15.754 -24.788 1.00 76.38 526 GLU A C 1
ATOM 3991 O O . GLU A 1 526 ? 22.506 -16.418 -25.062 1.00 76.38 526 GLU A O 1
ATOM 3996 N N . GLU A 1 527 ? 21.595 -14.544 -24.238 1.00 68.31 527 GLU A N 1
ATOM 3997 C CA . GLU A 1 527 ? 22.877 -13.887 -23.982 1.00 68.31 527 GLU A CA 1
ATOM 3998 C C . GLU A 1 527 ? 23.683 -14.599 -22.888 1.00 68.31 527 GLU A C 1
ATOM 4000 O O . GLU A 1 527 ? 24.898 -14.765 -23.012 1.00 68.31 527 GLU A O 1
ATOM 4005 N N . TYR A 1 528 ? 23.010 -15.075 -21.839 1.00 72.62 528 TYR A N 1
ATOM 4006 C CA . TYR A 1 528 ? 23.652 -15.813 -20.754 1.00 72.62 528 TYR A CA 1
ATOM 4007 C C . TYR A 1 528 ? 24.224 -17.148 -21.242 1.00 72.62 528 TYR A C 1
ATOM 4009 O O . TYR A 1 528 ? 25.324 -17.539 -20.841 1.00 72.62 528 TYR A O 1
ATOM 4017 N N . TYR A 1 529 ? 23.511 -17.823 -22.149 1.00 77.00 529 TYR A N 1
ATOM 4018 C CA . TYR A 1 529 ? 23.996 -19.039 -22.798 1.00 77.00 529 TYR A CA 1
ATOM 4019 C C . TYR A 1 529 ? 25.164 -18.759 -23.743 1.00 77.00 529 TYR A C 1
ATOM 4021 O O . TYR A 1 529 ? 26.165 -19.472 -23.685 1.00 77.00 529 TYR A O 1
ATOM 4029 N N . LYS A 1 530 ? 25.079 -17.702 -24.564 1.00 72.75 530 LYS A N 1
ATOM 4030 C CA . LYS A 1 530 ? 26.156 -17.291 -25.481 1.00 72.75 530 LYS A CA 1
ATOM 4031 C C . LYS A 1 530 ? 27.456 -16.977 -24.741 1.00 72.75 530 LYS A C 1
ATOM 4033 O O . LYS A 1 530 ? 28.524 -17.370 -25.201 1.00 72.75 530 LYS A O 1
ATOM 4038 N N . ARG A 1 531 ? 27.371 -16.310 -23.587 1.00 68.44 531 ARG A N 1
ATOM 4039 C CA . ARG A 1 531 ? 28.538 -15.971 -22.755 1.00 68.44 531 ARG A CA 1
ATOM 4040 C C . ARG A 1 531 ? 29.004 -17.096 -21.833 1.00 68.44 531 ARG A C 1
ATOM 4042 O O . ARG A 1 531 ? 30.057 -16.965 -21.221 1.00 68.44 531 ARG A O 1
ATOM 4049 N N . GLN A 1 532 ? 28.240 -18.186 -21.739 1.00 76.69 532 GLN A N 1
ATOM 4050 C CA . GLN A 1 532 ? 28.529 -19.329 -20.870 1.00 76.69 532 GLN A CA 1
ATOM 4051 C C . GLN A 1 532 ? 28.736 -18.924 -19.398 1.00 76.69 532 GLN A C 1
ATOM 4053 O O . GLN A 1 532 ? 29.698 -19.342 -18.756 1.00 76.69 532 GLN A O 1
ATOM 4058 N N . TYR A 1 533 ? 27.818 -18.125 -18.839 1.00 77.00 533 TYR A N 1
ATOM 4059 C CA . TYR A 1 533 ? 27.862 -17.692 -17.435 1.00 77.00 533 TYR A CA 1
ATOM 4060 C C . TYR A 1 533 ? 26.851 -18.458 -16.559 1.00 77.00 533 TYR A C 1
ATOM 4062 O O . TYR A 1 533 ? 25.799 -17.923 -16.203 1.00 77.00 533 TYR A O 1
ATOM 4070 N N . PRO A 1 534 ? 27.141 -19.712 -16.150 1.00 79.75 534 PRO A N 1
ATOM 4071 C CA . PRO A 1 534 ? 26.177 -20.556 -15.436 1.00 79.75 534 PRO A CA 1
ATOM 4072 C C . PRO A 1 534 ? 25.761 -19.981 -14.076 1.00 79.75 534 PRO A C 1
ATOM 4074 O O . PRO A 1 534 ? 24.623 -20.166 -13.648 1.00 79.75 534 PRO A O 1
ATOM 4077 N N . LEU A 1 535 ? 26.658 -19.251 -13.406 1.00 79.62 535 LEU A N 1
ATOM 4078 C CA . LEU A 1 535 ? 26.359 -18.608 -12.127 1.00 79.62 535 LEU A CA 1
ATOM 4079 C C . LEU A 1 535 ? 25.401 -17.423 -12.275 1.00 79.62 535 LEU A C 1
ATOM 4081 O O . LEU A 1 535 ? 24.611 -17.189 -11.368 1.00 79.62 535 LEU A O 1
ATOM 4085 N N . GLU A 1 536 ? 25.426 -16.707 -13.404 1.00 78.44 536 GLU A N 1
ATOM 4086 C CA . GLU A 1 536 ? 24.456 -15.636 -13.660 1.00 78.44 536 GLU A CA 1
ATOM 4087 C C . GLU A 1 536 ? 23.059 -16.200 -13.914 1.00 78.44 536 GLU A C 1
ATOM 4089 O O . GLU A 1 536 ? 22.083 -15.658 -13.407 1.00 78.44 536 GLU A O 1
ATOM 4094 N N . ILE A 1 537 ? 22.964 -17.3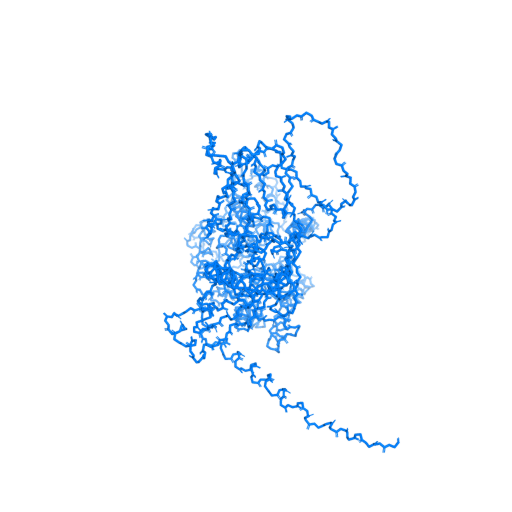15 -14.646 1.00 86.81 537 ILE A N 1
ATOM 4095 C CA . ILE A 1 537 ? 21.691 -18.007 -14.882 1.00 86.81 537 ILE A CA 1
ATOM 4096 C C . ILE A 1 537 ? 21.115 -18.490 -13.548 1.00 86.81 537 ILE A C 1
ATOM 4098 O O . ILE A 1 537 ? 19.943 -18.261 -13.249 1.00 86.81 537 ILE A O 1
ATOM 4102 N N . LEU A 1 538 ? 21.945 -19.127 -12.715 1.00 87.38 538 LEU A N 1
ATOM 4103 C CA . LEU A 1 538 ? 21.528 -19.579 -11.391 1.00 87.38 538 LEU A CA 1
ATOM 4104 C C . LEU A 1 538 ? 21.101 -18.405 -10.500 1.00 87.38 538 LEU A C 1
ATOM 4106 O O . LEU A 1 538 ? 20.042 -18.472 -9.879 1.00 87.38 538 LEU A O 1
ATOM 4110 N N . HIS A 1 539 ? 21.901 -17.334 -10.448 1.00 86.50 539 HIS A N 1
ATOM 4111 C CA . HIS A 1 539 ? 21.585 -16.133 -9.672 1.00 86.50 539 HIS A CA 1
ATOM 4112 C C . HIS A 1 539 ? 20.274 -15.499 -10.139 1.00 86.50 539 HIS A C 1
ATOM 4114 O O . HIS A 1 539 ? 19.431 -15.218 -9.293 1.00 86.50 539 HIS A O 1
ATOM 4120 N N . PHE A 1 540 ? 20.045 -15.392 -11.453 1.00 89.25 540 PHE A N 1
ATOM 4121 C CA . PHE A 1 540 ? 18.786 -14.906 -12.017 1.00 89.25 540 PHE A CA 1
ATOM 4122 C C . PHE A 1 540 ? 17.592 -15.697 -11.480 1.00 89.25 540 PHE A C 1
ATOM 4124 O O . PHE A 1 540 ? 16.663 -15.104 -10.932 1.00 89.25 540 PHE A O 1
ATOM 4131 N N . TYR A 1 541 ? 17.607 -17.029 -11.596 1.00 92.50 541 TYR A N 1
ATOM 4132 C CA . TYR A 1 541 ? 16.468 -17.837 -11.160 1.00 92.50 541 TYR A CA 1
ATOM 4133 C C . TYR A 1 541 ? 16.277 -17.775 -9.646 1.00 92.50 541 TYR A C 1
ATOM 4135 O O . TYR A 1 541 ? 15.144 -17.636 -9.190 1.00 92.50 541 TYR A O 1
ATOM 4143 N N . LEU A 1 542 ? 17.357 -17.845 -8.862 1.00 91.00 542 LEU A N 1
ATOM 4144 C CA . LEU A 1 542 ? 17.272 -17.744 -7.403 1.00 91.00 542 LEU A CA 1
ATOM 4145 C C . LEU A 1 542 ? 16.698 -16.395 -6.959 1.00 91.00 542 LEU A C 1
ATOM 4147 O O . LEU A 1 542 ? 15.794 -16.373 -6.125 1.00 91.00 542 LEU A O 1
ATOM 4151 N N . ASP A 1 543 ? 17.175 -15.295 -7.541 1.00 90.75 543 ASP A N 1
ATOM 4152 C CA . ASP A 1 543 ? 16.699 -13.945 -7.235 1.00 90.75 543 ASP A CA 1
ATOM 4153 C C . ASP A 1 543 ? 15.204 -13.802 -7.532 1.00 90.75 543 ASP A C 1
ATOM 4155 O O . ASP A 1 543 ? 14.416 -13.402 -6.673 1.00 90.75 543 ASP A O 1
ATOM 4159 N N . HIS A 1 544 ? 14.773 -14.248 -8.712 1.00 94.38 544 HIS A N 1
ATOM 4160 C CA . HIS A 1 544 ? 13.377 -14.138 -9.119 1.00 94.38 544 HIS A CA 1
ATOM 4161 C C . HIS A 1 544 ? 12.447 -15.077 -8.334 1.00 94.38 544 HIS A C 1
ATOM 4163 O O . HIS A 1 544 ? 11.329 -14.682 -7.996 1.00 94.38 544 HIS A O 1
ATOM 4169 N N . TRP A 1 545 ? 12.892 -16.286 -7.976 1.00 94.81 545 TRP A N 1
ATOM 4170 C CA . TRP A 1 545 ? 12.126 -17.167 -7.088 1.00 94.81 545 TRP A CA 1
ATOM 4171 C C . TRP A 1 545 ? 11.933 -16.545 -5.710 1.00 94.81 545 TRP A C 1
ATOM 4173 O O . TRP A 1 545 ? 10.816 -16.559 -5.189 1.00 94.81 545 TRP A O 1
ATOM 4183 N N . VAL A 1 546 ? 12.986 -15.963 -5.129 1.00 92.75 546 VAL A N 1
ATOM 4184 C CA . VAL A 1 546 ? 12.888 -15.274 -3.837 1.00 92.75 546 VAL A CA 1
ATOM 4185 C C . VAL A 1 546 ? 11.938 -14.091 -3.941 1.00 92.75 546 VAL A C 1
ATOM 4187 O O . VAL A 1 546 ? 11.026 -13.987 -3.128 1.00 92.75 546 VAL A O 1
ATOM 4190 N N . LEU A 1 547 ? 12.071 -13.254 -4.968 1.00 93.88 547 LEU A N 1
ATOM 4191 C CA . LEU A 1 547 ? 11.193 -12.111 -5.202 1.00 93.88 547 LEU A CA 1
ATOM 4192 C C . LEU A 1 547 ? 9.706 -12.490 -5.300 1.00 93.88 547 LEU A C 1
ATOM 4194 O O . LEU A 1 547 ? 8.864 -11.720 -4.832 1.00 93.88 547 LEU A O 1
ATOM 4198 N N . VAL A 1 548 ? 9.374 -13.659 -5.859 1.00 95.19 548 VAL A N 1
ATOM 4199 C CA . VAL A 1 548 ? 7.989 -14.155 -5.941 1.00 95.19 548 VAL A CA 1
ATOM 4200 C C . VAL A 1 548 ? 7.528 -14.820 -4.641 1.00 95.19 548 VAL A C 1
ATOM 4202 O O . VAL A 1 548 ? 6.418 -14.566 -4.180 1.00 95.19 548 VAL A O 1
ATOM 4205 N N . ILE A 1 549 ? 8.347 -15.681 -4.036 1.00 94.75 549 ILE A N 1
ATOM 4206 C CA . ILE A 1 549 ? 7.944 -16.506 -2.885 1.00 94.75 549 ILE A CA 1
ATOM 4207 C C . ILE A 1 549 ? 7.945 -15.694 -1.585 1.00 94.75 549 ILE A C 1
ATOM 4209 O O . ILE A 1 549 ? 7.021 -15.815 -0.776 1.00 94.75 549 ILE A O 1
ATOM 4213 N N . ALA A 1 550 ? 8.959 -14.854 -1.373 1.00 93.00 550 ALA A N 1
ATOM 4214 C CA . ALA A 1 550 ? 9.158 -14.115 -0.129 1.00 93.00 550 ALA A CA 1
ATOM 4215 C C . ALA A 1 550 ? 7.920 -13.307 0.312 1.00 93.00 550 ALA A C 1
ATOM 4217 O O . ALA A 1 550 ? 7.522 -13.430 1.475 1.00 93.00 550 ALA A O 1
ATOM 4218 N N . PRO A 1 551 ? 7.248 -12.532 -0.561 1.00 94.38 551 PRO A N 1
ATOM 4219 C CA . PRO A 1 551 ? 6.069 -11.769 -0.159 1.00 94.38 551 PRO A CA 1
ATOM 4220 C C . PRO A 1 551 ? 4.891 -12.649 0.257 1.00 94.38 551 PRO A C 1
ATOM 4222 O O . PRO A 1 551 ? 4.184 -12.309 1.205 1.00 94.38 551 PRO A O 1
ATOM 4225 N N . PHE A 1 552 ? 4.692 -13.799 -0.393 1.00 95.56 552 PHE A N 1
ATOM 4226 C CA . PHE A 1 552 ? 3.644 -14.743 -0.003 1.00 95.56 552 PHE A CA 1
ATOM 4227 C C . PHE A 1 552 ? 3.922 -15.377 1.360 1.00 95.56 552 PHE A C 1
ATOM 4229 O O . PHE A 1 552 ? 2.996 -15.515 2.163 1.00 95.56 552 PHE A O 1
ATOM 4236 N N . VAL A 1 553 ? 5.189 -15.688 1.658 1.00 93.56 553 VAL A N 1
ATOM 4237 C CA . VAL A 1 553 ? 5.608 -16.154 2.988 1.00 93.56 553 VAL A CA 1
ATOM 4238 C C . VAL A 1 553 ? 5.363 -15.071 4.042 1.00 93.56 553 VAL A C 1
ATOM 4240 O O . VAL A 1 553 ? 4.809 -15.365 5.097 1.00 93.56 553 VAL A O 1
ATOM 4243 N N . LEU A 1 554 ? 5.685 -13.808 3.750 1.00 92.25 554 LEU A N 1
ATOM 4244 C CA . LEU A 1 554 ? 5.425 -12.682 4.655 1.00 92.25 554 LEU A CA 1
ATOM 4245 C C . LEU A 1 554 ? 3.931 -12.488 4.966 1.00 92.25 554 LEU A C 1
ATOM 4247 O O . LEU A 1 554 ? 3.573 -12.174 6.103 1.00 92.25 554 LEU A O 1
ATOM 4251 N N . ILE A 1 555 ? 3.052 -12.708 3.983 1.00 94.69 555 ILE A N 1
ATOM 4252 C CA . ILE A 1 555 ? 1.595 -12.717 4.195 1.00 94.69 555 ILE A CA 1
ATOM 4253 C C . ILE A 1 555 ? 1.190 -13.910 5.070 1.00 94.69 555 ILE A C 1
ATOM 4255 O O . ILE A 1 555 ? 0.439 -13.745 6.033 1.00 94.69 555 ILE A O 1
ATOM 4259 N N . ALA A 1 556 ? 1.707 -15.105 4.774 1.00 95.12 556 ALA A N 1
ATOM 4260 C CA . ALA A 1 556 ? 1.395 -16.322 5.520 1.00 95.12 556 ALA A CA 1
ATOM 4261 C C . ALA A 1 556 ? 1.798 -16.212 7.002 1.00 95.12 556 ALA A C 1
ATOM 4263 O O . ALA A 1 556 ? 1.048 -16.644 7.876 1.00 95.12 556 ALA A O 1
ATOM 4264 N N . LEU A 1 557 ? 2.929 -15.562 7.290 1.00 91.81 557 LEU A N 1
ATOM 4265 C CA . LEU A 1 557 ? 3.418 -15.290 8.647 1.00 91.81 557 LEU A CA 1
ATOM 4266 C C . LEU A 1 557 ? 2.739 -14.085 9.324 1.00 91.81 557 LEU A C 1
ATOM 4268 O O . LEU A 1 557 ? 2.948 -13.860 10.517 1.00 91.81 557 LEU A O 1
ATOM 4272 N N . ARG A 1 558 ? 1.904 -13.332 8.591 1.00 91.56 558 ARG A N 1
ATOM 4273 C CA . ARG A 1 558 ? 1.263 -12.076 9.023 1.00 91.56 558 ARG A CA 1
ATOM 4274 C C . ARG A 1 558 ? 2.270 -11.010 9.464 1.00 91.56 558 ARG A C 1
ATOM 4276 O O . ARG A 1 558 ? 1.977 -10.214 10.352 1.00 91.56 558 ARG A O 1
ATOM 4283 N N . THR A 1 559 ? 3.450 -10.966 8.856 1.00 89.56 559 THR A N 1
ATOM 4284 C CA . THR A 1 559 ? 4.499 -10.001 9.228 1.00 89.56 559 THR A CA 1
ATOM 4285 C C . THR A 1 559 ? 4.119 -8.569 8.847 1.00 89.56 559 THR A C 1
ATOM 4287 O O . THR A 1 559 ? 4.454 -7.623 9.556 1.00 89.56 559 THR A O 1
ATOM 4290 N N . TYR A 1 560 ? 3.406 -8.408 7.729 1.00 90.44 560 TYR A N 1
ATOM 4291 C CA . TYR A 1 560 ? 2.961 -7.118 7.210 1.00 90.44 560 TYR A CA 1
ATOM 4292 C C . TYR A 1 560 ? 1.441 -7.069 7.100 1.00 90.44 560 TYR A C 1
ATOM 4294 O O . TYR A 1 560 ? 0.822 -8.079 6.753 1.00 90.44 560 TYR A O 1
ATOM 4302 N N . PRO A 1 561 ? 0.827 -5.896 7.330 1.00 92.38 561 PRO A N 1
ATOM 4303 C CA . PRO A 1 561 ? -0.573 -5.720 7.007 1.00 92.38 561 PRO A CA 1
ATOM 4304 C C . PRO A 1 561 ? -0.730 -5.696 5.484 1.00 92.38 561 PRO A C 1
ATOM 4306 O O . PRO A 1 561 ? 0.055 -5.060 4.772 1.00 92.38 561 PRO A O 1
ATOM 4309 N N . VAL A 1 562 ? -1.755 -6.384 4.990 1.00 93.94 562 VAL A N 1
ATOM 4310 C CA . VAL A 1 562 ? -2.097 -6.399 3.567 1.00 93.94 562 VAL A CA 1
ATOM 4311 C C . VAL A 1 562 ? -3.237 -5.426 3.342 1.00 93.94 562 VAL A C 1
ATOM 4313 O O . VAL A 1 562 ? -4.302 -5.547 3.944 1.00 93.94 562 VAL A O 1
ATOM 4316 N N . PHE A 1 563 ? -3.023 -4.476 2.446 1.00 91.88 563 PHE A N 1
ATOM 4317 C CA . PHE A 1 563 ? -4.003 -3.503 2.005 1.00 91.88 563 PHE A CA 1
ATOM 4318 C C . PHE A 1 563 ? -4.457 -3.816 0.582 1.00 91.88 563 PHE A C 1
ATOM 4320 O O . PHE A 1 563 ? 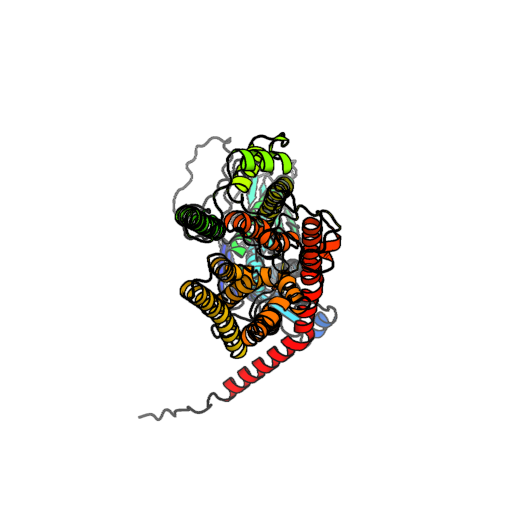-3.715 -4.375 -0.231 1.00 91.88 563 PHE A O 1
ATOM 4327 N N . LYS A 1 564 ? -5.679 -3.397 0.259 1.00 89.06 564 LYS A N 1
ATOM 4328 C CA . LYS A 1 564 ? -6.175 -3.320 -1.113 1.00 89.06 564 LYS A CA 1
ATOM 4329 C C . LYS A 1 564 ? -5.972 -1.884 -1.621 1.00 89.06 564 LYS A C 1
ATOM 4331 O O . LYS A 1 564 ? -6.809 -1.018 -1.347 1.00 89.06 564 LYS A O 1
ATOM 4336 N N . PRO A 1 565 ? -4.867 -1.593 -2.330 1.00 82.69 565 PRO A N 1
ATOM 4337 C CA . PRO A 1 565 ? -4.669 -0.293 -2.939 1.00 82.69 565 PRO A CA 1
ATOM 4338 C C . PRO A 1 565 ? -5.588 -0.130 -4.145 1.00 82.69 565 PRO A C 1
ATOM 4340 O O . PRO A 1 565 ? -6.135 -1.088 -4.701 1.00 82.69 565 PRO A O 1
ATOM 4343 N N . ARG A 1 566 ? -5.737 1.117 -4.591 1.00 89.06 566 ARG A N 1
ATOM 4344 C CA . ARG A 1 566 ? -6.403 1.386 -5.861 1.00 89.06 566 ARG A CA 1
ATOM 4345 C C . ARG A 1 566 ? -5.534 0.881 -7.003 1.00 89.06 566 ARG A C 1
ATOM 4347 O O . ARG A 1 566 ? -4.381 1.281 -7.128 1.00 89.06 566 ARG A O 1
ATOM 4354 N N . LEU A 1 567 ? -6.134 0.069 -7.866 1.00 91.56 567 LEU A N 1
ATOM 4355 C CA . LEU A 1 567 ? -5.482 -0.538 -9.023 1.00 91.56 567 LEU A CA 1
ATOM 4356 C C . LEU A 1 567 ? -4.664 0.467 -9.845 1.00 91.56 567 LEU A C 1
ATOM 4358 O O . LEU A 1 567 ? -3.480 0.254 -10.093 1.00 91.56 567 LEU A O 1
ATOM 4362 N N . TRP A 1 568 ? -5.297 1.583 -10.216 1.00 91.44 568 TRP A N 1
ATOM 4363 C CA . TRP A 1 568 ? -4.671 2.632 -11.018 1.00 91.44 568 TRP A CA 1
ATOM 4364 C C . TRP A 1 568 ? -3.446 3.241 -10.348 1.00 91.44 568 TRP A C 1
ATOM 4366 O O . TRP A 1 568 ? -2.463 3.500 -11.027 1.00 91.44 568 TRP A O 1
ATOM 4376 N N . PHE A 1 569 ? -3.468 3.407 -9.025 1.00 91.44 569 PHE A N 1
ATOM 4377 C CA . PHE A 1 569 ? -2.329 3.946 -8.292 1.00 91.44 569 PHE A CA 1
ATOM 4378 C C . PHE A 1 569 ? -1.116 3.007 -8.378 1.00 91.44 569 PHE A C 1
ATOM 4380 O O . PHE A 1 569 ? -0.028 3.451 -8.737 1.00 91.44 569 PHE A O 1
ATOM 4387 N N . CYS A 1 570 ? -1.304 1.710 -8.109 1.00 92.06 570 CYS A N 1
ATOM 4388 C CA . CYS A 1 570 ? -0.208 0.740 -8.165 1.00 92.06 570 CYS A CA 1
ATOM 4389 C C . CYS A 1 570 ? 0.367 0.605 -9.570 1.00 92.06 570 CYS A C 1
ATOM 4391 O O . CYS A 1 570 ? 1.578 0.716 -9.752 1.00 92.06 570 CYS A O 1
ATOM 4393 N N . TYR A 1 571 ? -0.509 0.430 -10.561 1.00 95.56 571 TYR A N 1
ATOM 4394 C CA . TYR A 1 571 ? -0.103 0.345 -11.958 1.00 95.56 571 TYR A CA 1
ATOM 4395 C C . TYR A 1 571 ? 0.660 1.600 -12.402 1.00 95.56 571 TYR A C 1
ATOM 4397 O O . TYR A 1 571 ? 1.733 1.493 -12.991 1.00 95.56 571 TYR A O 1
ATOM 4405 N N . SER A 1 572 ? 0.146 2.794 -12.083 1.00 95.44 572 SER A N 1
ATOM 4406 C CA . SER A 1 572 ? 0.796 4.047 -12.469 1.00 95.44 572 SER A CA 1
ATOM 4407 C C . SER A 1 572 ? 2.159 4.233 -11.819 1.00 95.44 572 SER A C 1
ATOM 4409 O O . SER A 1 572 ? 3.014 4.840 -12.446 1.00 95.44 572 SER A O 1
ATOM 4411 N N . PHE A 1 573 ? 2.411 3.681 -10.630 1.00 92.75 573 PHE A N 1
ATOM 4412 C CA . PHE A 1 573 ? 3.749 3.720 -10.039 1.00 92.75 573 PHE A CA 1
ATOM 4413 C C . PHE A 1 573 ? 4.772 2.933 -10.869 1.00 92.75 573 PHE A C 1
ATOM 4415 O O . PHE A 1 573 ? 5.831 3.463 -11.199 1.00 92.75 573 PHE A O 1
ATOM 4422 N N . ALA A 1 574 ? 4.449 1.694 -11.257 1.00 92.50 574 ALA A N 1
ATOM 4423 C CA . ALA A 1 574 ? 5.315 0.907 -12.138 1.00 92.50 574 ALA A CA 1
ATOM 4424 C C . ALA A 1 574 ? 5.474 1.576 -13.506 1.00 92.50 574 ALA A C 1
ATOM 4426 O O . ALA A 1 574 ? 6.581 1.713 -14.021 1.00 92.50 574 ALA A O 1
ATOM 4427 N N . ALA A 1 575 ? 4.366 2.039 -14.079 1.00 95.25 575 ALA A N 1
ATOM 4428 C CA . ALA A 1 575 ? 4.374 2.663 -15.388 1.00 95.25 575 ALA A CA 1
ATOM 4429 C C . ALA A 1 575 ? 5.179 3.977 -15.398 1.00 95.25 575 ALA A C 1
ATOM 4431 O O . ALA A 1 575 ? 5.950 4.197 -16.330 1.00 95.25 575 ALA A O 1
ATOM 4432 N N . ALA A 1 576 ? 5.086 4.784 -14.333 1.00 94.38 576 ALA A N 1
ATOM 4433 C CA . ALA A 1 576 ? 5.896 5.984 -14.135 1.00 94.38 576 ALA A CA 1
ATOM 4434 C C . ALA A 1 576 ? 7.375 5.661 -13.910 1.00 94.38 576 ALA A C 1
ATOM 4436 O O . ALA A 1 576 ? 8.227 6.401 -14.384 1.00 94.38 576 ALA A O 1
ATOM 4437 N N . PHE A 1 577 ? 7.721 4.559 -13.239 1.00 92.25 577 PHE A N 1
ATOM 4438 C CA . PHE A 1 577 ? 9.122 4.133 -13.157 1.00 92.25 577 PHE A CA 1
ATOM 4439 C C . PHE A 1 577 ? 9.700 3.882 -14.560 1.00 92.25 577 PHE A C 1
ATOM 4441 O O . PHE A 1 577 ? 10.776 4.371 -14.897 1.00 92.25 577 PHE A O 1
ATOM 4448 N N . HIS A 1 578 ? 8.948 3.214 -15.433 1.00 91.94 578 HIS A N 1
ATOM 4449 C CA . HIS A 1 578 ? 9.373 3.023 -16.818 1.00 91.94 578 HIS A CA 1
ATOM 4450 C C . HIS A 1 578 ? 9.435 4.333 -17.612 1.00 91.94 578 HIS A C 1
ATOM 4452 O O . HIS A 1 578 ? 10.463 4.632 -18.216 1.00 91.94 578 HIS A O 1
ATOM 4458 N N . SER A 1 579 ? 8.361 5.128 -17.602 1.00 92.31 579 SER A N 1
ATOM 4459 C CA . SER A 1 579 ? 8.272 6.317 -18.451 1.00 92.31 579 SER A CA 1
ATOM 4460 C C . SER A 1 579 ? 9.091 7.489 -17.923 1.00 92.31 579 SER A C 1
ATOM 4462 O O . SER A 1 579 ? 9.669 8.213 -18.713 1.00 92.31 579 SER A O 1
ATOM 4464 N N . CYS A 1 580 ? 9.159 7.704 -16.609 1.00 91.38 580 CYS A N 1
ATOM 4465 C CA . CYS A 1 580 ? 9.797 8.879 -16.009 1.00 91.38 580 CYS A CA 1
ATOM 4466 C C . CYS A 1 580 ? 11.240 8.633 -15.559 1.00 91.38 580 CYS A C 1
ATOM 4468 O O . CYS A 1 580 ? 11.963 9.601 -15.346 1.00 91.38 580 CYS A O 1
ATOM 4470 N N . ILE A 1 581 ? 11.663 7.374 -15.390 1.00 88.56 581 ILE A N 1
ATOM 4471 C CA . ILE A 1 581 ? 13.033 7.043 -14.967 1.00 88.56 581 ILE A CA 1
ATOM 4472 C C . ILE A 1 581 ? 13.762 6.289 -16.077 1.00 88.56 581 ILE A C 1
ATOM 4474 O O . ILE A 1 581 ? 14.746 6.802 -16.607 1.00 88.56 581 ILE A O 1
ATOM 4478 N N . LEU A 1 582 ? 13.276 5.108 -16.474 1.00 88.56 582 LEU A N 1
ATOM 4479 C CA . LEU A 1 582 ? 14.006 4.264 -17.428 1.00 88.56 582 LEU A CA 1
ATOM 4480 C C . LEU A 1 582 ? 14.087 4.882 -18.827 1.00 88.56 582 LEU A C 1
ATOM 4482 O O . LEU A 1 582 ? 15.136 4.813 -19.460 1.00 88.56 582 LEU A O 1
ATOM 4486 N N . GLN A 1 583 ? 13.011 5.501 -19.312 1.00 87.12 583 GLN A N 1
ATOM 4487 C CA . GLN A 1 583 ? 12.987 6.078 -20.654 1.00 87.12 583 GLN A CA 1
ATOM 4488 C C . GLN A 1 583 ? 13.897 7.323 -20.797 1.00 87.12 583 GLN A C 1
ATOM 4490 O O . GLN A 1 583 ? 14.666 7.368 -21.756 1.00 87.12 583 GLN A O 1
ATOM 4495 N N . PRO A 1 584 ? 13.919 8.298 -19.863 1.00 84.50 584 PRO A N 1
ATOM 4496 C CA . PRO A 1 584 ? 14.916 9.370 -19.877 1.00 84.50 584 PRO A CA 1
ATOM 4497 C C . PRO A 1 584 ? 16.347 8.864 -19.761 1.00 84.50 584 PRO A C 1
ATOM 4499 O O . PRO A 1 584 ? 17.230 9.352 -20.461 1.00 84.50 584 PRO A O 1
ATOM 4502 N N . LEU A 1 585 ? 16.580 7.866 -18.907 1.00 80.56 585 LEU A N 1
ATOM 4503 C CA . LEU A 1 585 ? 17.895 7.248 -18.785 1.00 80.56 585 LEU A CA 1
ATOM 4504 C C . LEU A 1 585 ? 18.321 6.572 -20.083 1.00 80.56 585 LEU A C 1
ATOM 4506 O O . LEU A 1 585 ? 19.461 6.732 -20.494 1.00 80.56 585 LEU A O 1
ATOM 4510 N N . HIS A 1 586 ? 17.409 5.893 -20.772 1.00 79.62 586 HIS A N 1
ATOM 4511 C CA . HIS A 1 586 ? 17.676 5.370 -22.105 1.00 79.62 586 HIS A CA 1
ATOM 4512 C C . HIS A 1 586 ? 18.106 6.486 -23.072 1.00 79.62 586 HIS A C 1
ATOM 4514 O O . HIS A 1 586 ? 19.126 6.346 -23.742 1.00 79.62 586 HIS A O 1
ATOM 4520 N N . PHE A 1 587 ? 17.370 7.605 -23.119 1.00 76.44 587 PHE A N 1
ATOM 4521 C CA . PHE A 1 587 ? 17.682 8.726 -24.019 1.00 76.44 587 PHE A CA 1
ATOM 4522 C C . PHE A 1 587 ? 19.091 9.274 -23.832 1.00 76.44 587 PHE A C 1
ATOM 4524 O O . PHE A 1 587 ? 19.706 9.747 -24.783 1.00 76.44 587 PHE A O 1
ATOM 4531 N N . VAL A 1 588 ? 19.579 9.204 -22.603 1.00 73.62 588 VAL A N 1
ATOM 4532 C CA . VAL A 1 588 ? 20.878 9.723 -22.201 1.00 73.62 588 VAL A CA 1
ATOM 4533 C C . VAL A 1 588 ? 21.971 8.705 -22.454 1.00 73.62 588 VAL A C 1
ATOM 4535 O O . VAL A 1 588 ? 23.018 9.039 -22.990 1.00 73.62 588 VAL A O 1
ATOM 4538 N N . LEU A 1 589 ? 21.747 7.483 -21.980 1.00 69.88 589 LEU A N 1
ATOM 4539 C CA . LEU A 1 589 ? 22.772 6.452 -21.892 1.00 69.88 589 LEU A CA 1
ATOM 4540 C C . LEU A 1 589 ? 22.912 5.672 -23.187 1.00 69.88 589 LEU A C 1
ATOM 4542 O O . LEU A 1 589 ? 23.865 4.919 -23.340 1.00 69.88 589 LEU A O 1
ATOM 4546 N N . LEU A 1 590 ? 21.950 5.826 -24.096 1.00 69.38 590 LEU A N 1
ATOM 4547 C CA . LEU A 1 590 ? 21.930 5.176 -25.404 1.00 69.38 590 LEU A CA 1
ATOM 4548 C C . LEU A 1 590 ? 21.866 3.648 -25.307 1.00 69.38 590 LEU A C 1
ATOM 4550 O O . LEU A 1 590 ? 22.168 2.927 -26.254 1.00 69.38 590 LEU A O 1
ATOM 4554 N N . VAL A 1 591 ? 21.439 3.152 -24.148 1.00 71.56 591 VAL A N 1
ATOM 4555 C CA . VAL A 1 591 ? 21.320 1.736 -23.832 1.00 71.56 591 VAL A CA 1
ATOM 4556 C C . VAL A 1 591 ? 19.857 1.371 -23.773 1.00 71.56 591 VAL A C 1
ATOM 4558 O O . VAL A 1 591 ? 19.072 2.021 -23.082 1.00 71.56 591 VAL A O 1
ATOM 4561 N N . GLN A 1 592 ? 19.480 0.299 -24.462 1.00 75.56 592 GLN A N 1
ATOM 4562 C CA . GLN A 1 592 ? 18.140 -0.254 -24.376 1.00 75.56 592 GLN A CA 1
ATOM 4563 C C . GLN A 1 592 ? 17.888 -0.839 -22.978 1.00 75.56 592 GLN A C 1
ATOM 4565 O O . GLN A 1 592 ? 18.213 -1.987 -22.687 1.00 75.56 592 GLN A O 1
ATOM 4570 N N . ILE A 1 593 ? 17.297 -0.036 -22.092 1.00 78.31 593 ILE A N 1
ATOM 4571 C CA . ILE A 1 593 ? 16.916 -0.469 -20.747 1.00 78.31 593 ILE A CA 1
ATOM 4572 C C . ILE A 1 593 ? 15.470 -0.946 -20.812 1.00 78.31 593 ILE A C 1
ATOM 4574 O O . ILE A 1 593 ? 14.571 -0.158 -21.083 1.00 78.31 593 ILE A O 1
ATOM 4578 N N . ASN A 1 594 ? 15.236 -2.231 -20.547 1.00 79.44 594 ASN A N 1
ATOM 4579 C CA . ASN A 1 594 ? 13.899 -2.793 -20.331 1.00 79.44 594 ASN A CA 1
ATOM 4580 C C . ASN A 1 594 ? 12.879 -2.472 -21.446 1.00 79.44 594 ASN A C 1
ATOM 4582 O O . ASN A 1 594 ? 11.790 -1.936 -21.206 1.00 79.44 594 ASN A O 1
ATOM 4586 N N . TYR A 1 595 ? 13.277 -2.761 -22.683 1.00 83.56 595 TYR A N 1
ATOM 4587 C CA . TYR A 1 595 ? 12.431 -2.716 -23.878 1.00 83.56 595 TYR A CA 1
ATOM 4588 C C . TYR A 1 595 ? 11.792 -1.349 -24.216 1.00 83.56 595 TYR A C 1
ATOM 4590 O O . TYR A 1 595 ? 10.786 -1.278 -24.921 1.00 83.56 595 TYR A O 1
ATOM 4598 N N . GLN A 1 596 ? 12.377 -0.231 -23.760 1.00 86.31 596 GLN A N 1
ATOM 4599 C CA . GLN A 1 596 ? 11.781 1.097 -23.974 1.00 86.31 596 GLN A CA 1
ATOM 4600 C C . GLN A 1 596 ? 11.804 1.588 -25.428 1.00 86.31 596 GLN A C 1
ATOM 4602 O O . GLN A 1 596 ? 10.924 2.360 -25.797 1.00 86.31 596 GLN A O 1
ATOM 4607 N N . THR A 1 597 ? 12.749 1.145 -26.263 1.00 80.56 597 THR A N 1
ATOM 4608 C CA . THR A 1 597 ? 12.840 1.615 -27.665 1.00 80.56 597 THR A CA 1
ATOM 4609 C C . THR A 1 597 ? 12.662 0.566 -28.739 1.00 80.56 597 THR A C 1
ATOM 4611 O O . THR A 1 597 ? 12.230 0.915 -29.831 1.00 80.56 597 THR A O 1
ATOM 4614 N N . HIS A 1 598 ? 12.927 -0.690 -28.409 1.00 83.06 598 HIS A N 1
ATOM 4615 C CA . HIS A 1 598 ? 12.718 -1.877 -29.216 1.00 83.06 598 HIS A CA 1
ATOM 4616 C C . HIS A 1 598 ? 11.857 -2.903 -28.450 1.00 83.06 598 HIS A C 1
ATOM 4618 O O . HIS A 1 598 ? 12.094 -3.104 -27.250 1.00 83.06 598 HIS A O 1
ATOM 4624 N N . PRO A 1 599 ? 10.874 -3.561 -29.097 1.00 85.12 599 PRO A N 1
ATOM 4625 C CA . PRO A 1 599 ? 10.093 -4.619 -28.462 1.00 85.12 599 PRO A CA 1
ATOM 4626 C C . PRO A 1 599 ? 10.987 -5.801 -28.055 1.00 85.12 599 PRO A C 1
ATOM 4628 O O . PRO A 1 599 ? 11.985 -6.064 -28.734 1.00 85.12 599 PRO A O 1
ATOM 4631 N N . PRO A 1 600 ? 10.636 -6.546 -26.991 1.00 82.06 600 PRO A N 1
ATOM 4632 C CA . PRO A 1 600 ? 11.278 -7.829 -26.731 1.00 82.06 600 PRO A CA 1
ATOM 4633 C C . PRO A 1 600 ? 10.982 -8.810 -27.873 1.00 82.06 600 PRO A C 1
ATOM 4635 O O . PRO A 1 600 ? 10.011 -8.641 -28.626 1.00 82.06 600 PRO A O 1
ATOM 4638 N N . GLY A 1 601 ? 11.783 -9.871 -27.971 1.00 76.38 601 GLY A N 1
ATOM 4639 C CA . GLY A 1 601 ? 11.429 -11.026 -28.792 1.00 76.38 601 GLY A CA 1
ATOM 4640 C C . GLY A 1 601 ? 10.037 -11.575 -28.435 1.00 76.38 601 GLY A C 1
ATOM 4641 O O . GLY A 1 601 ? 9.567 -11.452 -27.303 1.00 76.38 601 GLY A O 1
ATOM 4642 N N . GLY A 1 602 ? 9.349 -12.174 -29.410 1.00 82.94 602 GLY A N 1
ATOM 4643 C CA . GLY A 1 602 ? 8.047 -12.819 -29.198 1.00 82.94 602 GLY A CA 1
ATOM 4644 C C . GLY A 1 602 ? 6.821 -11.953 -29.544 1.00 82.94 602 GLY A C 1
ATOM 4645 O O . GLY A 1 602 ? 6.899 -11.099 -30.432 1.00 82.94 602 GLY A O 1
ATOM 4646 N N . PRO A 1 603 ? 5.659 -12.176 -28.886 1.00 85.69 603 PRO A N 1
ATOM 4647 C CA . PRO A 1 603 ? 4.365 -11.673 -29.357 1.00 85.69 603 PRO A CA 1
ATOM 4648 C C . PRO A 1 603 ? 4.257 -10.151 -29.464 1.00 85.69 603 PRO A C 1
ATOM 4650 O O . PRO A 1 603 ? 3.563 -9.641 -30.342 1.00 85.69 603 PRO A O 1
ATOM 4653 N N . LEU A 1 604 ? 4.958 -9.413 -28.596 1.00 86.31 604 LEU A N 1
ATOM 4654 C CA . LEU A 1 604 ? 4.942 -7.947 -28.598 1.00 86.31 604 LEU A CA 1
ATOM 4655 C C . LEU A 1 604 ? 5.488 -7.358 -29.906 1.00 86.31 604 LEU A C 1
ATOM 4657 O O . LEU A 1 604 ? 4.995 -6.326 -30.357 1.00 86.31 604 LEU A O 1
ATOM 4661 N N . ARG A 1 605 ? 6.437 -8.040 -30.561 1.00 86.62 605 ARG A N 1
ATOM 4662 C CA . ARG A 1 605 ? 7.007 -7.613 -31.848 1.00 86.62 605 ARG A CA 1
ATOM 4663 C C . ARG A 1 605 ? 5.962 -7.584 -32.970 1.00 86.62 605 ARG A C 1
ATOM 4665 O O . ARG A 1 605 ? 6.077 -6.764 -33.878 1.00 86.62 605 ARG A O 1
ATOM 4672 N N . HIS A 1 606 ? 4.917 -8.415 -32.898 1.00 90.50 606 HIS A N 1
ATOM 4673 C CA . HIS A 1 606 ? 3.844 -8.442 -33.902 1.00 90.50 606 HIS A CA 1
ATOM 4674 C C . HIS A 1 606 ? 2.963 -7.189 -33.889 1.00 90.50 606 HIS A C 1
ATOM 4676 O O . HIS A 1 606 ? 2.320 -6.888 -34.891 1.00 90.50 606 HIS A O 1
ATOM 4682 N N . PHE A 1 607 ? 2.959 -6.427 -32.793 1.00 90.94 607 PHE A N 1
ATOM 4683 C CA . PHE A 1 607 ? 2.178 -5.192 -32.691 1.00 90.94 607 PHE A CA 1
ATOM 4684 C C . PHE A 1 607 ? 2.856 -3.989 -33.349 1.00 90.94 607 PHE A C 1
ATOM 4686 O O . PHE A 1 607 ? 2.312 -2.880 -33.329 1.00 90.94 607 PHE A O 1
ATOM 4693 N N . GLY A 1 608 ? 4.027 -4.180 -33.961 1.00 90.88 608 GLY A N 1
ATOM 4694 C CA . GLY A 1 608 ? 4.678 -3.115 -34.700 1.00 90.88 608 GLY A CA 1
ATOM 4695 C C . GLY A 1 608 ? 4.978 -1.921 -33.796 1.00 90.88 608 GLY A C 1
ATOM 4696 O O . GLY A 1 608 ? 5.232 -2.044 -32.595 1.00 90.88 608 GLY A O 1
ATOM 4697 N N . LYS A 1 609 ? 4.825 -0.723 -34.361 1.00 90.75 609 LYS A N 1
ATOM 4698 C CA . LYS A 1 609 ? 5.004 0.551 -33.649 1.00 90.75 609 LYS A CA 1
ATOM 4699 C C . LYS A 1 609 ? 4.056 0.751 -32.455 1.00 90.75 609 LYS A C 1
ATOM 4701 O O . LYS A 1 609 ? 4.267 1.683 -31.688 1.00 90.75 609 LYS A O 1
ATOM 4706 N N . LEU A 1 610 ? 3.033 -0.090 -32.280 1.00 93.31 610 LEU A N 1
ATOM 4707 C CA . LEU A 1 610 ? 2.074 -0.019 -31.171 1.00 93.31 610 LEU A CA 1
ATOM 4708 C C . LEU A 1 610 ? 2.442 -0.920 -29.983 1.00 93.31 610 LEU A C 1
ATOM 4710 O O . LEU A 1 610 ? 1.661 -1.024 -29.035 1.00 93.31 610 LEU A O 1
ATOM 4714 N N . TYR A 1 611 ? 3.616 -1.560 -29.990 1.00 94.19 611 TYR A N 1
ATOM 4715 C CA . TYR A 1 611 ? 3.984 -2.508 -28.938 1.00 94.19 611 TYR A CA 1
ATOM 4716 C C . TYR A 1 611 ? 4.002 -1.889 -27.528 1.00 94.19 611 TYR A C 1
ATOM 4718 O O . TYR A 1 611 ? 3.597 -2.563 -26.587 1.00 94.19 611 TYR A O 1
ATOM 4726 N N . ARG A 1 612 ? 4.407 -0.617 -27.353 1.00 93.56 612 ARG A N 1
ATOM 4727 C CA . ARG A 1 612 ? 4.425 0.051 -26.033 1.00 93.56 612 ARG A CA 1
ATOM 4728 C C . ARG A 1 612 ? 3.026 0.290 -25.462 1.00 93.56 612 ARG A C 1
ATOM 4730 O O . ARG A 1 612 ? 2.795 -0.133 -24.329 1.00 93.56 612 ARG A O 1
ATOM 4737 N N . PRO A 1 613 ? 2.073 0.900 -26.199 1.00 95.25 613 PRO A N 1
ATOM 4738 C CA . PRO A 1 613 ? 0.679 0.953 -25.761 1.00 95.25 613 PRO A CA 1
ATOM 4739 C C . PRO A 1 613 ? 0.128 -0.423 -25.360 1.00 95.25 613 PRO A C 1
ATOM 4741 O O . PRO A 1 613 ? -0.476 -0.562 -24.297 1.00 95.25 613 PRO A O 1
ATOM 4744 N N . VAL A 1 614 ? 0.386 -1.452 -26.176 1.00 95.69 614 VAL A N 1
ATOM 4745 C CA . VAL A 1 614 ? -0.063 -2.828 -25.911 1.00 95.69 614 VAL A CA 1
ATOM 4746 C C . VAL A 1 614 ? 0.591 -3.393 -24.650 1.00 95.69 614 VAL A C 1
ATOM 4748 O O . VAL A 1 614 ? -0.102 -3.962 -23.810 1.00 95.69 614 VAL A O 1
ATOM 4751 N N . GLN A 1 615 ? 1.896 -3.183 -24.471 1.00 94.31 615 GLN A N 1
ATOM 4752 C CA . GLN A 1 615 ? 2.633 -3.566 -23.271 1.00 94.31 615 GLN A CA 1
ATOM 4753 C C . GLN A 1 615 ? 2.026 -2.912 -22.026 1.00 94.31 615 GLN A C 1
ATOM 4755 O O . GLN A 1 615 ? 1.745 -3.607 -21.058 1.00 94.31 615 GLN A O 1
ATOM 4760 N N . TYR A 1 616 ? 1.762 -1.603 -22.045 1.00 95.50 616 TYR A N 1
ATOM 4761 C CA . TYR A 1 616 ? 1.145 -0.895 -20.920 1.00 95.50 616 TYR A CA 1
ATOM 4762 C C . TYR A 1 616 ? -0.252 -1.442 -20.577 1.00 95.50 616 TYR A C 1
ATOM 4764 O O . TYR A 1 616 ? -0.535 -1.713 -19.409 1.00 95.50 616 TYR A O 1
ATOM 4772 N N . ILE A 1 617 ? -1.101 -1.691 -21.580 1.00 96.06 617 ILE A N 1
ATOM 4773 C CA . ILE A 1 617 ? -2.424 -2.311 -21.381 1.00 96.06 617 ILE A CA 1
ATOM 4774 C C . ILE A 1 617 ? -2.285 -3.710 -20.768 1.00 96.06 617 ILE A C 1
ATOM 4776 O O . ILE A 1 617 ? -2.981 -4.043 -19.808 1.00 96.06 617 ILE A O 1
ATOM 4780 N N . PHE A 1 618 ? -1.362 -4.522 -21.280 1.00 95.38 618 PHE A N 1
ATOM 4781 C CA . PHE A 1 618 ? -1.111 -5.864 -20.766 1.00 95.38 618 PHE A CA 1
ATOM 4782 C C . PHE A 1 618 ? -0.610 -5.841 -19.313 1.00 95.38 618 PHE A C 1
ATOM 4784 O O . PHE A 1 618 ? -1.147 -6.540 -18.455 1.00 95.38 618 PHE A O 1
ATOM 4791 N N . CYS A 1 619 ? 0.343 -4.965 -18.993 1.00 95.38 619 CYS A N 1
ATOM 4792 C CA . CYS A 1 619 ? 0.838 -4.741 -17.634 1.00 95.38 619 CYS A CA 1
ATOM 4793 C C . CYS A 1 619 ? -0.275 -4.280 -16.675 1.00 95.38 619 CYS A C 1
ATOM 4795 O O . CYS A 1 619 ? -0.311 -4.681 -15.507 1.00 95.38 619 CYS A O 1
ATOM 4797 N N . TRP A 1 620 ? -1.218 -3.463 -17.152 1.00 96.81 620 TRP A N 1
ATOM 4798 C CA . TRP A 1 620 ? -2.393 -3.072 -16.373 1.00 96.81 620 TRP A CA 1
ATOM 4799 C C . TRP A 1 620 ? -3.300 -4.271 -16.071 1.00 96.81 620 TRP A C 1
ATOM 4801 O O . TRP A 1 620 ? -3.689 -4.458 -14.916 1.00 96.81 620 TRP A O 1
ATOM 4811 N N . LEU A 1 621 ? -3.577 -5.124 -17.067 1.00 97.12 621 LEU A N 1
ATOM 4812 C CA . LEU A 1 621 ? -4.366 -6.352 -16.890 1.00 97.12 621 LEU A CA 1
ATOM 4813 C C . LEU A 1 621 ? -3.715 -7.312 -15.888 1.00 97.12 621 LEU A C 1
ATOM 4815 O O . LEU A 1 621 ? -4.400 -7.898 -15.052 1.00 97.12 621 LEU A O 1
ATOM 4819 N N . LEU A 1 622 ? -2.390 -7.436 -15.913 1.00 96.19 622 LEU A N 1
ATOM 4820 C CA . LEU A 1 622 ? -1.662 -8.250 -14.940 1.00 96.19 622 LEU A CA 1
ATOM 4821 C C . LEU A 1 622 ? -1.697 -7.651 -13.535 1.00 96.19 622 LEU A C 1
ATOM 4823 O O . LEU A 1 622 ? -1.899 -8.378 -12.561 1.00 96.19 622 LEU A O 1
ATOM 4827 N N . THR A 1 623 ? -1.587 -6.325 -13.422 1.00 96.19 623 THR A N 1
ATOM 4828 C CA . THR A 1 623 ? -1.781 -5.629 -12.141 1.00 96.19 623 THR A CA 1
ATOM 4829 C C . THR A 1 623 ? -3.195 -5.884 -11.606 1.00 96.19 623 THR A C 1
ATOM 4831 O O . THR A 1 623 ? -3.372 -6.135 -10.413 1.00 96.19 623 THR A O 1
ATOM 4834 N N . TYR A 1 624 ? -4.207 -5.880 -12.484 1.00 96.44 624 TYR A N 1
ATOM 4835 C CA . TYR A 1 624 ? -5.585 -6.221 -12.130 1.00 96.44 624 TYR A CA 1
ATOM 4836 C C . TYR A 1 624 ? -5.686 -7.656 -11.613 1.00 96.44 624 TYR A C 1
ATOM 4838 O O . TYR A 1 624 ? -6.208 -7.865 -10.518 1.00 96.44 624 TYR A O 1
ATOM 4846 N N . LEU A 1 625 ? -5.135 -8.624 -12.350 1.00 96.56 625 LEU A N 1
ATOM 4847 C CA . LEU A 1 625 ? -5.165 -10.041 -11.992 1.00 96.56 625 LEU A CA 1
ATOM 4848 C C . LEU A 1 625 ? -4.511 -10.299 -10.627 1.00 96.56 625 LEU A C 1
ATOM 4850 O O . LEU A 1 625 ? -5.089 -10.975 -9.775 1.00 96.56 625 LEU A O 1
ATOM 4854 N N . PHE A 1 626 ? -3.333 -9.725 -10.376 1.00 95.19 626 PHE A N 1
ATOM 4855 C CA . PHE A 1 626 ? -2.664 -9.882 -9.085 1.00 95.19 626 PHE A CA 1
ATOM 4856 C C . PHE A 1 626 ? -3.466 -9.241 -7.950 1.00 95.19 626 PHE A C 1
ATOM 4858 O O . PHE A 1 626 ? -3.683 -9.866 -6.911 1.00 95.19 626 PHE A O 1
ATOM 4865 N N . SER A 1 627 ? -3.965 -8.024 -8.169 1.00 93.69 627 SER A N 1
ATOM 4866 C CA . SER A 1 627 ? -4.644 -7.239 -7.138 1.00 93.69 627 SER A CA 1
ATOM 4867 C C . SER A 1 627 ? -6.038 -7.752 -6.774 1.00 93.69 627 SER A C 1
ATOM 4869 O O . SER A 1 627 ? -6.419 -7.763 -5.594 1.00 93.69 627 SER A O 1
ATOM 4871 N N . GLN A 1 628 ? -6.811 -8.173 -7.778 1.00 94.12 628 GLN A N 1
ATOM 4872 C CA . GLN A 1 628 ? -8.205 -8.586 -7.609 1.00 94.12 628 GLN A CA 1
ATOM 4873 C C . GLN A 1 628 ? -8.386 -10.097 -7.485 1.00 94.12 628 GLN A C 1
ATOM 4875 O O . GLN A 1 628 ? -9.395 -10.503 -6.915 1.00 94.12 628 GLN A O 1
ATOM 4880 N N . CYS A 1 629 ? -7.435 -10.914 -7.950 1.00 95.31 629 CYS A N 1
ATOM 4881 C CA . CYS A 1 629 ? -7.576 -12.372 -7.935 1.00 95.31 629 CYS A CA 1
ATOM 4882 C C . CYS A 1 629 ? -6.509 -13.044 -7.066 1.00 95.31 629 CYS A C 1
ATOM 4884 O O . CYS A 1 629 ? -6.845 -13.618 -6.034 1.00 95.31 629 CYS A O 1
ATOM 4886 N N . ILE A 1 630 ? -5.228 -12.952 -7.439 1.00 95.56 630 ILE A N 1
ATOM 4887 C CA . ILE A 1 630 ? -4.172 -13.799 -6.850 1.00 95.56 630 ILE A CA 1
ATOM 4888 C C . ILE A 1 630 ? -3.922 -13.464 -5.376 1.00 95.56 630 ILE A C 1
ATOM 4890 O O . ILE A 1 630 ? -3.967 -14.350 -4.526 1.00 95.56 630 ILE A O 1
ATOM 4894 N N . ILE A 1 631 ? -3.693 -12.190 -5.046 1.00 95.75 631 ILE A N 1
ATOM 4895 C CA . ILE A 1 631 ? -3.432 -11.765 -3.662 1.00 95.75 631 ILE A CA 1
ATOM 4896 C C . ILE A 1 631 ? -4.632 -12.042 -2.747 1.00 95.75 631 ILE A C 1
ATOM 4898 O O . ILE A 1 631 ? -4.421 -12.634 -1.691 1.00 95.75 631 ILE A O 1
ATOM 4902 N N . PRO A 1 632 ? -5.881 -11.650 -3.087 1.00 94.88 632 PRO A N 1
ATOM 4903 C CA . PRO A 1 632 ? -7.026 -12.012 -2.256 1.00 94.88 632 PRO A CA 1
ATOM 4904 C C . PRO A 1 632 ? -7.196 -13.524 -2.094 1.00 94.88 632 PRO A C 1
ATOM 4906 O O . PRO A 1 632 ? -7.403 -13.960 -0.968 1.00 94.88 632 PRO A O 1
ATOM 4909 N N . ALA A 1 633 ? -7.044 -14.319 -3.159 1.00 95.88 633 ALA A N 1
ATOM 4910 C CA . ALA A 1 633 ? -7.131 -15.776 -3.058 1.00 95.88 633 ALA A CA 1
ATOM 4911 C C . ALA A 1 633 ? -6.074 -16.348 -2.101 1.00 95.88 633 ALA A C 1
ATOM 4913 O O . ALA A 1 633 ? -6.389 -17.201 -1.272 1.00 95.88 633 ALA A O 1
ATOM 4914 N N . TRP A 1 634 ? -4.839 -15.840 -2.157 1.00 96.94 634 TRP A N 1
ATOM 4915 C CA . TRP A 1 634 ? -3.784 -16.245 -1.230 1.00 96.94 634 TRP A CA 1
ATOM 4916 C C . TRP A 1 634 ? -4.083 -15.847 0.218 1.00 96.94 634 TRP A C 1
ATOM 4918 O O . TRP A 1 634 ? -3.886 -16.652 1.127 1.00 96.94 634 TRP A O 1
ATOM 4928 N N . VAL A 1 635 ? -4.588 -14.631 0.450 1.00 95.62 635 VAL A N 1
ATOM 4929 C CA . VAL A 1 635 ? -4.985 -14.178 1.794 1.00 95.62 635 VAL A CA 1
ATOM 4930 C C . VAL A 1 635 ? -6.090 -15.075 2.354 1.00 95.62 635 VAL A C 1
ATOM 4932 O O . VAL A 1 635 ? -5.938 -15.583 3.461 1.00 95.62 635 VAL A O 1
ATOM 4935 N N . SER A 1 636 ? -7.134 -15.362 1.571 1.00 94.62 636 SER A N 1
ATOM 4936 C CA . SER A 1 636 ? -8.212 -16.271 1.980 1.00 94.62 636 SER A CA 1
ATOM 4937 C C . SER A 1 636 ? -7.712 -17.695 2.246 1.00 94.62 636 SER A C 1
ATOM 4939 O O . SER A 1 636 ? -8.147 -18.340 3.198 1.00 94.62 636 SER A O 1
ATOM 4941 N N . PHE A 1 637 ? -6.749 -18.188 1.460 1.00 96.69 637 PHE A N 1
ATOM 4942 C CA . PHE A 1 637 ? -6.089 -19.467 1.730 1.00 96.69 637 PHE A CA 1
ATOM 4943 C C . PHE A 1 637 ? -5.328 -19.452 3.068 1.00 96.69 637 PHE A C 1
ATOM 4945 O O . PHE A 1 637 ? -5.438 -20.391 3.862 1.00 96.69 637 PHE A O 1
ATOM 4952 N N . CYS A 1 638 ? -4.585 -18.378 3.351 1.00 96.19 638 CYS A N 1
ATOM 4953 C CA . CYS A 1 638 ? -3.871 -18.213 4.617 1.00 96.19 638 CYS A CA 1
ATOM 4954 C C . CYS A 1 638 ? -4.832 -18.176 5.813 1.00 96.19 638 CYS A C 1
ATOM 4956 O O . CYS A 1 638 ? -4.573 -18.845 6.816 1.00 96.19 638 CYS A O 1
ATOM 4958 N N . GLU A 1 639 ? -5.946 -17.451 5.686 1.00 93.12 639 GLU A N 1
ATOM 4959 C CA . GLU A 1 639 ? -7.022 -17.369 6.681 1.00 93.12 639 GLU A CA 1
ATOM 4960 C C . GLU A 1 639 ? -7.622 -18.737 6.994 1.00 93.12 639 GLU A C 1
ATOM 4962 O O . GLU A 1 639 ? -7.753 -19.101 8.162 1.00 93.12 639 GLU A O 1
ATOM 4967 N N . ALA A 1 640 ? -7.942 -19.515 5.959 1.00 95.12 640 ALA A N 1
ATOM 4968 C CA . ALA A 1 640 ? -8.587 -20.811 6.118 1.00 95.12 640 ALA A CA 1
ATOM 4969 C C . ALA A 1 640 ? -7.639 -21.891 6.668 1.00 95.12 640 ALA A C 1
ATOM 4971 O O . ALA A 1 640 ? -8.058 -22.747 7.450 1.00 95.12 640 ALA A O 1
ATOM 4972 N N . HIS A 1 641 ? -6.361 -21.879 6.267 1.00 96.06 641 HIS A N 1
ATOM 4973 C CA . HIS A 1 641 ? -5.483 -23.039 6.464 1.00 96.06 641 HIS A CA 1
ATOM 4974 C C . HIS A 1 641 ? -4.226 -22.781 7.298 1.00 96.06 641 HIS A C 1
ATOM 4976 O O . HIS A 1 641 ? -3.790 -23.686 8.016 1.00 96.06 641 HIS A O 1
ATOM 4982 N N . ILE A 1 642 ? -3.630 -21.588 7.224 1.00 94.81 642 ILE A N 1
ATOM 4983 C CA . ILE A 1 642 ? -2.322 -21.307 7.838 1.00 94.81 642 ILE A CA 1
ATOM 4984 C C . ILE A 1 642 ? -2.492 -20.648 9.207 1.00 94.81 642 ILE A C 1
ATOM 4986 O O . ILE A 1 642 ? -1.987 -21.153 10.212 1.00 94.81 642 ILE A O 1
ATOM 4990 N N . TRP A 1 643 ? -3.229 -19.541 9.278 1.00 94.50 643 TRP A N 1
ATOM 4991 C CA . TRP A 1 643 ? -3.334 -18.731 10.494 1.00 94.50 643 TRP A CA 1
ATOM 4992 C C . TRP A 1 643 ? -3.969 -19.460 11.686 1.00 94.50 643 TRP A C 1
ATOM 4994 O O . TRP A 1 643 ? -3.435 -19.314 12.788 1.00 94.50 643 TRP A O 1
ATOM 5004 N N . PRO A 1 644 ? -5.002 -20.314 11.518 1.00 94.31 644 PRO A N 1
ATOM 5005 C CA . PRO A 1 644 ? -5.538 -21.098 12.631 1.00 94.31 644 PRO A CA 1
ATOM 5006 C C . PRO A 1 644 ? -4.499 -22.049 13.239 1.00 94.31 644 PRO A C 1
ATOM 5008 O O . PRO A 1 644 ? -4.483 -22.274 14.448 1.00 94.31 644 PRO A O 1
ATOM 5011 N N . ARG A 1 645 ? -3.596 -22.604 12.417 1.00 94.00 645 ARG A N 1
ATOM 5012 C CA . ARG A 1 645 ? -2.534 -23.509 12.885 1.00 94.00 645 ARG A CA 1
ATOM 5013 C C . ARG A 1 645 ? -1.450 -22.752 13.644 1.00 94.00 645 ARG A C 1
ATOM 5015 O O . ARG A 1 645 ? -1.037 -23.211 14.704 1.00 94.00 645 ARG A O 1
ATOM 5022 N N . LEU A 1 646 ? -1.043 -21.588 13.135 1.00 87.75 646 LEU A N 1
ATOM 5023 C CA . LEU A 1 646 ? -0.084 -20.716 13.817 1.00 87.75 646 LEU A CA 1
ATOM 5024 C C . LEU A 1 646 ? -0.612 -20.246 15.179 1.00 87.75 646 LEU A C 1
ATOM 5026 O O . LEU A 1 646 ? 0.143 -20.243 16.147 1.00 87.75 646 LEU A O 1
ATOM 5030 N N . GLY A 1 647 ? -1.907 -19.923 15.275 1.00 87.62 647 GLY A N 1
ATOM 5031 C CA . GLY A 1 647 ? -2.543 -19.557 16.544 1.00 87.62 647 GLY A CA 1
ATOM 5032 C C . GLY A 1 647 ? -2.490 -20.679 17.588 1.00 87.62 647 GLY A C 1
ATOM 5033 O O . GLY A 1 647 ? -2.171 -20.419 18.745 1.00 87.62 647 GLY A O 1
ATOM 5034 N N . ARG A 1 648 ? -2.719 -21.936 17.177 1.00 91.06 648 ARG A N 1
ATOM 5035 C CA . ARG A 1 648 ? -2.628 -23.101 18.078 1.00 91.06 648 ARG A CA 1
ATOM 5036 C C . ARG A 1 648 ? -1.208 -23.368 18.576 1.00 91.06 648 ARG A C 1
ATOM 5038 O O . ARG A 1 648 ? -1.034 -23.671 19.751 1.00 91.06 648 ARG A O 1
ATOM 5045 N N . LEU A 1 649 ? -0.205 -23.252 17.703 1.00 85.56 649 LEU A N 1
ATOM 5046 C CA . LEU A 1 649 ? 1.199 -23.435 18.094 1.00 85.56 649 LEU A CA 1
ATOM 5047 C C . LEU A 1 649 ? 1.626 -22.399 19.137 1.00 85.56 649 LEU A C 1
ATOM 5049 O O . LEU A 1 649 ? 2.253 -22.753 20.128 1.00 85.56 649 LEU A O 1
ATOM 5053 N N . GLN A 1 650 ? 1.213 -21.145 18.953 1.00 82.62 650 GLN A N 1
ATOM 5054 C CA . GLN A 1 650 ? 1.531 -20.079 19.898 1.00 82.62 650 GLN A CA 1
ATOM 5055 C C . GLN A 1 650 ? 0.860 -20.292 21.262 1.00 82.62 650 GLN A C 1
ATOM 5057 O O . GLN A 1 650 ? 1.509 -20.151 22.291 1.00 82.62 650 GLN A O 1
ATOM 5062 N N . GLN A 1 651 ? -0.413 -20.702 21.279 1.00 85.44 651 GLN A N 1
ATOM 5063 C CA . GLN A 1 651 ? -1.098 -21.046 22.529 1.00 85.44 651 GLN A CA 1
ATOM 5064 C C . GLN A 1 651 ? -0.405 -22.202 23.268 1.00 85.44 651 GLN A C 1
ATOM 5066 O O . GLN A 1 651 ? -0.327 -22.179 24.494 1.00 85.44 651 GLN A O 1
ATOM 5071 N N . SER A 1 652 ? 0.132 -23.182 22.531 1.00 86.56 652 SER A N 1
ATOM 5072 C CA . SER A 1 652 ? 0.898 -24.290 23.111 1.00 86.56 652 SER A CA 1
ATOM 5073 C C . SER A 1 652 ? 2.209 -23.814 23.747 1.00 86.56 652 SER A C 1
ATOM 5075 O O . SER A 1 652 ? 2.507 -24.213 24.872 1.00 86.56 652 SER A O 1
ATOM 5077 N N . GLU A 1 653 ? 2.975 -22.951 23.074 1.00 83.50 653 GLU A N 1
ATOM 5078 C CA . GLU A 1 653 ? 4.215 -22.386 23.629 1.00 83.50 653 GLU A CA 1
ATOM 5079 C C . GLU A 1 653 ? 3.936 -21.564 24.895 1.00 83.50 653 GLU A C 1
ATOM 5081 O O . GLU A 1 653 ? 4.554 -21.811 25.932 1.00 83.50 653 GLU A O 1
ATOM 5086 N N . ASP A 1 654 ? 2.939 -20.675 24.857 1.00 82.31 654 ASP A N 1
ATOM 5087 C CA . ASP A 1 654 ? 2.566 -19.836 26.004 1.00 82.31 654 ASP A CA 1
ATOM 5088 C C . ASP A 1 654 ? 2.078 -20.675 27.199 1.00 82.31 654 ASP A C 1
ATOM 5090 O O . ASP A 1 654 ? 2.325 -20.322 28.356 1.00 82.31 654 ASP A O 1
ATOM 5094 N N . SER A 1 655 ? 1.411 -21.806 26.938 1.00 86.00 655 SER A N 1
ATOM 5095 C CA . SER A 1 655 ? 1.004 -22.743 27.992 1.00 86.00 655 SER A CA 1
ATOM 5096 C C . SER A 1 655 ? 2.193 -23.476 28.625 1.00 86.00 655 SER A C 1
ATOM 5098 O O . SER A 1 655 ? 2.241 -23.596 29.846 1.00 86.00 655 SER A O 1
ATOM 5100 N N . SER A 1 656 ? 3.196 -23.869 27.829 1.00 80.81 656 SER A N 1
ATOM 5101 C CA . SER A 1 656 ? 4.390 -24.570 28.326 1.00 80.81 656 SER A CA 1
ATOM 5102 C C . SER A 1 656 ? 5.291 -23.685 29.194 1.00 80.81 656 SER A C 1
ATOM 5104 O O . SER A 1 656 ? 5.834 -24.148 30.195 1.00 80.81 656 SER A O 1
ATOM 5106 N N . VAL A 1 657 ? 5.400 -22.392 28.865 1.00 82.88 657 VAL A N 1
ATOM 5107 C CA . VAL A 1 657 ? 6.192 -21.436 29.655 1.00 82.88 657 VAL A CA 1
ATOM 5108 C C . VAL A 1 657 ? 5.560 -21.227 31.032 1.00 82.88 657 VAL A C 1
ATOM 5110 O O . VAL A 1 657 ? 6.272 -21.258 32.034 1.00 82.88 657 VAL A O 1
ATOM 5113 N N . LYS A 1 658 ? 4.227 -21.106 31.106 1.00 77.31 658 LYS A N 1
ATOM 5114 C CA . LYS A 1 658 ? 3.509 -20.940 32.382 1.00 77.31 658 LYS A CA 1
ATOM 5115 C C . LYS A 1 658 ? 3.608 -22.152 33.308 1.00 77.31 658 LYS A C 1
ATOM 5117 O O . LYS A 1 658 ? 3.520 -21.984 34.518 1.00 77.31 658 LYS A O 1
ATOM 5122 N N . GLU A 1 659 ? 3.778 -23.353 32.764 1.00 74.50 659 GLU A N 1
ATOM 5123 C CA . GLU A 1 659 ? 3.903 -24.581 33.560 1.00 74.50 659 GLU A CA 1
ATOM 5124 C C . GLU A 1 659 ? 5.338 -24.804 34.078 1.00 74.50 659 GLU A C 1
ATOM 5126 O O . GLU A 1 659 ? 5.549 -25.528 35.049 1.00 74.50 659 GLU A O 1
ATOM 5131 N N . SER A 1 660 ? 6.324 -24.134 33.470 1.00 62.31 660 SER A N 1
ATOM 5132 C CA . SER A 1 660 ? 7.738 -24.207 33.858 1.00 62.31 660 SER A CA 1
ATOM 5133 C C . SER A 1 660 ? 8.174 -23.194 34.923 1.00 62.31 660 SER A C 1
ATOM 5135 O O . SER A 1 660 ? 9.306 -23.287 35.399 1.00 62.31 660 SER A O 1
ATOM 5137 N N . ASP A 1 661 ? 7.301 -22.269 35.342 1.00 58.59 661 ASP A N 1
ATOM 5138 C CA . ASP A 1 661 ? 7.570 -21.428 36.511 1.00 58.59 661 ASP A CA 1
ATOM 5139 C C . ASP A 1 661 ? 7.515 -22.309 37.771 1.00 58.59 661 ASP A C 1
ATOM 5141 O O . ASP A 1 661 ? 6.449 -22.828 38.124 1.00 58.59 661 ASP A O 1
ATOM 5145 N N . PRO A 1 662 ? 8.648 -22.532 38.465 1.00 60.25 662 PRO A N 1
ATOM 5146 C CA . PRO A 1 662 ? 8.688 -23.459 39.575 1.00 60.25 662 PRO A CA 1
ATOM 5147 C C . PRO A 1 662 ? 7.809 -22.925 40.703 1.00 60.25 662 PRO A C 1
ATOM 5149 O O . PRO A 1 662 ? 8.147 -21.968 41.402 1.00 60.25 662 PRO A O 1
ATOM 5152 N N . VAL A 1 663 ? 6.696 -23.618 40.934 1.00 59.09 663 VAL A N 1
ATOM 5153 C CA . VAL A 1 663 ? 5.967 -23.622 42.201 1.00 59.09 663 VAL A CA 1
ATOM 5154 C C . VAL A 1 663 ? 6.901 -24.216 43.259 1.00 59.09 663 VAL A C 1
ATOM 5156 O O . VAL A 1 663 ? 6.761 -25.370 43.631 1.00 59.09 663 VAL A O 1
ATOM 5159 N N . ASN A 1 664 ? 7.925 -23.479 43.693 1.00 55.09 664 ASN A N 1
ATOM 5160 C CA . ASN A 1 664 ? 8.749 -23.822 44.849 1.00 55.09 664 ASN A CA 1
ATOM 5161 C C . ASN A 1 664 ? 9.567 -22.620 45.326 1.00 55.09 664 ASN A C 1
ATOM 5163 O O . ASN A 1 664 ? 10.693 -22.372 44.912 1.00 55.09 664 ASN A O 1
ATOM 5167 N N . GLY A 1 665 ? 8.975 -21.904 46.276 1.00 51.03 665 GLY A N 1
ATOM 5168 C CA . GLY A 1 665 ? 9.635 -20.867 47.058 1.00 51.03 665 GLY A CA 1
ATOM 5169 C C . GLY A 1 665 ? 8.853 -20.514 48.317 1.00 51.03 665 GLY A C 1
ATOM 5170 O O . GLY A 1 665 ? 8.825 -19.358 48.723 1.00 51.03 665 GLY A O 1
ATOM 5171 N N . ARG A 1 666 ? 8.174 -21.493 48.935 1.00 49.34 666 ARG A N 1
ATOM 5172 C CA . ARG A 1 666 ? 7.549 -21.338 50.255 1.00 49.34 666 ARG A CA 1
ATOM 5173 C C . ARG A 1 666 ? 8.667 -21.305 51.307 1.00 49.34 666 ARG A C 1
ATOM 5175 O O . ARG A 1 666 ? 8.923 -22.290 51.989 1.00 49.34 666 ARG A O 1
ATOM 5182 N N . VAL A 1 667 ? 9.377 -20.179 51.396 1.00 51.88 667 VAL A N 1
ATOM 5183 C CA . VAL A 1 667 ? 10.335 -19.903 52.472 1.00 51.88 667 VAL A CA 1
ATOM 5184 C C . VAL A 1 667 ? 9.532 -19.741 53.757 1.00 51.88 667 VAL A C 1
ATOM 5186 O O . VAL A 1 667 ? 8.822 -18.756 53.958 1.00 51.88 667 VAL A O 1
ATOM 5189 N N . GLY A 1 668 ? 9.608 -20.758 54.613 1.00 51.78 668 GLY A N 1
ATOM 5190 C CA . GLY A 1 668 ? 9.071 -20.709 55.962 1.00 51.78 668 GLY A CA 1
ATOM 5191 C C . GLY A 1 668 ? 9.743 -19.593 56.758 1.00 51.78 668 GLY A C 1
ATOM 5192 O O . GLY A 1 668 ? 10.942 -19.642 57.021 1.00 51.78 668 GLY A O 1
ATOM 5193 N N . LYS A 1 669 ? 8.951 -18.605 57.182 1.00 51.22 669 LYS A N 1
ATOM 5194 C CA . LYS A 1 669 ? 9.292 -17.728 58.303 1.00 51.22 669 LYS A CA 1
ATOM 5195 C C . LYS A 1 669 ? 9.386 -18.589 59.567 1.00 51.22 669 LYS A C 1
ATOM 5197 O O . LYS A 1 669 ? 8.360 -19.014 60.091 1.00 51.22 669 LYS A O 1
ATOM 5202 N N . LYS A 1 670 ? 10.603 -18.836 60.055 1.00 54.66 670 LYS A N 1
ATOM 5203 C CA . LYS A 1 670 ? 10.841 -19.146 61.470 1.00 54.66 670 LYS A CA 1
ATOM 5204 C C . LYS A 1 670 ? 11.187 -17.844 62.185 1.00 54.66 670 LYS A C 1
ATOM 5206 O O . LYS A 1 670 ? 12.128 -17.158 61.808 1.00 54.66 670 LYS A O 1
ATOM 5211 N N . THR A 1 671 ? 10.373 -17.530 63.181 1.00 50.22 671 THR A N 1
ATOM 5212 C CA . THR A 1 671 ? 10.604 -16.564 64.255 1.00 50.22 671 THR A CA 1
ATOM 5213 C C . THR A 1 671 ? 11.858 -16.909 65.056 1.00 50.22 671 THR A C 1
ATOM 5215 O O . THR A 1 671 ? 11.982 -18.045 65.521 1.00 50.22 671 THR A O 1
ATOM 5218 N N . LEU A 1 672 ? 12.715 -15.909 65.258 1.00 43.25 672 LEU A N 1
ATOM 5219 C CA . LEU A 1 672 ? 13.475 -15.657 66.483 1.00 43.25 672 LEU A CA 1
ATOM 5220 C C . LEU A 1 672 ? 13.686 -14.147 66.604 1.00 43.25 672 LEU A C 1
ATOM 5222 O O . LEU A 1 672 ? 14.011 -13.537 65.558 1.00 43.25 672 LEU A O 1
#

Organism: Perkinsus olseni (NCBI:txid32597)

InterPro domains:
  IPR026508 Transmembrane protein 164 [PTHR20948] (388-631)
  IPR027408 PNPase/RNase PH domain superfamily [G3DSA:3.30.230.70] (23-266)